Protein 3U06 (pdb70)

B-factor: mean 70.99, std 27.53, range [25.76, 171.04]

GO terms:
  GO:0001578 microtubule bundle formation (P, IDA)
  GO:1990498 mitotic spindle microtubule (C, IDA)
  GO:0048471 perinuclear region of cytoplasm (C, IDA)
  GO:0072687 meiotic spindle (C, IDA)
  GO:0005634 nucleus (C, IDA)
  GO:0005813 centrosome (C, IDA)
  GO:0005819 spindle (C, IDA)
  GO:0030981 cortical microtubule cytoskeleton (C, IDA)
  GO:0042803 protein homodimerization activity (F, IDA)
  GO:0031534 minus-end directed microtubule sliding (P, IDA)
  GO:1901673 regulation of mitotic spindle assembly (P, IGI)
  GO:0051028 mRNA transport (P, IGI)
  GO:0032837 distributive segregation (P, IGI)
  GO:0007100 mitotic centrosome separation (P, IGI)
  GO:0051028 mRNA transport (P, IMP)
  GO:0032837 distributive segregation (P, IMP)
  GO:0032888 regulation of mitotic spindle elongation (P, IMP)
  GO:0090306 meiotic spindle assembly (P, IMP)
  GO:0090307 mitotic spindle assembly (P, IMP)
  GO:0007051 spindle organization (P, IMP)

CATH classification: 3.40.850.10

Secondary structure (DSSP, 8-state):
-HHHHHHHHHHHHHHHHHHHHHHHHHHHHHHHHHHHHHHHHHHHHHHHHHHHHHT-SEEEEEEEPPPPGGGTTS-B-EEEEEETTEEEEE------EEE-SEEE-TT--HHHHHTTTHHHHHHHHTT--EEEEEESSTTSSHHHHHTEETTEE-HHHHHHHHHHHHHHHHGGGTEEEEEEEEEEEEETTEEEETT--S-----EEE-SS-TTSEEETT---EE--SHHHHHHHHHHHHHH---HHHHTT-EEEEEEEEEEEETTTTEEEEEEEEEEEPPP----TTTHHHHHHHHHHHHHHTT-S---GGGSHHHHHHGGGTSTT-EEEEEEEE--BGGGHHHHHHHHHHHHHHHHH--/-HHHHHHHHHHHHHHHHHHHHHHHHHHHHHHHHHHHHHHHHHHHHHHHHHHHHHHHH-PPEEEEEEPPPPSGGGGS-B-EEEEEETTEEEEE----GGG---EEE-SEEE-TT--HHHHHHTTHHHHHHHTTT-EEEEEEE-STTSSHHHHHTEETTEE-HHHHHHHHHHHHHHHHHHHT-EEEEEEEEEEEETTEEEE-----S---EE--SHHHHHHHHHHHHHT---TTS-EEEEEEEEEEE-SSS--EEEEEEEEEEPPP-S---TTHHHHHHHHHHHHHHHT-S---GGGSHHHHHHSTT-SSSTTEEEEEEE--BGGGHHHHHHHHHHHHHHTT----

Solvent-accessible surface area: 35382 Å² total; per-residue (Å²): 159,83,55,55,34,42,68,46,10,80,110,28,113,96,88,15,84,72,9,60,144,67,11,125,122,32,42,59,85,11,124,80,11,60,76,110,7,26,79,6,16,98,33,7,63,104,31,14,15,45,3,5,61,71,99,59,38,19,24,5,2,0,17,2,40,62,59,111,146,77,22,144,126,70,114,52,9,66,43,49,107,93,68,140,37,14,0,13,2,87,42,96,165,132,137,57,81,9,45,10,54,64,14,9,71,44,158,11,51,9,54,56,1,24,113,34,0,35,38,2,2,39,1,0,2,7,32,34,37,1,0,0,0,0,19,0,26,67,45,0,14,19,53,92,1,0,29,16,61,123,154,38,50,1,2,16,36,59,0,8,90,52,0,40,101,27,9,173,30,16,128,68,27,37,18,100,27,46,5,50,0,18,6,5,3,1,49,60,23,67,7,87,11,14,30,30,154,130,173,57,132,12,107,19,127,136,22,199,143,74,156,98,40,11,89,17,20,102,27,40,91,48,51,17,141,61,49,105,41,0,136,116,12,41,110,39,6,91,124,69,49,44,98,126,148,80,54,23,30,3,5,9,4,16,34,1,41,0,22,0,117,14,74,119,94,145,85,124,13,62,0,7,1,1,2,0,6,3,4,0,22,37,111,211,48,62,61,97,2,12,59,27,0,20,83,1,4,35,7,34,34,96,184,86,135,157,32,64,29,186,77,6,63,0,0,31,4,0,43,27,4,4,19,80,90,8,2,2,1,2,0,0,2,2,2,5,0,48,106,13,36,130,30,2,6,85,2,0,129,16,2,38,41,3,74,89,25,59,216,84,101,109,85,55,56,13,43,74,57,2,60,113,15,120,101,108,20,127,83,20,70,143,47,37,102,107,29,45,55,75,24,121,47,6,116,88,25,33,114,91,10,39,88,71,28,37,112,25,18,19,42,10,5,61,73,104,43,21,0,4,0,0,0,14,1,32,54,61,92,138,88,30,153,148,90,115,45,7,72,44,57,74,96,84,81,31,16,0,27,0,59,39,82,157,175,99,191,128,44,79,22,86,0,72,12,18,16,13,11,88,27,152,25,54,11,56,63,0,22,70,8,0,19,42,5,0,79,22,0,2,83,30,108,60,0,0,0,0,0,9,0,22,66,44,0,14,17,67,94,1,0,24,6,50,128,162,34,52,1,2,16,37,51,0,0,60,28,0,35,107,27,5,176,42,51,100,128,120,35,28,121,16,48,5,75,1,16,2,6,21,1,73,74,35,69,62,94,69,14,57,245,60,81,138,42,47,80,60,76,19,143,61,44,107,40,1,122,112,23,26,101,40,8,108,129,85,77,194,159,61,23,39,1,10,12,2,17,61,0,39,1,14,0,117,36,84,124,141,151,68,98,22,68,0,8,0,16,1,0,2,3,2,1,6,38,73,144,106,117,30,107,4,18,52,18,0,41,54,0,1,91,5,1,62,124,129,76,129,155,35,37,29,184,85,6,88,0,0,74,39,2,68,84,6,0,18,1,37,0,38,1,0,0,0,0,1,2,2,5,0,41,104,11,33,155,30,2,15,89,4,0,90,23,0,24,36,0,19,67,0,99,70,112

Sequence (703 aa):
MHAALSTEVVHLRQRTEELLRCNEQQAAELETCKEQLFQSNMERKELHNTVMDLRDNIRVFCRIRPPLESEENRMCCTWTYHDESTVELQSIDGQQIFSFDQVFHPLSSQSDIFEMVSPLIQSALDGYNICIFAYGQTGSGKTYTMDGVPESVGVIPRTVDLLFDSIRGYRNLGWEYEIKATFLEIYNEVLYDLLSNEQKDMEIRMAKNNKNDIYVSNITEETVLDPNHLRHLMHTAKMNRAGNERSSRSHAVTKLELIGRHAEKQEISVGSINLVDLAGSESKNINRSLSELTNVILALLQKQDHIPYRNSKLTHLLMPSLGGNSKTLMFINVSPFQDCFQESVKSLRFAASVNSCKMGSMHAALSTEVVHLRQRTEELLRCNEQQAAELETCKEQLFQSNMMERKELHNTVMDLRDNIRVFCRIRPPLESEENRMCCTWTYHDESTVELQSIDKSKMGQQIFSFDQVFHPLSSQSDIFEMVSPLIQSALDGYNICIFAYGQTGSGKTYTMDGVPESVGVIPRTVDLLFDSIRGYRNLGWEYEIKATFLEIYNEVLYDLLYVSNITEETVLDPNHLRHLMHTAKMNRERSSRSHAVTKLELIGRHAEKQEISVGSINLVDLAGSESPNINRSLSELTNVILALLQKQDHIPYRNSKLTHLLMPSLGGNSKTLMFINVSPFQDCFQESVKSLRFAASVNSCKMT

InterPro domains:
  IPR001752 Kinesin motor domain [PF00225] (354-669)
  IPR001752 Kinesin motor domain [PR00380] (425-446)
  IPR001752 Kinesin motor domain [PR00380] (544-561)
  IPR001752 Kinesin motor domain [PR00380] (575-593)
  IPR001752 Kinesin motor domain [PR00380] (620-641)
  IPR001752 Kinesin motor domain [PS50067] (348-670)
  IPR001752 Kinesin motor domain [SM00129] (346-678)
  IPR019821 Kinesin motor domain, conserved site [PS00411] (574-585)
  IPR027417 P-loop containing nucleoside triphosphate hydrolase [SSF52540] (305-668)
  IPR027640 Kinesin-like protein [PTHR47972] (204-679)
  IPR036961 Kinesin motor domain superfamily [G3DSA:3.40.850.10] (289-673)

Structure (mmCIF, N/CA/C/O backbone):
data_3U06
#
_entry.id   3U06
#
_cell.length_a   160.539
_cell.length_b   67.094
_cell.length_c   94.369
_cell.angle_alpha   90.000
_cell.angle_beta   98.910
_cell.angle_gamma   90.000
#
_symmetry.space_group_name_H-M   'C 1 2 1'
#
loop_
_entity.id
_entity.type
_entity.pdbx_description
1 polymer 'Protein claret segregational'
2 non-polymer "ADENOSINE-5'-DIPHOSPHATE"
3 non-polymer 'MAGNESIUM ION'
4 non-polymer GLYCEROL
5 water water
#
loop_
_atom_site.group_PDB
_atom_site.id
_atom_site.type_symbol
_atom_site.label_atom_id
_atom_site.label_alt_id
_atom_site.label_comp_id
_atom_site.label_asym_id
_atom_site.label_entity_id
_atom_site.label_seq_id
_atom_site.pdbx_PDB_ins_code
_atom_site.Cartn_x
_atom_site.Cartn_y
_atom_site.Cartn_z
_atom_site.occupancy
_atom_site.B_iso_or_equiv
_atom_site.auth_seq_id
_atom_site.auth_comp_id
_atom_site.auth_asym_id
_atom_site.auth_atom_id
_atom_site.pdbx_PDB_model_num
ATOM 1 N N . MET A 1 4 ? 62.859 16.253 -7.269 1.00 54.54 292 MET A N 1
ATOM 2 C CA . MET A 1 4 ? 63.603 15.012 -7.439 1.00 54.40 292 MET A CA 1
ATOM 3 C C . MET A 1 4 ? 62.678 13.905 -7.938 1.00 52.90 292 MET A C 1
ATOM 4 O O . MET A 1 4 ? 61.573 13.722 -7.421 1.00 53.17 292 MET A O 1
ATOM 17 N N . HIS A 1 5 ? 63.137 13.168 -8.943 1.00 49.51 293 HIS A N 1
ATOM 18 C CA . HIS A 1 5 ? 62.341 12.107 -9.548 1.00 48.12 293 HIS A CA 1
ATOM 19 C C . HIS A 1 5 ? 62.334 10.880 -8.641 1.00 46.80 293 HIS A C 1
ATOM 20 O O . HIS A 1 5 ? 61.339 10.163 -8.554 1.00 43.64 293 HIS A O 1
ATOM 35 N N . ALA A 1 6 ? 63.458 10.648 -7.970 1.00 48.02 294 ALA A N 1
ATOM 36 C CA . ALA A 1 6 ? 63.616 9.493 -7.095 1.00 49.67 294 ALA A CA 1
ATOM 37 C C . ALA A 1 6 ? 62.748 9.585 -5.845 1.00 51.18 294 ALA A C 1
ATOM 38 O O . ALA A 1 6 ? 62.227 8.576 -5.381 1.00 52.50 294 ALA A O 1
ATOM 45 N N . ALA A 1 7 ? 62.604 10.786 -5.293 1.00 50.90 295 ALA A N 1
ATOM 46 C CA . ALA A 1 7 ? 61.780 10.982 -4.102 1.00 50.38 295 ALA A CA 1
ATOM 47 C C . ALA A 1 7 ? 60.317 10.682 -4.418 1.00 49.81 295 ALA A C 1
ATOM 48 O O . ALA A 1 7 ? 59.646 9.960 -3.681 1.00 50.55 295 ALA A O 1
ATOM 55 N N . LEU A 1 8 ? 59.831 11.243 -5.519 1.00 49.60 296 LEU A N 1
ATOM 56 C CA . LEU A 1 8 ? 58.471 10.990 -5.979 1.00 49.27 296 LEU A CA 1
ATOM 57 C C . LEU A 1 8 ? 58.256 9.517 -6.330 1.00 50.04 296 LEU A C 1
ATOM 58 O O . LEU A 1 8 ? 57.194 8.958 -6.059 1.00 49.17 296 LEU A O 1
ATOM 74 N N . SER A 1 9 ? 59.265 8.897 -6.934 1.00 49.58 297 SER A N 1
ATOM 75 C CA . SER A 1 9 ? 59.174 7.501 -7.352 1.00 50.39 297 SER A CA 1
ATOM 76 C C . SER A 1 9 ? 59.015 6.589 -6.143 1.00 50.54 297 SER A C 1
ATOM 77 O O . SER A 1 9 ? 58.161 5.699 -6.123 1.00 50.65 297 SER A O 1
ATOM 85 N N . THR A 1 10 ? 59.841 6.826 -5.131 1.00 52.13 298 THR A N 1
ATOM 86 C CA . THR A 1 10 ? 59.888 5.970 -3.957 1.00 56.12 298 THR A CA 1
ATOM 87 C C . THR A 1 10 ? 58.660 6.233 -3.094 1.00 55.46 298 THR A C 1
ATOM 88 O O . THR A 1 10 ? 58.194 5.352 -2.371 1.00 54.69 298 THR A O 1
ATOM 99 N N . GLU A 1 11 ? 58.133 7.451 -3.182 1.00 55.62 299 GLU A N 1
ATOM 100 C CA . GLU A 1 11 ? 56.880 7.783 -2.518 1.00 56.62 299 GLU A CA 1
ATOM 101 C C . GLU A 1 11 ? 55.708 7.080 -3.195 1.00 51.65 299 GLU A C 1
ATOM 102 O O . GLU A 1 11 ? 54.760 6.670 -2.533 1.00 48.37 299 GLU A O 1
ATOM 114 N N . VAL A 1 12 ? 55.772 6.944 -4.516 1.00 49.10 300 VAL A N 1
ATOM 115 C CA . VAL A 1 12 ? 54.726 6.241 -5.249 1.00 47.22 300 VAL A CA 1
ATOM 116 C C . VAL A 1 12 ? 54.698 4.781 -4.819 1.00 47.85 300 VAL A C 1
ATOM 117 O O . VAL A 1 12 ? 53.641 4.238 -4.498 1.00 46.00 300 VAL A O 1
ATOM 130 N N . VAL A 1 13 ? 55.870 4.153 -4.808 1.00 47.87 301 VAL A N 1
ATOM 131 C CA . VAL A 1 13 ? 55.981 2.768 -4.371 1.00 49.21 301 VAL A CA 1
ATOM 132 C C . VAL A 1 13 ? 55.423 2.603 -2.962 1.00 54.11 301 VAL A C 1
ATOM 133 O O . VAL A 1 13 ? 54.677 1.659 -2.688 1.00 54.02 301 VAL A O 1
ATOM 146 N N . HIS A 1 14 ? 55.791 3.516 -2.068 1.00 57.52 302 HIS A N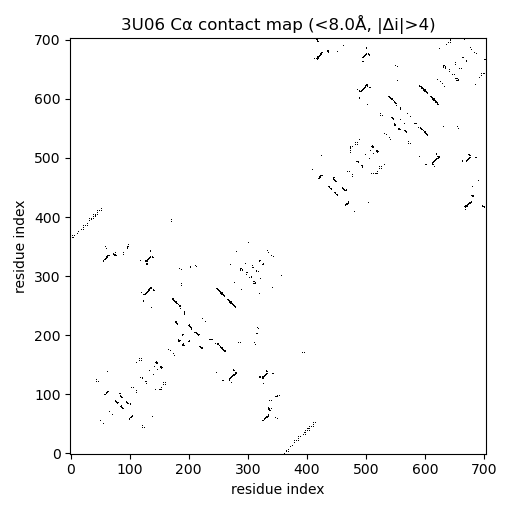 1
ATOM 147 C CA . HIS A 1 14 ? 55.297 3.475 -0.697 1.00 61.44 302 HIS A CA 1
ATOM 148 C C . HIS A 1 14 ? 53.773 3.598 -0.635 1.00 60.14 302 HIS A C 1
ATOM 149 O O . HIS A 1 14 ? 53.127 2.923 0.163 1.00 60.50 302 HIS A O 1
ATOM 164 N N . LEU A 1 15 ? 53.205 4.455 -1.478 1.00 58.42 303 LEU A N 1
ATOM 165 C CA . LEU A 1 15 ? 51.765 4.709 -1.463 1.00 56.38 303 LEU A CA 1
ATOM 166 C C . LEU A 1 15 ? 50.977 3.560 -2.081 1.00 56.50 303 LEU A C 1
ATOM 167 O O . LEU A 1 15 ? 49.804 3.370 -1.767 1.00 54.82 303 LEU A O 1
ATOM 183 N N . ARG A 1 16 ? 51.612 2.805 -2.971 1.00 58.51 304 ARG A N 1
ATOM 184 C CA . ARG A 1 16 ? 50.967 1.635 -3.554 1.00 62.41 304 ARG A CA 1
ATOM 185 C C . ARG A 1 16 ? 50.933 0.482 -2.556 1.00 63.02 304 ARG A C 1
ATOM 186 O O . ARG A 1 16 ? 50.025 -0.346 -2.590 1.00 62.70 304 ARG A O 1
ATOM 207 N N . GLN A 1 17 ? 51.925 0.431 -1.670 1.00 64.33 305 GLN A N 1
ATOM 208 C CA . GLN A 1 17 ? 51.933 -0.539 -0.579 1.00 66.62 305 GLN A CA 1
ATOM 209 C C . GLN A 1 17 ? 50.822 -0.196 0.406 1.00 66.25 305 GLN A C 1
ATOM 210 O O . GLN A 1 17 ? 49.934 -1.006 0.669 1.00 66.42 305 GLN A O 1
ATOM 224 N N . ARG A 1 18 ? 50.889 1.016 0.944 1.00 66.81 306 ARG A N 1
ATOM 225 C CA . ARG A 1 18 ? 49.835 1.572 1.782 1.00 68.21 306 ARG A CA 1
ATOM 226 C C . ARG A 1 18 ? 48.457 1.253 1.207 1.00 67.14 306 ARG A C 1
ATOM 227 O O . ARG A 1 18 ? 47.563 0.788 1.912 1.00 65.73 306 ARG A O 1
ATOM 248 N N . THR A 1 19 ? 48.303 1.508 -0.086 1.00 67.80 307 THR A N 1
ATOM 249 C CA . THR A 1 19 ? 47.022 1.350 -0.763 1.00 68.12 307 THR A CA 1
ATOM 250 C C . THR A 1 19 ? 46.542 -0.094 -0.736 1.00 69.27 307 THR A C 1
ATOM 251 O O . THR A 1 19 ? 45.433 -0.378 -0.289 1.00 68.91 307 THR A O 1
ATOM 262 N N . GLU A 1 20 ? 47.382 -1.006 -1.213 1.00 71.69 308 GLU A N 1
ATOM 263 C CA . GLU A 1 20 ? 46.990 -2.406 -1.333 1.00 74.36 308 GLU A CA 1
ATOM 264 C C . GLU A 1 20 ? 46.720 -3.060 0.022 1.00 72.98 308 GLU A C 1
ATOM 265 O O . GLU A 1 20 ? 45.909 -3.981 0.115 1.00 71.52 308 GLU A O 1
ATOM 277 N N . GLU A 1 21 ? 47.391 -2.592 1.070 1.00 73.24 309 GLU A N 1
ATOM 278 C CA . GLU A 1 21 ? 47.167 -3.153 2.397 1.00 74.91 309 GLU A CA 1
ATOM 279 C C . GLU A 1 21 ? 45.884 -2.605 3.017 1.00 71.35 309 GLU A C 1
ATOM 280 O O . GLU A 1 21 ? 45.189 -3.316 3.738 1.00 70.51 309 GLU A O 1
ATOM 292 N N . LEU A 1 22 ? 45.571 -1.342 2.741 1.00 68.29 310 LEU A N 1
ATOM 293 C CA . LEU A 1 22 ? 44.312 -0.763 3.199 1.00 65.33 310 LEU A CA 1
ATOM 294 C C . LEU A 1 22 ? 43.112 -1.426 2.525 1.00 62.97 310 LEU A C 1
ATOM 295 O O . LEU A 1 22 ? 42.075 -1.621 3.155 1.00 61.60 310 LEU A O 1
ATOM 311 N N . LEU A 1 23 ? 43.250 -1.769 1.247 1.00 62.41 311 LEU A N 1
ATOM 312 C CA . LEU A 1 23 ? 42.196 -2.490 0.538 1.00 62.95 311 LEU A CA 1
ATOM 313 C C . LEU A 1 23 ? 41.919 -3.836 1.198 1.00 63.83 311 LEU A C 1
ATOM 314 O O . LEU A 1 23 ? 40.801 -4.352 1.142 1.00 63.61 311 LEU A O 1
ATOM 330 N N . ARG A 1 24 ? 42.945 -4.402 1.823 1.00 64.41 312 ARG A N 1
ATOM 331 C CA . ARG A 1 24 ? 42.815 -5.687 2.494 1.00 66.25 312 ARG A CA 1
ATOM 332 C C . ARG A 1 24 ? 42.144 -5.505 3.849 1.00 64.39 312 ARG A C 1
ATOM 333 O O . ARG A 1 24 ? 41.258 -6.271 4.216 1.00 63.38 312 ARG A O 1
ATOM 354 N N . CYS A 1 25 ? 42.569 -4.483 4.585 1.00 63.75 313 CYS A N 1
ATOM 355 C CA . CYS A 1 25 ? 41.996 -4.191 5.893 1.00 63.99 313 CYS A CA 1
ATOM 356 C C . CYS A 1 25 ? 40.575 -3.656 5.738 1.00 64.48 313 CYS A C 1
ATOM 357 O O . CYS A 1 25 ? 39.801 -3.641 6.694 1.00 63.94 313 CYS A O 1
ATOM 365 N N . ASN A 1 26 ? 40.242 -3.216 4.528 1.00 64.98 314 ASN A N 1
ATOM 366 C CA . ASN A 1 26 ? 38.890 -2.759 4.220 1.00 65.31 314 ASN A CA 1
ATOM 367 C C . ASN A 1 26 ? 37.969 -3.901 3.797 1.00 67.12 314 ASN A C 1
ATOM 368 O O . ASN A 1 26 ? 36.803 -3.947 4.192 1.00 67.18 314 ASN A O 1
ATOM 379 N N . GLU A 1 27 ? 38.492 -4.814 2.987 1.00 68.16 315 GLU A N 1
ATOM 380 C CA . GLU A 1 27 ? 37.723 -5.977 2.559 1.00 69.53 315 GLU A CA 1
ATOM 381 C C . GLU A 1 27 ? 37.379 -6.838 3.767 1.00 66.74 315 GLU A C 1
ATOM 382 O O . GLU A 1 27 ? 36.263 -7.344 3.889 1.00 65.27 315 GLU A O 1
ATOM 394 N N . GLN A 1 28 ? 38.346 -6.987 4.667 1.00 65.93 316 GLN A N 1
ATOM 395 C CA . GLN A 1 28 ? 38.161 -7.783 5.870 1.00 66.64 316 GLN A CA 1
ATOM 396 C C . GLN A 1 28 ? 37.072 -7.168 6.744 1.00 60.95 316 GLN A C 1
ATOM 397 O O . GLN A 1 28 ? 36.130 -7.851 7.145 1.00 59.13 316 GLN A O 1
ATOM 411 N N . GLN A 1 29 ? 37.204 -5.876 7.033 1.00 56.77 317 GLN A N 1
ATOM 412 C CA . GLN A 1 29 ? 36.198 -5.152 7.804 1.00 53.00 317 GLN A CA 1
ATOM 413 C C . GLN A 1 29 ? 34.820 -5.293 7.169 1.00 50.61 317 GLN A C 1
ATOM 414 O O . GLN A 1 29 ? 33.813 -5.419 7.866 1.00 48.43 317 GLN A O 1
ATOM 428 N N . ALA A 1 30 ? 34.784 -5.265 5.841 1.00 50.13 318 ALA A N 1
ATOM 429 C CA . ALA A 1 30 ? 33.524 -5.291 5.106 1.00 49.36 318 ALA A CA 1
ATOM 430 C C . ALA A 1 30 ? 32.800 -6.618 5.297 1.00 51.29 318 ALA A C 1
ATOM 431 O O . ALA A 1 30 ? 31.594 -6.644 5.543 1.00 50.67 318 ALA A O 1
ATOM 438 N N . ALA A 1 31 ? 33.537 -7.717 5.181 1.00 53.36 319 ALA A N 1
ATOM 439 C CA . ALA A 1 31 ? 32.952 -9.039 5.365 1.00 55.36 319 ALA A CA 1
ATOM 440 C C . ALA A 1 31 ? 32.459 -9.216 6.800 1.00 56.24 319 ALA A C 1
ATOM 441 O O . ALA A 1 31 ? 31.346 -9.700 7.022 1.00 56.02 319 ALA A O 1
ATOM 448 N N . GLU A 1 32 ? 33.281 -8.817 7.767 1.00 58.64 320 GLU A N 1
ATOM 449 C CA . GLU A 1 32 ? 32.887 -8.860 9.171 1.00 61.93 320 GLU A CA 1
ATOM 450 C C . GLU A 1 32 ? 31.598 -8.075 9.379 1.00 58.91 320 GLU A C 1
ATOM 451 O O . GLU A 1 32 ? 30.712 -8.483 10.132 1.00 57.31 320 GLU A O 1
ATOM 463 N N . LEU A 1 33 ? 31.505 -6.941 8.695 1.00 57.22 321 LEU A N 1
ATOM 464 C CA . LEU A 1 33 ? 30.387 -6.027 8.858 1.00 54.87 321 LEU A CA 1
ATOM 465 C C . LEU A 1 33 ? 29.132 -6.611 8.222 1.00 55.04 321 LEU A C 1
ATOM 466 O O . LEU A 1 33 ? 28.014 -6.375 8.688 1.00 52.58 321 LEU A O 1
ATOM 482 N N . GLU A 1 34 ? 29.325 -7.384 7.160 1.00 55.95 322 GLU A N 1
ATOM 483 C CA . GLU A 1 34 ? 28.214 -8.033 6.483 1.00 58.52 322 GLU A CA 1
ATOM 484 C C . GLU A 1 34 ? 27.589 -9.114 7.363 1.00 56.82 322 GLU A C 1
ATOM 485 O O . GLU A 1 34 ? 26.371 -9.135 7.552 1.00 55.07 322 GLU A O 1
ATOM 497 N N . THR A 1 35 ? 28.412 -10.007 7.907 1.00 56.22 323 THR A N 1
ATOM 498 C CA . THR A 1 35 ? 27.877 -11.094 8.723 1.00 56.86 323 THR A CA 1
ATOM 499 C C . THR A 1 35 ? 27.268 -10.581 10.029 1.00 54.37 323 THR A C 1
ATOM 500 O O . THR A 1 35 ? 26.257 -11.107 10.499 1.00 53.81 323 THR A O 1
ATOM 511 N N . CYS A 1 36 ? 27.887 -9.564 10.621 1.00 51.63 324 CYS A N 1
ATOM 512 C CA . CYS A 1 36 ? 27.364 -8.977 11.848 1.00 50.19 324 CYS A CA 1
ATOM 513 C C . CYS A 1 36 ? 26.005 -8.321 11.587 1.00 49.44 324 CYS A C 1
ATOM 514 O O . CYS A 1 36 ? 25.069 -8.461 12.380 1.00 48.08 324 CYS A O 1
ATOM 522 N N . LYS A 1 37 ? 25.904 -7.606 10.470 1.00 48.60 325 LYS A N 1
ATOM 523 C CA . LYS A 1 37 ? 24.643 -6.987 10.076 1.00 48.19 325 LYS A CA 1
ATOM 524 C C . LYS A 1 37 ? 23.552 -8.026 9.859 1.00 47.89 325 LYS A C 1
ATOM 525 O O . LYS A 1 37 ? 22.399 -7.806 10.226 1.00 46.23 325 LYS A O 1
ATOM 544 N N . GLU A 1 38 ? 23.907 -9.149 9.244 1.00 48.91 326 GLU A N 1
ATOM 545 C CA . GLU A 1 38 ? 22.918 -10.181 8.964 1.00 49.56 326 GLU A CA 1
ATOM 546 C C . GLU A 1 38 ? 22.434 -10.838 10.256 1.00 46.96 326 GLU A C 1
ATOM 547 O O . GLU A 1 38 ? 21.251 -11.148 10.396 1.00 43.44 326 GLU A O 1
ATOM 559 N N . GLN A 1 39 ? 23.347 -11.031 11.203 1.00 47.38 327 GLN A N 1
ATOM 560 C CA . GLN A 1 39 ? 22.996 -11.619 12.492 1.00 47.36 327 GLN A CA 1
ATOM 561 C C . GLN A 1 39 ? 22.216 -10.631 13.350 1.00 43.41 327 GLN A C 1
ATOM 562 O O . GLN A 1 39 ? 21.457 -11.028 14.232 1.00 40.82 327 GLN A O 1
ATOM 576 N N . LEU A 1 40 ? 22.411 -9.342 13.092 1.00 41.45 328 LEU A N 1
ATOM 577 C CA . LEU A 1 40 ? 21.658 -8.309 13.794 1.00 38.75 328 LEU A CA 1
ATOM 578 C C . LEU A 1 40 ? 20.217 -8.269 13.292 1.00 38.41 328 LEU A C 1
ATOM 579 O O . LEU A 1 40 ? 19.273 -8.159 14.081 1.00 36.95 328 LEU A O 1
ATOM 595 N N . PHE A 1 41 ? 20.052 -8.374 11.978 1.00 37.05 329 PHE A N 1
ATOM 596 C CA . PHE A 1 41 ? 18.725 -8.356 11.379 1.00 36.83 329 PHE A CA 1
ATOM 597 C C . PHE A 1 41 ? 17.923 -9.563 11.849 1.00 36.62 329 PHE A C 1
ATOM 598 O O . PHE A 1 41 ? 16.762 -9.435 12.249 1.00 37.06 329 PHE A O 1
ATOM 615 N N . GLN A 1 42 ? 18.550 -10.735 11.805 1.00 36.06 330 GLN A N 1
ATOM 616 C CA . GLN A 1 42 ? 17.899 -11.964 12.242 1.00 37.41 330 GLN A CA 1
ATOM 617 C C . GLN A 1 42 ? 17.541 -11.883 13.721 1.00 37.39 330 GLN A C 1
ATOM 618 O O . GLN A 1 42 ? 16.431 -12.226 14.122 1.00 37.24 330 GLN A O 1
ATOM 632 N N . SER A 1 43 ? 18.495 -11.431 14.528 1.00 39.31 331 SER A N 1
ATOM 633 C CA . SER A 1 43 ? 18.300 -11.322 15.966 1.00 38.07 331 SER A CA 1
ATOM 634 C C . SER A 1 43 ? 17.148 -10.372 16.274 1.00 39.73 331 SER A C 1
ATOM 635 O O . SER A 1 43 ? 16.430 -10.547 17.260 1.00 40.29 331 SER A O 1
ATOM 643 N N . ASN A 1 44 ? 16.972 -9.364 15.427 1.00 38.18 332 ASN A N 1
ATOM 644 C CA . ASN A 1 44 ? 15.885 -8.415 15.611 1.00 37.08 332 ASN A CA 1
ATOM 645 C C . ASN A 1 44 ? 14.536 -8.970 15.174 1.00 38.88 332 ASN A C 1
ATOM 646 O O . ASN A 1 44 ? 13.505 -8.587 15.721 1.00 38.01 332 ASN A O 1
ATOM 657 N N . MET A 1 45 ? 14.531 -9.850 14.178 1.00 40.14 333 MET A N 1
ATOM 658 C CA . MET A 1 45 ? 13.299 -10.544 13.817 1.00 40.35 333 MET A CA 1
ATOM 659 C C . MET A 1 45 ? 12.851 -11.457 14.960 1.00 39.21 333 MET A C 1
ATOM 660 O O . MET A 1 45 ? 11.664 -11.533 15.276 1.00 35.42 333 MET A O 1
ATOM 674 N N . GLU A 1 46 ? 13.805 -12.139 15.585 1.00 38.79 334 GLU A N 1
ATOM 675 C CA . GLU A 1 46 ? 13.495 -13.037 16.690 1.00 37.52 334 GLU A CA 1
ATOM 676 C C . GLU A 1 46 ? 13.058 -12.275 17.941 1.00 35.85 334 GLU A C 1
ATOM 677 O O . GLU A 1 46 ? 12.193 -12.738 18.680 1.00 34.28 334 GLU A O 1
ATOM 689 N N . ARG A 1 47 ? 13.659 -11.114 18.177 1.00 34.96 335 ARG A N 1
ATOM 690 C CA . ARG A 1 47 ? 13.270 -10.257 19.292 1.00 34.85 335 ARG A CA 1
ATOM 691 C C . ARG A 1 47 ? 11.835 -9.757 19.095 1.00 34.69 335 ARG A C 1
ATOM 692 O O . ARG A 1 47 ? 11.022 -9.763 20.018 1.00 33.78 335 ARG A O 1
ATOM 713 N N . LYS A 1 48 ? 11.545 -9.323 17.874 1.00 34.57 336 LYS A N 1
ATOM 714 C CA . LYS A 1 48 ? 10.212 -8.872 17.486 1.00 33.64 336 LYS A CA 1
ATOM 715 C C . LYS A 1 48 ? 9.177 -9.966 17.712 1.00 35.24 336 LYS A C 1
ATOM 716 O O . LYS A 1 48 ? 8.083 -9.713 18.220 1.00 34.14 336 LYS A O 1
ATOM 735 N N . GLU A 1 49 ? 9.534 -11.187 17.331 1.00 38.68 337 GLU A N 1
ATOM 736 C CA . GLU A 1 49 ? 8.634 -12.326 17.449 1.00 41.62 337 GLU A CA 1
ATOM 737 C C . GLU A 1 49 ? 8.313 -12.644 18.910 1.00 36.88 337 GLU A C 1
ATOM 738 O O . GLU A 1 49 ? 7.150 -12.743 19.284 1.00 32.95 337 GLU A O 1
ATOM 750 N N . LEU A 1 50 ? 9.348 -12.804 19.729 1.00 35.36 338 LEU A N 1
ATOM 751 C CA . LEU A 1 50 ? 9.177 -13.044 21.158 1.00 34.67 338 LEU A CA 1
ATOM 752 C C . LEU A 1 50 ? 8.343 -11.943 21.801 1.00 34.83 338 LEU A C 1
ATOM 753 O O . LEU A 1 50 ? 7.531 -12.204 22.696 1.00 32.33 338 LEU A O 1
ATOM 769 N N . HIS A 1 51 ? 8.548 -10.710 21.351 1.00 33.75 339 HIS A N 1
ATOM 770 C CA . HIS A 1 51 ? 7.823 -9.578 21.905 1.00 33.23 339 HIS A CA 1
ATOM 771 C C . HIS A 1 51 ? 6.335 -9.728 21.624 1.00 33.74 339 HIS A C 1
ATOM 772 O O . HIS A 1 51 ? 5.501 -9.528 22.510 1.00 34.49 339 HIS A O 1
ATOM 787 N N . ASN A 1 52 ? 6.001 -10.086 20.389 1.00 32.75 340 ASN A N 1
ATOM 788 C CA . ASN A 1 52 ? 4.604 -10.291 20.033 1.00 35.12 340 ASN A CA 1
ATOM 789 C C . ASN A 1 52 ? 4.015 -11.495 20.763 1.00 35.94 340 ASN A C 1
ATOM 790 O O . ASN A 1 52 ? 2.818 -11.531 21.036 1.00 34.99 340 ASN A O 1
ATOM 801 N N . THR A 1 53 ? 4.853 -12.480 21.072 1.00 35.96 341 THR A N 1
ATOM 802 C CA . THR A 1 53 ? 4.400 -13.646 21.820 1.00 38.34 341 THR A CA 1
ATOM 803 C C . THR A 1 53 ? 3.950 -13.228 23.211 1.00 38.24 341 THR A C 1
ATOM 804 O O . THR A 1 53 ? 2.907 -13.661 23.687 1.00 39.22 341 THR A O 1
ATOM 815 N N . VAL A 1 54 ? 4.752 -12.392 23.861 1.00 38.79 342 VAL A N 1
ATOM 816 C CA . VAL A 1 54 ? 4.392 -11.844 25.160 1.00 38.71 342 VAL A CA 1
ATOM 817 C C . VAL A 1 54 ? 3.056 -11.115 25.055 1.00 39.33 342 VAL A C 1
ATOM 818 O O . VAL A 1 54 ? 2.134 -11.379 25.830 1.00 39.29 342 VAL A O 1
ATOM 831 N N . MET A 1 55 ? 2.948 -10.212 24.083 1.00 38.44 343 MET A N 1
ATOM 832 C CA . MET A 1 55 ? 1.722 -9.438 23.899 1.00 37.11 343 MET A CA 1
ATOM 833 C C . MET A 1 55 ? 0.498 -10.343 23.786 1.00 38.24 343 MET A C 1
ATOM 834 O O . MET A 1 55 ? -0.553 -10.046 24.353 1.00 37.63 343 MET A O 1
ATOM 848 N N . ASP A 1 56 ? 0.634 -11.442 23.052 1.00 38.70 344 ASP A N 1
ATOM 849 C CA . ASP A 1 56 ? -0.472 -12.377 22.869 1.00 42.51 344 ASP A CA 1
ATOM 850 C C . ASP A 1 56 ? -0.779 -13.140 24.151 1.00 42.30 344 ASP A C 1
ATOM 851 O O . ASP A 1 56 ? -1.937 -13.436 24.442 1.00 41.08 344 ASP A O 1
ATOM 860 N N . LEU A 1 57 ? 0.259 -13.452 24.918 1.00 42.07 345 LEU A N 1
ATOM 861 C CA . LEU A 1 57 ? 0.083 -14.187 26.161 1.00 42.20 345 LEU A CA 1
ATOM 862 C C . LEU A 1 57 ? -0.654 -13.325 27.179 1.00 41.56 345 LEU A C 1
ATOM 863 O O . LEU A 1 57 ? -1.364 -13.840 28.040 1.00 42.18 345 LEU A O 1
ATOM 879 N N . ARG A 1 58 ? -0.487 -12.011 27.070 1.00 42.05 346 ARG A N 1
ATOM 880 C CA . ARG A 1 58 ? -1.214 -11.075 27.922 1.00 42.22 346 ARG A CA 1
ATOM 881 C C . ARG A 1 58 ? -2.580 -10.677 27.358 1.00 41.85 346 ARG A C 1
ATOM 882 O O . ARG A 1 58 ? -3.341 -9.985 28.029 1.00 41.87 346 ARG A O 1
ATOM 903 N N . ASP A 1 59 ? -2.880 -11.116 26.136 1.00 44.55 347 ASP A N 1
ATOM 904 C CA . ASP A 1 59 ? -4.144 -10.815 25.453 1.00 44.48 347 ASP A CA 1
ATOM 905 C C . ASP A 1 59 ? -4.002 -9.585 24.565 1.00 42.84 347 ASP A C 1
ATOM 906 O O . ASP A 1 59 ? -3.599 -8.518 25.023 1.00 40.97 347 ASP A O 1
ATOM 915 N N . ASN A 1 60 ? -4.336 -9.746 23.289 1.00 44.96 348 ASN A N 1
ATOM 916 C CA . ASN A 1 60 ? -4.278 -8.645 22.338 1.00 45.89 348 ASN A CA 1
ATOM 917 C C . ASN A 1 60 ? -5.210 -7.509 22.739 1.00 43.97 348 ASN A C 1
ATOM 918 O O . ASN A 1 60 ? -4.909 -6.338 22.507 1.00 43.15 348 ASN A O 1
ATOM 929 N N . ILE A 1 61 ? -6.338 -7.864 23.347 1.00 42.68 349 ILE A N 1
ATOM 930 C CA . ILE A 1 61 ? -7.327 -6.886 23.790 1.00 42.60 349 ILE A CA 1
ATOM 931 C C . ILE A 1 61 ? -7.447 -6.898 25.310 1.00 41.86 349 ILE A C 1
ATOM 932 O O . ILE A 1 61 ? -7.751 -7.928 25.914 1.00 40.74 349 ILE A O 1
ATOM 948 N N . ARG A 1 62 ? -7.213 -5.743 25.923 1.00 42.84 350 ARG A N 1
ATOM 949 C CA . ARG A 1 62 ? -7.183 -5.644 27.377 1.00 44.25 350 ARG A CA 1
ATOM 950 C C . ARG A 1 62 ? -7.965 -4.440 27.889 1.00 43.07 350 ARG A C 1
ATOM 951 O O . ARG A 1 62 ? -8.096 -3.426 27.200 1.00 40.94 350 ARG A O 1
ATOM 972 N N . VAL A 1 63 ? -8.474 -4.565 29.111 1.00 44.07 351 VAL A N 1
ATOM 973 C CA . VAL A 1 63 ? -9.302 -3.534 29.713 1.00 44.11 351 VAL A CA 1
ATOM 974 C C . VAL A 1 63 ? -8.844 -3.263 31.140 1.00 43.87 351 VAL A C 1
ATOM 975 O O . VAL A 1 63 ? -8.650 -4.185 31.932 1.00 44.52 351 VAL A O 1
ATOM 988 N N . PHE A 1 64 ? -8.671 -1.986 31.456 1.00 43.27 352 PHE A N 1
ATOM 989 C CA . PHE A 1 64 ? -8.250 -1.562 32.781 1.00 42.62 352 PHE A CA 1
ATOM 990 C C . PHE A 1 64 ? -9.321 -0.638 33.323 1.00 44.39 352 PHE A C 1
ATOM 991 O O . PHE A 1 64 ? -10.173 -0.160 32.573 1.00 44.96 352 PHE A O 1
ATOM 1008 N N . CYS A 1 65 ? -9.291 -0.406 34.629 1.00 42.48 353 CYS A N 1
ATOM 1009 C CA . CYS A 1 65 ? -10.139 0.599 35.239 1.00 40.56 353 CYS A CA 1
ATOM 1010 C C . CYS A 1 65 ? -9.250 1.713 35.771 1.00 37.52 353 CYS A C 1
ATOM 1011 O O . CYS A 1 65 ? -8.111 1.463 36.163 1.00 37.01 353 CYS A O 1
ATOM 1019 N N . ARG A 1 66 ? -9.747 2.945 35.763 1.00 36.89 354 ARG A N 1
ATOM 1020 C CA . ARG A 1 66 ? -9.051 4.017 36.468 1.00 38.95 354 ARG A CA 1
ATOM 1021 C C . ARG A 1 66 ? -10.011 4.928 37.221 1.00 39.93 354 ARG A C 1
ATOM 1022 O O . ARG A 1 66 ? -10.731 5.723 36.619 1.00 39.58 354 ARG A O 1
ATOM 1043 N N . ILE A 1 67 ? -10.003 4.808 38.545 1.00 41.72 355 ILE A N 1
ATOM 1044 C CA . ILE A 1 67 ? -10.784 5.686 39.405 1.00 41.64 355 ILE A CA 1
ATOM 1045 C C . ILE A 1 67 ? -9.986 6.950 39.682 1.00 41.22 355 ILE A C 1
ATOM 1046 O O . ILE A 1 67 ? -8.881 6.880 40.222 1.00 40.78 355 ILE A O 1
ATOM 1062 N N . ARG A 1 68 ? -10.535 8.106 39.319 1.00 41.54 356 ARG A N 1
ATOM 1063 C CA . ARG A 1 68 ? -9.824 9.359 39.557 1.00 41.75 356 ARG A CA 1
ATOM 1064 C C . ARG A 1 68 ? -10.137 9.915 40.941 1.00 43.76 356 ARG A C 1
ATOM 1065 O O . ARG A 1 68 ? -11.210 9.662 41.489 1.00 42.86 356 ARG A O 1
ATOM 1086 N N . PRO A 1 69 ? -9.185 10.668 41.514 1.00 44.93 357 PRO A N 1
ATOM 1087 C CA . PRO A 1 69 ? -9.393 11.371 42.783 1.00 45.43 357 PRO A CA 1
ATOM 1088 C C . PRO A 1 69 ? -10.336 12.557 42.626 1.00 47.09 357 PRO A C 1
ATOM 1089 O O . PRO A 1 69 ? -10.421 13.122 41.535 1.00 45.45 357 PRO A O 1
ATOM 1100 N N . PRO A 1 70 ? -11.052 12.919 43.699 1.00 50.28 358 PRO A N 1
ATOM 1101 C CA . PRO A 1 70 ? -11.786 14.189 43.719 1.00 54.22 358 PRO A CA 1
ATOM 1102 C C . PRO A 1 70 ? -10.830 15.381 43.685 1.00 58.06 358 PRO A C 1
ATOM 1103 O O . PRO A 1 70 ? -9.723 15.288 44.219 1.00 56.16 358 PRO A O 1
ATOM 1114 N N . LEU A 1 71 ? -11.244 16.479 43.060 1.00 62.91 359 LEU A N 1
ATOM 1115 C CA . LEU A 1 71 ? -10.468 17.712 43.096 1.00 69.21 359 LEU A CA 1
ATOM 1116 C C . LEU A 1 71 ? -10.826 18.479 44.361 1.00 76.84 359 LEU A C 1
ATOM 1117 O O . LEU A 1 71 ? -11.854 18.212 44.984 1.00 79.59 359 LEU A O 1
ATOM 1133 N N . GLU A 1 72 ? -9.977 19.425 44.746 1.00 83.65 360 GLU A N 1
ATOM 1134 C CA . GLU A 1 72 ? -10.230 20.232 45.935 1.00 92.56 360 GLU A CA 1
ATOM 1135 C C . GLU A 1 72 ? -11.576 20.940 45.831 1.00 92.32 360 GLU A C 1
ATOM 1136 O O . GLU A 1 72 ? -12.234 21.196 46.839 1.00 92.01 360 GLU A O 1
ATOM 1148 N N . SER A 1 73 ? -11.979 21.248 44.603 1.00 88.47 361 SER A N 1
ATOM 1149 C CA . SER A 1 73 ? -13.240 21.935 44.353 1.00 86.28 361 SER A CA 1
ATOM 1150 C C . SER A 1 73 ? -14.439 20.986 44.399 1.00 84.16 361 SER A C 1
ATOM 1151 O O . SER A 1 73 ? -15.566 21.394 44.118 1.00 83.92 361 SER A O 1
ATOM 1159 N N . GLU A 1 74 ? -14.199 19.726 44.754 1.00 83.97 362 GLU A N 1
ATOM 1160 C CA . GLU A 1 74 ? -15.246 18.707 44.712 1.00 84.41 362 GLU A CA 1
ATOM 1161 C C . GLU A 1 74 ? -15.530 18.068 46.073 1.00 91.83 362 GLU A C 1
ATOM 1162 O O . GLU A 1 74 ? -16.175 17.022 46.148 1.00 92.61 362 GLU A O 1
ATOM 1174 N N . GLU A 1 75 ? -15.057 18.694 47.146 1.00 100.48 363 GLU A N 1
ATOM 1175 C CA . GLU A 1 75 ? -15.298 18.177 48.491 1.00 109.63 363 GLU A CA 1
ATOM 1176 C C . GLU A 1 75 ? -16.789 18.126 48.813 1.00 110.69 363 GLU A C 1
ATOM 1177 O O . GLU A 1 75 ? -17.228 17.316 49.630 1.00 111.31 363 GLU A O 1
ATOM 1189 N N . ASN A 1 76 ? -17.563 18.988 48.163 1.00 109.35 364 ASN A N 1
ATOM 1190 C CA . ASN A 1 76 ? -19.010 19.019 48.351 1.00 108.46 364 ASN A CA 1
ATOM 1191 C C . ASN A 1 76 ? -19.697 17.735 47.888 1.00 102.74 364 ASN A C 1
ATOM 1192 O O . ASN A 1 76 ? -20.886 17.534 48.137 1.00 103.23 364 ASN A O 1
ATOM 1203 N N . ARG A 1 77 ? -18.946 16.870 47.213 1.00 96.20 365 ARG A 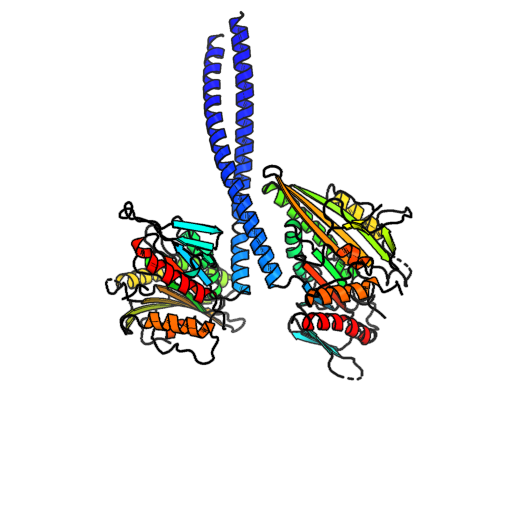N 1
ATOM 1204 C CA . ARG A 1 77 ? -19.512 15.662 46.623 1.00 90.82 365 ARG A CA 1
ATOM 1205 C C . ARG A 1 77 ? -19.070 14.404 47.361 1.00 87.10 365 ARG A C 1
ATOM 1206 O O . ARG A 1 77 ? -17.885 14.212 47.633 1.00 87.04 365 ARG A O 1
ATOM 1227 N N . MET A 1 78 ? -20.038 13.547 47.673 1.00 84.87 366 MET A N 1
ATOM 1228 C CA . MET A 1 78 ? -19.776 12.320 48.414 1.00 81.51 366 MET A CA 1
ATOM 1229 C C . MET A 1 78 ? -19.333 11.214 47.467 1.00 75.78 366 MET A C 1
ATOM 1230 O O . MET A 1 78 ? -19.837 11.102 46.350 1.00 73.61 366 MET A O 1
ATOM 1244 N N . CYS A 1 79 ? -18.388 10.398 47.921 1.00 71.85 367 CYS A N 1
ATOM 1245 C CA . CYS A 1 79 ? -17.892 9.282 47.128 1.00 67.71 367 CYS A CA 1
ATOM 1246 C C . CYS A 1 79 ? -18.665 8.003 47.421 1.00 66.42 367 CYS A C 1
ATOM 1247 O O . CYS A 1 79 ? -19.143 7.796 48.537 1.00 68.38 367 CYS A O 1
ATOM 1255 N N . CYS A 1 80 ? -18.785 7.145 46.414 1.00 63.50 368 CYS A N 1
ATOM 1256 C CA . CYS A 1 80 ? -19.288 5.798 46.629 1.00 61.71 368 CYS A CA 1
ATOM 1257 C C . CYS A 1 80 ? -18.373 5.119 47.636 1.00 58.63 368 CYS A C 1
ATOM 1258 O O . CYS A 1 80 ? -17.363 5.691 48.049 1.00 57.44 368 CYS A O 1
ATOM 1266 N N . THR A 1 81 ? -18.720 3.899 48.028 1.00 57.30 369 THR A N 1
ATOM 1267 C CA . THR A 1 81 ? -17.816 3.088 48.832 1.00 56.21 369 THR A CA 1
ATOM 1268 C C . THR A 1 81 ? -17.079 2.122 47.913 1.00 54.37 369 THR A C 1
ATOM 1269 O O . THR A 1 81 ? -17.678 1.206 47.349 1.00 53.76 369 THR A O 1
ATOM 1280 N N . TRP A 1 82 ? -15.778 2.343 47.756 1.00 52.56 370 TRP A N 1
ATOM 1281 C CA . TRP A 1 82 ? -14.966 1.532 46.861 1.00 50.92 370 TRP A CA 1
ATOM 1282 C C . TRP A 1 82 ? -14.206 0.458 47.629 1.00 48.94 370 TRP A C 1
ATOM 1283 O O . TRP A 1 82 ? -13.646 0.718 48.695 1.00 49.59 370 TRP A O 1
ATOM 1304 N N . THR A 1 83 ? -14.202 -0.751 47.079 1.00 48.25 371 THR A N 1
ATOM 1305 C CA . THR A 1 83 ? -13.537 -1.885 47.705 1.00 50.56 371 THR A CA 1
ATOM 1306 C C . THR A 1 83 ? -12.644 -2.580 46.686 1.00 51.19 371 THR A C 1
ATOM 1307 O O . THR A 1 83 ? -13.090 -2.927 45.593 1.00 50.07 371 THR A O 1
ATOM 1318 N N . TYR A 1 84 ? -11.379 -2.773 47.047 1.00 53.77 372 TYR A N 1
ATOM 1319 C CA . TYR A 1 84 ? -10.413 -3.408 46.157 1.00 53.88 372 TYR A CA 1
ATOM 1320 C C . TYR A 1 84 ? -10.176 -4.855 46.564 1.00 56.99 372 TYR A C 1
ATOM 1321 O O . TYR A 1 84 ? -9.354 -5.137 47.437 1.00 59.05 372 TYR A O 1
ATOM 1339 N N . HIS A 1 85 ? -10.899 -5.770 45.928 1.00 58.07 373 HIS A N 1
ATOM 1340 C CA . HIS A 1 85 ? -10.806 -7.187 46.259 1.00 58.64 373 HIS A CA 1
ATOM 1341 C C . HIS A 1 85 ? -9.459 -7.765 45.844 1.00 58.11 373 HIS A C 1
ATOM 1342 O O . HIS A 1 85 ? -8.944 -8.678 46.488 1.00 56.99 373 HIS A O 1
ATOM 1357 N N . ASP A 1 86 ? -8.905 -7.241 44.754 1.00 59.33 374 ASP A N 1
ATOM 1358 C CA . ASP A 1 86 ? -7.543 -7.567 44.346 1.00 61.62 374 ASP A CA 1
ATOM 1359 C C . ASP A 1 86 ? -7.075 -6.630 43.232 1.00 62.16 374 ASP A C 1
ATOM 1360 O O . ASP A 1 86 ? -7.811 -5.736 42.812 1.00 61.82 374 ASP A O 1
ATOM 1369 N N . GLU A 1 87 ? -5.854 -6.850 42.752 1.00 62.78 375 GLU A N 1
ATOM 1370 C CA . GLU A 1 87 ? -5.246 -5.977 41.751 1.00 63.28 375 GLU A CA 1
ATOM 1371 C C . GLU A 1 87 ? -6.132 -5.828 40.520 1.00 60.49 375 GLU A C 1
ATOM 1372 O O . GLU A 1 87 ? -6.025 -4.847 39.783 1.00 59.30 375 GLU A O 1
ATOM 1384 N N . SER A 1 88 ? -7.000 -6.810 40.302 1.00 59.08 376 SER A N 1
ATOM 1385 C CA . SER A 1 88 ? -7.795 -6.876 39.084 1.00 56.95 376 SER A CA 1
ATOM 1386 C C . SER A 1 88 ? -9.287 -6.665 39.328 1.00 53.53 376 SER A C 1
ATOM 1387 O O . SER A 1 88 ? -10.059 -6.531 38.380 1.00 51.53 376 SER A O 1
ATOM 1395 N N . THR A 1 89 ? -9.694 -6.629 40.593 1.00 52.65 377 THR A N 1
ATOM 1396 C CA . THR A 1 89 ? -11.114 -6.623 40.922 1.00 49.61 377 THR A CA 1
ATOM 1397 C C . THR A 1 89 ? -11.482 -5.454 41.830 1.00 49.20 377 THR A C 1
ATOM 1398 O O . THR A 1 89 ? -10.850 -5.229 42.864 1.00 49.74 377 THR A O 1
ATOM 1409 N N . VAL A 1 90 ? -12.510 -4.713 41.427 1.00 48.72 378 VAL A N 1
ATOM 1410 C CA . VAL A 1 90 ? -12.976 -3.559 42.186 1.00 50.66 378 VAL A CA 1
ATOM 1411 C C . VAL A 1 90 ? -14.489 -3.630 42.374 1.00 51.14 378 VAL A C 1
ATOM 1412 O O . VAL A 1 90 ? -15.212 -4.084 41.488 1.00 50.41 378 VAL A O 1
ATOM 1425 N N . GLU A 1 91 ? -14.963 -3.189 43.535 1.00 51.73 379 GLU A N 1
ATOM 1426 C CA . GLU A 1 91 ? -16.394 -3.166 43.820 1.00 52.42 379 GLU A CA 1
ATOM 1427 C C . GLU A 1 91 ? -16.820 -1.775 44.274 1.00 51.04 379 GLU A C 1
ATOM 1428 O O . GLU A 1 91 ? -16.067 -1.080 44.961 1.00 48.36 379 GLU A O 1
ATOM 1440 N N . LEU A 1 92 ? -18.033 -1.376 43.905 1.00 53.31 380 LEU A N 1
ATOM 1441 C CA . LEU A 1 92 ? -18.549 -0.085 44.341 1.00 56.20 380 LEU A CA 1
ATOM 1442 C C . LEU A 1 92 ? -19.946 -0.212 44.948 1.00 60.14 380 LEU A C 1
ATOM 1443 O O . LEU A 1 92 ? -20.789 -0.967 44.461 1.00 60.10 380 LEU A O 1
ATOM 1459 N N . GLN A 1 93 ? -20.173 0.535 46.022 1.00 62.31 381 GLN A N 1
ATOM 1460 C CA . GLN A 1 93 ? -21.431 0.480 46.753 1.00 65.63 381 GLN A CA 1
ATOM 1461 C C . GLN A 1 93 ? -22.096 1.849 46.814 1.00 67.43 381 GLN A C 1
ATOM 1462 O O . GLN A 1 93 ? -21.454 2.850 47.136 1.00 66.97 381 GLN A O 1
ATOM 1476 N N . SER A 1 94 ? -23.385 1.887 46.499 1.00 69.53 382 SER A N 1
ATOM 1477 C CA . SER A 1 94 ? -24.181 3.091 46.689 1.00 72.25 382 SER A CA 1
ATOM 1478 C C . SER A 1 94 ? -24.323 3.344 48.182 1.00 77.12 382 SER A C 1
ATOM 1479 O O . SER A 1 94 ? -24.612 2.421 48.941 1.00 76.95 382 SER A O 1
ATOM 1487 N N . ILE A 1 95 ? -24.118 4.585 48.611 1.00 82.55 383 ILE A N 1
ATOM 1488 C CA . ILE A 1 95 ? -24.153 4.886 50.040 1.00 88.99 383 ILE A CA 1
ATOM 1489 C C . ILE A 1 95 ? -25.580 4.979 50.591 1.00 97.42 383 ILE A C 1
ATOM 1490 O O . ILE A 1 95 ? -25.776 5.274 51.769 1.00 100.20 383 ILE A O 1
ATOM 1506 N N . ASP A 1 96 ? -26.570 4.740 49.736 1.00 103.95 384 ASP A N 1
ATOM 1507 C CA . ASP A 1 96 ? -27.936 4.517 50.195 1.00 112.83 384 ASP A CA 1
ATOM 1508 C C . ASP A 1 96 ? -28.438 3.145 49.749 1.00 114.37 384 ASP A C 1
ATOM 1509 O O . ASP A 1 96 ? -28.901 2.980 48.621 1.00 114.61 384 ASP A O 1
ATOM 1518 N N . GLY A 1 104 ? -27.361 -7.231 44.567 1.00 94.86 392 GLY A N 1
ATOM 1519 C CA . GLY A 1 104 ? -27.036 -6.032 45.317 1.00 94.54 392 GLY A CA 1
ATOM 1520 C C . GLY A 1 104 ? -25.564 -5.665 45.228 1.00 90.72 392 GLY A C 1
ATOM 1521 O O . GLY A 1 104 ? -25.159 -4.584 45.658 1.00 89.82 392 GLY A O 1
ATOM 1524 N N . GLN A 1 105 ? -24.762 -6.564 44.665 1.00 85.05 393 GLN A N 1
ATOM 1525 C CA . GLN A 1 105 ? -23.318 -6.362 44.589 1.00 79.20 393 GLN A CA 1
ATOM 1526 C C . GLN A 1 105 ? -22.858 -5.929 43.198 1.00 72.55 393 GLN A C 1
ATOM 1527 O O . GLN A 1 105 ? -23.238 -6.528 42.191 1.00 70.38 393 GLN A O 1
ATOM 1541 N N . GLN A 1 106 ? -22.037 -4.883 43.159 1.00 69.24 394 GLN A N 1
ATOM 1542 C CA . GLN A 1 106 ? -21.449 -4.397 41.915 1.00 65.82 394 GLN A CA 1
ATOM 1543 C C . GLN A 1 106 ? -19.936 -4.610 41.932 1.00 63.17 394 GLN A C 1
ATOM 1544 O O . GLN A 1 106 ? -19.179 -3.747 42.399 1.00 62.37 394 GLN A O 1
ATOM 1558 N N . ILE A 1 107 ? -19.513 -5.758 41.405 1.00 63.62 395 ILE A N 1
ATOM 1559 C CA . ILE A 1 107 ? -18.114 -6.179 41.429 1.00 64.23 395 ILE A CA 1
ATOM 1560 C C . ILE A 1 107 ? -17.643 -6.502 40.010 1.00 60.55 395 ILE A C 1
ATOM 1561 O O . ILE A 1 107 ? -18.357 -7.147 39.241 1.00 59.01 395 ILE A O 1
ATOM 1577 N N . PHE A 1 108 ? -16.439 -6.054 39.669 1.00 58.33 396 PHE A N 1
ATOM 1578 C CA . PHE A 1 108 ? -15.966 -6.109 38.289 1.00 56.47 396 PHE A CA 1
ATOM 1579 C C . PHE A 1 108 ? -14.495 -6.493 38.197 1.00 53.68 396 PHE A C 1
ATOM 1580 O O . PHE A 1 108 ? -13.664 -5.979 38.945 1.00 54.00 396 PHE A O 1
ATOM 1597 N N . SER A 1 109 ? -14.181 -7.389 37.265 1.00 51.42 397 SER A N 1
ATOM 1598 C CA . SER A 1 109 ? -12.804 -7.820 37.043 1.00 51.06 397 SER A CA 1
ATOM 1599 C C . SER A 1 109 ? -12.185 -7.136 35.829 1.00 48.02 397 SER A C 1
ATOM 1600 O O . SER A 1 109 ? -12.838 -6.949 34.803 1.00 46.29 397 SER A O 1
ATOM 1608 N N . PHE A 1 110 ? -10.912 -6.778 35.959 1.00 45.85 398 PHE A N 1
ATOM 1609 C CA . PHE A 1 110 ? -10.176 -6.092 34.909 1.00 44.19 398 PHE A CA 1
ATOM 1610 C C . PHE A 1 110 ? -8.813 -6.745 34.750 1.00 44.50 398 PHE A C 1
ATOM 1611 O O . PHE A 1 110 ? -8.413 -7.563 35.573 1.00 45.16 398 PHE A O 1
ATOM 1628 N N . ASP A 1 111 ? -8.097 -6.387 33.693 1.00 44.93 399 ASP A N 1
ATOM 1629 C CA . ASP A 1 111 ? -6.717 -6.825 33.555 1.00 47.16 399 ASP A CA 1
ATOM 1630 C C . ASP A 1 111 ? -5.878 -6.168 34.649 1.00 46.58 399 ASP A C 1
ATOM 1631 O O . ASP A 1 111 ? -4.923 -6.761 35.152 1.00 45.40 399 ASP A O 1
ATOM 1640 N N . GLN A 1 112 ? -6.254 -4.947 35.022 1.00 47.30 400 GLN A N 1
ATOM 1641 C CA . GLN A 1 112 ? -5.645 -4.267 36.160 1.00 49.06 400 GLN A CA 1
ATOM 1642 C C . GLN A 1 112 ? -6.452 -3.029 36.546 1.00 47.16 400 GLN A C 1
ATOM 1643 O O . GLN A 1 112 ? -6.934 -2.294 35.684 1.00 45.40 400 GLN A O 1
ATOM 1657 N N . VAL A 1 113 ? -6.601 -2.812 37.849 1.00 46.51 401 VAL A N 1
ATOM 1658 C CA . VAL A 1 113 ? -7.362 -1.679 38.362 1.00 45.15 401 VAL A CA 1
ATOM 1659 C C . VAL A 1 113 ? -6.428 -0.569 38.827 1.00 43.66 401 VAL A C 1
ATOM 1660 O O . VAL A 1 113 ? -5.517 -0.806 39.619 1.00 44.34 401 VAL A O 1
ATOM 1673 N N . PHE A 1 114 ? -6.663 0.643 38.334 1.00 41.49 402 PHE A N 1
ATOM 1674 C CA . PHE A 1 114 ? -5.887 1.805 38.748 1.00 41.86 402 PHE A CA 1
ATOM 1675 C C . PHE A 1 114 ? -6.743 2.711 39.630 1.00 43.29 402 PHE A C 1
ATOM 1676 O O . PHE A 1 114 ? -7.903 2.983 39.317 1.00 43.63 402 PHE A O 1
ATOM 1693 N N . HIS A 1 115 ? -6.162 3.175 40.732 1.00 43.99 403 HIS A N 1
ATOM 1694 C CA . HIS A 1 115 ? -6.903 3.916 41.750 1.00 43.75 403 HIS A CA 1
ATOM 1695 C C . HIS A 1 115 ? -6.449 5.381 41.819 1.00 44.36 403 HIS A C 1
ATOM 1696 O O . HIS A 1 115 ? -5.542 5.784 41.092 1.00 44.69 403 HIS A O 1
ATOM 1711 N N . PRO A 1 116 ? -7.090 6.191 42.681 1.00 46.06 404 PRO A N 1
ATOM 1712 C CA . PRO A 1 116 ? -6.826 7.638 42.681 1.00 47.17 404 PRO A CA 1
ATOM 1713 C C . PRO A 1 116 ? -5.358 8.044 42.856 1.00 48.17 404 PRO A C 1
ATOM 1714 O O . PRO A 1 116 ? -4.982 9.126 42.414 1.00 50.34 404 PRO A O 1
ATOM 1725 N N . LEU A 1 117 ? -4.553 7.200 43.494 1.00 47.61 405 LEU A N 1
ATOM 1726 C CA . LEU A 1 117 ? -3.124 7.475 43.667 1.00 47.95 405 LEU A CA 1
ATOM 1727 C C . LEU A 1 117 ? -2.271 6.996 42.487 1.00 46.10 405 LEU A C 1
ATOM 1728 O O . LEU A 1 117 ? -1.078 7.298 42.419 1.00 45.57 405 LEU A O 1
ATOM 1744 N N . SER A 1 118 ? -2.872 6.247 41.567 1.00 43.82 406 SER A N 1
ATOM 1745 C CA . SER A 1 118 ? -2.155 5.777 40.382 1.00 45.36 406 SER A CA 1
ATOM 1746 C C . SER A 1 118 ? -1.687 6.948 39.522 1.00 43.97 406 SER A C 1
ATOM 1747 O O . SER A 1 118 ? -2.489 7.782 39.104 1.00 44.57 406 SER A O 1
ATOM 1755 N N . SER A 1 119 ? -0.386 6.997 39.255 1.00 44.01 407 SER A N 1
ATOM 1756 C CA . SER A 1 119 ? 0.216 8.112 38.527 1.00 43.78 407 SER A CA 1
ATOM 1757 C C . SER A 1 119 ? 0.059 7.974 37.013 1.00 41.96 407 SER A C 1
ATOM 1758 O O . SER A 1 119 ? -0.311 6.916 36.506 1.00 40.72 407 SER A O 1
ATOM 1766 N N . GLN A 1 120 ? 0.343 9.057 36.297 1.00 43.00 408 GLN A N 1
ATOM 1767 C CA . GLN A 1 120 ? 0.304 9.050 34.839 1.00 42.04 408 GLN A CA 1
ATOM 1768 C C . GLN A 1 120 ? 1.242 7.990 34.272 1.00 41.35 408 GLN A C 1
ATOM 1769 O O . GLN A 1 120 ? 0.896 7.287 33.321 1.00 42.06 408 GLN A O 1
ATOM 1783 N N . SER A 1 121 ? 2.428 7.868 34.859 1.00 42.30 409 SER A N 1
ATOM 1784 C CA . SER A 1 121 ? 3.417 6.919 34.363 1.00 44.56 409 SER A CA 1
ATOM 1785 C C . SER A 1 121 ? 3.021 5.484 34.712 1.00 44.96 409 SER A C 1
ATOM 1786 O O . SER A 1 121 ? 3.363 4.550 33.985 1.00 45.44 409 SER A O 1
ATOM 1794 N N . ASP A 1 122 ? 2.288 5.308 35.809 1.00 44.86 410 ASP A N 1
ATOM 1795 C CA . ASP A 1 122 ? 1.722 4.000 36.132 1.00 43.67 410 ASP A CA 1
ATOM 1796 C C . ASP A 1 122 ? 0.839 3.556 34.971 1.00 41.17 410 ASP A C 1
ATOM 1797 O O . ASP A 1 122 ? 0.857 2.394 34.569 1.00 41.15 410 ASP A O 1
ATOM 1806 N N . ILE A 1 123 ? 0.070 4.499 34.437 1.00 40.11 411 ILE A N 1
ATOM 1807 C CA . ILE A 1 123 ? -0.812 4.232 33.308 1.00 39.86 411 ILE A CA 1
ATOM 1808 C C . ILE A 1 123 ? -0.005 3.902 32.056 1.00 39.21 411 ILE A C 1
ATOM 1809 O O . ILE A 1 123 ? -0.304 2.937 31.350 1.00 37.47 411 ILE A O 1
ATOM 1825 N N . PHE A 1 124 ? 1.009 4.714 31.774 1.00 39.84 412 PHE A N 1
ATOM 1826 C CA . PHE A 1 124 ? 1.804 4.529 30.566 1.00 39.77 412 PHE A CA 1
ATOM 1827 C C . PHE A 1 124 ? 2.565 3.203 30.546 1.00 41.58 412 PHE A C 1
ATOM 1828 O O . PHE A 1 124 ? 2.826 2.664 29.472 1.00 40.74 412 PHE A O 1
ATOM 1845 N N . GLU A 1 125 ? 2.923 2.676 31.713 1.00 44.35 413 GLU A N 1
ATOM 1846 C CA . GLU A 1 125 ? 3.584 1.373 31.776 1.00 45.33 413 GLU A CA 1
ATOM 1847 C C . GLU A 1 125 ? 2.808 0.293 31.021 1.00 42.69 413 GLU A C 1
ATOM 1848 O O . GLU A 1 125 ? 3.402 -0.639 30.480 1.00 43.62 413 GLU A O 1
ATOM 1860 N N . MET A 1 126 ? 1.484 0.412 30.990 1.00 40.06 414 MET A N 1
ATOM 1861 C CA . MET A 1 126 ? 0.655 -0.541 30.257 1.00 39.39 414 MET A CA 1
ATOM 1862 C C . MET A 1 126 ? 0.792 -0.318 28.752 1.00 39.07 414 MET A C 1
ATOM 1863 O O . MET A 1 126 ? 0.569 -1.225 27.949 1.00 38.73 414 MET A O 1
ATOM 1877 N N . VAL A 1 127 ? 1.166 0.901 28.382 1.00 38.56 415 VAL A N 1
ATOM 1878 C CA . VAL A 1 127 ? 1.162 1.328 26.991 1.00 39.19 415 VAL A CA 1
ATOM 1879 C C . VAL A 1 127 ? 2.508 1.150 26.285 1.00 37.82 415 VAL A C 1
ATOM 1880 O O . VAL A 1 127 ? 2.549 0.791 25.110 1.00 37.50 415 VAL A O 1
ATOM 1893 N N . SER A 1 128 ? 3.602 1.395 27.000 1.00 37.23 416 SER A N 1
ATOM 1894 C CA . SER A 1 128 ? 4.914 1.514 26.365 1.00 37.60 416 SER A CA 1
ATOM 1895 C C . SER A 1 128 ? 5.338 0.274 25.572 1.00 37.58 416 SER A C 1
ATOM 1896 O O . SER A 1 128 ? 5.969 0.401 24.527 1.00 38.71 416 SER A O 1
ATOM 1904 N N . PRO A 1 129 ? 4.989 -0.928 26.055 1.00 38.15 417 PRO A N 1
ATOM 1905 C CA . PRO A 1 129 ? 5.349 -2.108 25.261 1.00 36.94 417 PRO A CA 1
ATOM 1906 C C . PRO A 1 129 ? 4.711 -2.102 23.872 1.00 37.84 417 PRO A C 1
ATOM 1907 O O . PRO A 1 129 ? 5.280 -2.664 22.938 1.00 37.46 417 PRO A O 1
ATOM 1918 N N . LEU A 1 130 ? 3.550 -1.468 23.737 1.00 37.50 418 LEU A N 1
ATOM 1919 C CA . LEU A 1 130 ? 2.822 -1.475 22.471 1.00 36.61 418 LEU A CA 1
ATOM 1920 C C . LEU A 1 130 ? 3.392 -0.492 21.450 1.00 36.45 418 LEU A C 1
ATOM 1921 O O . LEU A 1 130 ? 3.135 -0.622 20.253 1.00 34.46 418 LEU A O 1
ATOM 1937 N N . ILE A 1 131 ? 4.158 0.492 21.911 1.00 37.84 419 ILE A N 1
ATOM 1938 C CA . ILE A 1 131 ? 4.864 1.367 20.983 1.00 38.10 419 ILE A CA 1
ATOM 1939 C C . ILE A 1 131 ? 5.855 0.532 20.181 1.00 39.36 419 ILE A C 1
ATOM 1940 O O . ILE A 1 131 ? 5.919 0.635 18.957 1.00 41.33 419 ILE A O 1
ATOM 1956 N N . GLN A 1 132 ? 6.621 -0.300 20.880 1.00 38.83 420 GLN A N 1
ATOM 1957 C CA . GLN A 1 132 ? 7.545 -1.219 20.224 1.00 38.81 420 GLN A CA 1
ATOM 1958 C C . GLN A 1 132 ? 6.802 -2.095 19.219 1.00 38.38 420 GLN A C 1
ATOM 1959 O O . GLN A 1 132 ? 7.324 -2.401 18.145 1.00 37.03 420 GLN A O 1
ATOM 1973 N N . SER A 1 133 ? 5.585 -2.500 19.573 1.00 37.08 421 SER A N 1
ATOM 1974 C CA . SER A 1 133 ? 4.760 -3.299 18.674 1.00 36.44 421 SER A CA 1
ATOM 1975 C C . SER A 1 133 ? 4.442 -2.521 17.405 1.00 35.93 421 SER A C 1
ATOM 1976 O O . SER A 1 133 ? 4.514 -3.063 16.302 1.00 35.77 421 SER A O 1
ATOM 1984 N N . ALA A 1 134 ? 4.094 -1.249 17.567 1.00 33.52 422 ALA A N 1
ATOM 1985 C CA . ALA A 1 134 ? 3.773 -0.397 16.430 1.00 33.72 422 ALA A CA 1
ATOM 1986 C C . ALA A 1 134 ? 4.966 -0.302 15.489 1.00 33.69 422 ALA A C 1
ATOM 1987 O O . ALA A 1 134 ? 4.812 -0.324 14.268 1.00 31.23 422 ALA A O 1
ATOM 1994 N N . LEU A 1 135 ? 6.157 -0.201 16.068 1.00 34.20 423 LEU A N 1
ATOM 1995 C CA . LEU A 1 135 ? 7.384 -0.137 15.291 1.00 33.25 423 LEU A CA 1
ATOM 1996 C C . LEU A 1 135 ? 7.697 -1.484 14.643 1.00 34.42 423 LEU A C 1
ATOM 1997 O O . LEU A 1 135 ? 8.501 -1.558 13.714 1.00 37.45 423 LEU A O 1
ATOM 2013 N N . ASP A 1 136 ? 7.063 -2.544 15.131 1.00 33.16 424 ASP A N 1
ATOM 2014 C CA . ASP A 1 136 ? 7.280 -3.878 14.582 1.00 32.43 424 ASP A CA 1
ATOM 2015 C C . ASP A 1 136 ? 6.246 -4.246 13.519 1.00 33.23 424 ASP A C 1
ATOM 2016 O O . ASP A 1 136 ? 6.258 -5.361 12.998 1.00 34.24 424 ASP A O 1
ATOM 2025 N N . GLY A 1 137 ? 5.350 -3.315 13.202 1.00 33.82 425 GLY A N 1
ATOM 2026 C CA . GLY A 1 137 ? 4.400 -3.518 12.122 1.00 35.10 425 GLY A CA 1
ATOM 2027 C C . GLY A 1 137 ? 2.984 -3.840 12.561 1.00 37.10 425 GLY A C 1
ATOM 2028 O O . GLY A 1 137 ? 2.109 -4.053 11.722 1.00 38.50 425 GLY A O 1
ATOM 2032 N N . TYR A 1 138 ? 2.746 -3.876 13.869 1.00 37.46 426 TYR A N 1
ATOM 2033 C CA . TYR A 1 138 ? 1.410 -4.154 14.386 1.00 35.34 426 TYR A CA 1
ATOM 2034 C C . TYR A 1 138 ? 0.649 -2.858 14.635 1.00 36.00 426 TYR A C 1
ATOM 2035 O O . TYR A 1 138 ? 1.234 -1.853 15.033 1.00 38.03 426 TYR A O 1
ATOM 2053 N N . ASN A 1 139 ? -0.657 -2.880 14.388 1.00 35.11 427 ASN A N 1
ATOM 2054 C CA . ASN A 1 139 ? -1.496 -1.716 14.644 1.00 34.98 427 ASN A CA 1
ATOM 2055 C C . ASN A 1 139 ? -1.996 -1.693 16.085 1.00 35.56 427 ASN A C 1
ATOM 2056 O O . ASN A 1 139 ? -2.319 -2.735 16.656 1.00 33.06 427 ASN A O 1
ATOM 2067 N N . ILE A 1 140 ? -2.057 -0.497 16.663 1.00 36.93 428 ILE A N 1
ATOM 2068 C CA . ILE A 1 140 ? -2.430 -0.332 18.062 1.00 37.11 428 ILE A CA 1
ATOM 2069 C C . ILE A 1 140 ? -3.637 0.592 18.211 1.00 36.91 428 ILE A C 1
ATOM 2070 O O . ILE A 1 140 ? -3.789 1.561 17.464 1.00 35.96 428 ILE A O 1
ATOM 2086 N N . CYS A 1 141 ? -4.494 0.279 19.177 1.00 37.85 429 CYS A N 1
ATOM 2087 C CA . CYS A 1 141 ? -5.588 1.165 19.559 1.00 37.93 429 CYS A CA 1
ATOM 2088 C C . CYS A 1 141 ? -5.569 1.380 21.065 1.00 38.98 429 CYS A C 1
ATOM 2089 O O . CYS A 1 141 ? -5.522 0.422 21.836 1.00 39.10 429 CYS A O 1
ATOM 2097 N N . ILE A 1 142 ? -5.600 2.639 21.483 1.00 39.39 430 ILE A N 1
ATOM 2098 C CA . ILE A 1 142 ? -5.669 2.963 22.901 1.00 39.32 430 ILE A CA 1
ATOM 2099 C C . ILE A 1 142 ? -6.838 3.901 23.168 1.00 39.23 430 ILE A C 1
ATOM 2100 O O . ILE A 1 142 ? -6.869 5.021 22.664 1.00 39.29 430 ILE A O 1
ATOM 2116 N N . PHE A 1 143 ? -7.794 3.430 23.965 1.00 37.96 431 PHE A N 1
ATOM 2117 C CA . PHE A 1 143 ? -9.039 4.151 24.195 1.00 37.67 431 PHE A CA 1
ATOM 2118 C C . PHE A 1 143 ? -9.162 4.653 25.627 1.00 38.47 431 PHE A C 1
ATOM 2119 O O . PHE A 1 143 ? -8.742 3.982 26.573 1.00 37.43 431 PHE A O 1
ATOM 2136 N N . ALA A 1 144 ? -9.747 5.836 25.776 1.00 38.40 432 ALA A N 1
ATOM 2137 C CA . ALA A 1 144 ? -10.231 6.292 27.068 1.00 39.15 432 ALA A CA 1
ATOM 2138 C C . ALA A 1 144 ? -11.755 6.306 27.011 1.00 41.52 432 ALA A C 1
ATOM 2139 O O . ALA A 1 144 ? -12.347 7.033 26.215 1.00 42.61 432 ALA A O 1
ATOM 2146 N N . TYR A 1 145 ? -12.378 5.489 27.852 1.00 42.81 433 TYR A N 1
ATOM 2147 C CA . TYR A 1 145 ? -13.824 5.301 27.839 1.00 45.20 433 TYR A CA 1
ATOM 2148 C C . TYR A 1 145 ? -14.400 5.703 29.189 1.00 45.46 433 TYR A C 1
ATOM 2149 O O . TYR A 1 145 ? -13.771 5.478 30.220 1.00 44.77 433 TYR A O 1
ATOM 2167 N N . GLY A 1 146 ? -15.588 6.299 29.186 1.00 46.86 434 GLY A N 1
ATOM 2168 C CA . GLY A 1 146 ? -16.235 6.686 30.428 1.00 47.21 434 GLY A CA 1
ATOM 2169 C C . GLY A 1 146 ? -17.100 7.923 30.306 1.00 49.10 434 GLY A C 1
ATOM 2170 O O . GLY A 1 146 ? -17.133 8.567 29.258 1.00 49.42 434 GLY A O 1
ATOM 2174 N N . GLN A 1 147 ? -17.798 8.258 31.388 1.00 50.51 435 GLN A N 1
ATOM 2175 C CA . GLN A 1 147 ? -18.704 9.399 31.389 1.00 52.20 435 GLN A CA 1
ATOM 2176 C C . GLN A 1 147 ? -17.932 10.705 31.558 1.00 51.37 435 GLN A C 1
ATOM 2177 O O . GLN A 1 147 ? -16.888 10.742 32.210 1.00 49.79 435 GLN A O 1
ATOM 2191 N N . THR A 1 148 ? -18.456 11.772 30.962 1.00 51.29 436 THR A N 1
ATOM 2192 C CA . THR A 1 148 ? -17.867 13.100 31.093 1.00 52.22 436 THR A CA 1
ATOM 2193 C C . THR A 1 148 ? -17.541 13.403 32.551 1.00 53.72 436 THR A C 1
ATOM 2194 O O . THR A 1 148 ? -18.381 13.235 33.438 1.00 53.76 436 THR A O 1
ATOM 2205 N N . GLY A 1 149 ? -16.315 13.857 32.784 1.00 53.12 437 GLY A N 1
ATOM 2206 C CA . GLY A 1 149 ? -15.855 14.188 34.118 1.00 52.76 437 GLY A CA 1
ATOM 2207 C C . GLY A 1 149 ? -15.085 13.054 34.768 1.00 52.42 437 GLY A C 1
ATOM 2208 O O . GLY A 1 149 ? -14.506 13.232 35.839 1.00 52.13 437 GLY A O 1
ATOM 2212 N N . SER A 1 150 ? -15.071 11.888 34.126 1.00 50.36 438 SER A N 1
ATOM 2213 C CA . SER A 1 150 ? -14.447 10.707 34.716 1.00 49.06 438 SER A CA 1
ATOM 2214 C C . SER A 1 150 ? -12.922 10.718 34.578 1.00 48.87 438 SER A C 1
ATOM 2215 O O . SER A 1 150 ? -12.218 10.173 35.429 1.00 48.38 438 SER A O 1
ATOM 2223 N N . GLY A 1 151 ? -12.412 11.331 33.512 1.00 47.87 439 GLY A N 1
ATOM 2224 C CA . GLY A 1 151 ? -10.976 11.514 33.365 1.00 47.17 439 GLY A CA 1
ATOM 2225 C C . GLY A 1 151 ? -10.362 11.034 32.059 1.00 46.57 439 GLY A C 1
ATOM 2226 O O . GLY A 1 151 ? -9.178 10.696 32.016 1.00 44.62 439 GLY A O 1
ATOM 2230 N N . LYS A 1 152 ? -11.149 11.010 30.989 1.00 46.70 440 LYS A N 1
ATOM 2231 C CA . LYS A 1 152 ? -10.660 10.543 29.697 1.00 45.29 440 LYS A CA 1
ATOM 2232 C C . LYS A 1 152 ? -9.545 11.433 29.150 1.00 44.96 440 LYS A C 1
ATOM 2233 O O . LYS A 1 152 ? -8.478 10.948 28.761 1.00 43.42 440 LYS A O 1
ATOM 2252 N N . THR A 1 153 ? -9.797 12.735 29.120 1.00 45.10 441 THR A N 1
ATOM 2253 C CA . THR A 1 153 ? -8.853 13.683 28.538 1.00 45.06 441 THR A CA 1
ATOM 2254 C C . THR A 1 153 ? -7.581 13.794 29.373 1.00 44.27 441 THR A C 1
ATOM 2255 O O . THR A 1 153 ? -6.487 13.938 28.829 1.00 43.30 441 THR A O 1
ATOM 2265 N N . TYR A 1 154 ? -7.725 13.725 30.692 1.00 43.75 442 TYR A N 1
ATOM 2266 C CA . TYR A 1 154 ? -6.576 13.787 31.588 1.00 43.17 442 TYR A CA 1
ATOM 2267 C C . TYR A 1 154 ? -5.673 12.575 31.383 1.00 41.71 442 TYR A C 1
ATOM 2268 O O . TYR A 1 154 ? -4.451 12.657 31.518 1.00 41.23 442 TYR A O 1
ATOM 2286 N N . THR A 1 155 ? -6.289 11.446 31.058 1.00 39.95 443 THR A N 1
ATOM 2287 C CA . THR A 1 155 ? -5.555 10.209 30.841 1.00 38.57 443 THR A CA 1
ATOM 2288 C C . THR A 1 155 ? -4.835 10.218 29.493 1.00 38.25 443 THR A C 1
ATOM 2289 O O . THR A 1 155 ? -3.695 9.769 29.391 1.00 35.52 443 THR A O 1
ATOM 2300 N N . MET A 1 156 ? -5.500 10.739 28.465 1.00 40.23 444 MET A N 1
ATOM 2301 C CA . MET A 1 156 ? -4.924 10.778 27.124 1.00 40.32 444 MET A CA 1
ATOM 2302 C C . MET A 1 156 ? -3.965 11.953 26.913 1.00 42.92 444 MET A C 1
ATOM 2303 O O . MET A 1 156 ? -2.823 11.755 26.495 1.00 41.15 444 MET A O 1
ATOM 2317 N N . ASP A 1 157 ? -4.421 13.169 27.196 1.00 44.20 445 ASP A N 1
ATOM 2318 C CA . ASP A 1 157 ? -3.571 14.344 27.035 1.00 44.35 445 ASP A CA 1
ATOM 2319 C C . ASP A 1 157 ? -2.900 14.707 28.352 1.00 43.90 445 ASP A C 1
ATOM 2320 O O . ASP A 1 157 ? -1.687 14.909 28.408 1.00 42.96 445 ASP A O 1
ATOM 2329 N N . GLY A 1 158 ? -3.696 14.786 29.413 1.00 45.52 446 GLY A N 1
ATOM 2330 C CA . GLY A 1 158 ? -3.193 15.187 30.712 1.00 44.80 446 GLY A CA 1
ATOM 2331 C C . GLY A 1 158 ? -2.934 16.678 30.772 1.00 45.73 446 GLY A C 1
ATOM 2332 O O . GLY A 1 158 ? -3.460 17.446 29.965 1.00 45.69 446 GLY A O 1
ATOM 2336 N N . VAL A 1 159 ? -2.118 17.087 31.737 1.00 46.21 447 VAL A N 1
ATOM 2337 C CA . VAL A 1 159 ? -1.784 18.492 31.914 1.00 48.38 447 VAL A CA 1
ATOM 2338 C C . VAL A 1 159 ? -0.268 18.645 31.990 1.00 51.84 447 VAL A C 1
ATOM 2339 O O . VAL A 1 159 ? 0.442 17.669 32.230 1.00 50.53 447 VAL A O 1
ATOM 2352 N N . PRO A 1 160 ? 0.233 19.872 31.779 1.00 56.89 448 PRO A N 1
ATOM 2353 C CA . PRO A 1 160 ? 1.678 20.128 31.751 1.00 58.89 448 PRO A CA 1
ATOM 2354 C C . PRO A 1 160 ? 2.430 19.527 32.939 1.00 60.77 448 PRO A C 1
ATOM 2355 O O . PRO A 1 160 ? 3.516 18.976 32.756 1.00 60.49 448 PRO A O 1
ATOM 2366 N N . GLU A 1 161 ? 1.859 19.628 34.133 1.00 63.31 449 GLU A N 1
ATOM 2367 C CA . GLU A 1 161 ? 2.501 19.101 35.332 1.00 65.90 449 GLU A CA 1
ATOM 2368 C C . GLU A 1 161 ? 2.521 17.573 35.318 1.00 60.82 449 GLU A C 1
ATOM 2369 O O . GLU A 1 161 ? 3.418 16.951 35.884 1.00 59.88 449 GLU A O 1
ATOM 2381 N N . SER A 1 162 ? 1.530 16.978 34.659 1.00 56.99 450 SER A N 1
ATOM 2382 C CA . SER A 1 162 ? 1.401 15.526 34.583 1.00 54.16 450 SER A CA 1
ATOM 2383 C C . SER A 1 162 ? 0.812 15.120 33.236 1.00 49.68 450 SER A C 1
ATOM 2384 O O . SER A 1 162 ? -0.402 14.962 33.102 1.00 47.80 450 SER A O 1
ATOM 2392 N N . VAL A 1 163 ? 1.673 14.953 32.238 1.00 45.83 451 VAL A N 1
ATOM 2393 C CA . VAL A 1 163 ? 1.212 14.645 30.888 1.00 42.12 451 VAL A CA 1
ATOM 2394 C C . VAL A 1 163 ? 0.736 13.199 30.789 1.00 39.84 451 VAL A C 1
ATOM 2395 O O . VAL A 1 163 ? 1.219 12.323 31.506 1.00 39.18 451 VAL A O 1
ATOM 2408 N N . GLY A 1 164 ? -0.218 12.962 29.894 1.00 39.15 452 GLY A N 1
ATOM 2409 C CA . GLY A 1 164 ? -0.859 11.666 29.777 1.00 38.56 452 GLY A CA 1
ATOM 2410 C C . GLY A 1 164 ? -0.206 10.740 28.764 1.00 39.39 452 GLY A C 1
ATOM 2411 O O . GLY A 1 164 ? 0.995 10.825 28.505 1.00 38.58 452 GLY A O 1
ATOM 2415 N N . VAL A 1 165 ? -1.013 9.855 28.185 1.00 37.33 453 VAL A N 1
ATOM 2416 C CA . VAL A 1 165 ? -0.516 8.796 27.316 1.00 36.61 453 VAL A CA 1
ATOM 2417 C C . VAL A 1 165 ? 0.114 9.319 26.028 1.00 36.95 453 VAL A C 1
ATOM 2418 O O . VAL A 1 165 ? 1.175 8.853 25.621 1.00 37.87 453 VAL A O 1
ATOM 2431 N N . ILE A 1 166 ? -0.542 10.279 25.387 1.00 36.12 454 ILE A N 1
ATOM 2432 C CA . ILE A 1 166 ? -0.107 10.743 24.073 1.00 37.20 454 ILE A CA 1
ATOM 2433 C C . ILE A 1 166 ? 1.277 11.396 24.112 1.00 39.30 454 ILE A C 1
ATOM 2434 O O . ILE A 1 166 ? 2.176 10.976 23.384 1.00 38.97 454 ILE A O 1
ATOM 2450 N N . PRO A 1 167 ? 1.461 12.419 24.961 1.00 38.58 455 PRO A N 1
ATOM 2451 C CA . PRO A 1 167 ? 2.792 13.037 25.013 1.00 39.68 455 PRO A CA 1
ATOM 2452 C C . PRO A 1 167 ? 3.902 12.028 25.310 1.00 39.18 455 PRO A C 1
ATOM 2453 O O . PRO A 1 167 ? 4.971 12.091 24.697 1.00 41.80 455 PRO A O 1
ATOM 2464 N N . ARG A 1 168 ? 3.647 11.103 26.229 1.00 38.30 456 ARG A N 1
ATOM 2465 C CA . ARG A 1 168 ? 4.642 10.101 26.599 1.00 38.55 456 ARG A CA 1
ATOM 2466 C C . ARG A 1 168 ? 4.902 9.145 25.438 1.00 37.93 456 ARG A C 1
ATOM 2467 O O . ARG A 1 168 ? 6.013 8.641 25.274 1.00 37.60 456 ARG A O 1
ATOM 2488 N N . THR A 1 169 ? 3.874 8.906 24.631 1.00 36.33 457 THR A N 1
ATOM 2489 C CA . THR A 1 169 ? 4.000 8.030 23.474 1.00 36.22 457 THR A CA 1
ATOM 2490 C C . THR A 1 169 ? 4.924 8.675 22.445 1.00 36.78 457 THR A C 1
ATOM 2491 O O . THR A 1 169 ? 5.747 8.008 21.822 1.00 36.76 457 THR A O 1
ATOM 2502 N N . VAL A 1 170 ? 4.777 9.985 22.281 1.00 37.99 458 VAL A N 1
ATOM 2503 C CA . VAL A 1 170 ? 5.612 10.756 21.370 1.00 38.98 458 VAL A CA 1
ATOM 2504 C C . VAL A 1 170 ? 7.082 10.731 21.803 1.00 40.33 458 VAL A C 1
ATOM 2505 O O . VAL A 1 170 ? 7.976 10.479 20.988 1.00 38.25 458 VAL A O 1
ATOM 2518 N N . ASP A 1 171 ? 7.326 10.990 23.084 1.00 41.40 459 ASP A N 1
ATOM 2519 C CA . ASP A 1 171 ? 8.684 10.983 23.621 1.00 43.80 459 ASP A CA 1
ATOM 2520 C C . ASP A 1 171 ? 9.363 9.629 23.421 1.00 41.68 459 ASP A C 1
ATOM 2521 O O . ASP A 1 171 ? 10.524 9.556 22.998 1.00 42.02 459 ASP A O 1
ATOM 2530 N N . LEU A 1 172 ? 8.636 8.557 23.717 1.00 39.22 460 LEU A N 1
ATOM 2531 C CA . LEU A 1 172 ? 9.179 7.214 23.567 1.00 39.09 460 LEU A CA 1
ATOM 2532 C C . LEU A 1 172 ? 9.373 6.881 22.091 1.00 39.02 460 LEU A C 1
ATOM 2533 O O . LEU A 1 172 ? 10.290 6.145 21.730 1.00 38.90 460 LEU A O 1
ATOM 2549 N N . LEU A 1 173 ? 8.507 7.424 21.241 1.00 40.52 461 LEU A N 1
ATOM 2550 C CA . LEU A 1 173 ? 8.580 7.155 19.810 1.00 43.17 461 LEU A CA 1
ATOM 2551 C C . LEU A 1 173 ? 9.840 7.753 19.208 1.00 43.55 461 LEU A C 1
ATOM 2552 O O . LEU A 1 173 ? 10.465 7.151 18.339 1.00 42.37 461 LEU A O 1
ATOM 2568 N N . PHE A 1 174 ? 10.204 8.945 19.666 1.00 43.19 462 PHE A N 1
ATOM 2569 C CA . PHE A 1 174 ? 11.414 9.594 19.176 1.00 43.82 462 PHE A CA 1
ATOM 2570 C C . PHE A 1 174 ? 12.682 8.935 19.713 1.00 44.56 462 PHE A C 1
ATOM 2571 O O . PHE A 1 174 ? 13.652 8.778 18.973 1.00 44.73 462 PHE A O 1
ATOM 2588 N N . ASP A 1 175 ? 12.684 8.545 20.985 1.00 45.86 463 ASP A N 1
ATOM 2589 C CA . ASP A 1 175 ? 13.823 7.808 21.532 1.00 47.63 463 ASP A CA 1
ATOM 2590 C C . ASP A 1 175 ? 14.052 6.493 20.781 1.00 43.74 463 ASP A C 1
ATOM 2591 O O . ASP A 1 175 ? 15.192 6.118 20.491 1.00 42.08 463 ASP A O 1
ATOM 2600 N N . SER A 1 176 ? 12.962 5.801 20.464 1.00 41.57 464 SER A N 1
ATOM 2601 C CA . SER A 1 176 ? 13.038 4.488 19.832 1.00 39.98 464 SER A CA 1
ATOM 2602 C C . SER A 1 176 ? 13.447 4.596 18.367 1.00 39.72 464 SER A C 1
ATOM 2603 O O . SER A 1 176 ? 14.228 3.785 17.868 1.00 38.88 464 SER A O 1
ATOM 2611 N N . ILE A 1 177 ? 12.915 5.605 17.685 1.00 39.41 465 ILE A N 1
ATOM 2612 C CA . ILE A 1 177 ? 13.211 5.822 16.276 1.00 39.78 465 ILE A CA 1
ATOM 2613 C C . ILE A 1 177 ? 14.678 6.192 16.132 1.00 43.79 465 ILE A C 1
ATOM 2614 O O . ILE A 1 177 ? 15.344 5.790 15.178 1.00 44.87 465 ILE A O 1
ATOM 2630 N N . ARG A 1 178 ? 15.177 6.959 17.094 1.00 47.07 466 ARG A N 1
ATOM 2631 C CA . ARG A 1 178 ? 16.596 7.279 17.153 1.00 51.52 466 ARG A CA 1
ATOM 2632 C C . ARG A 1 178 ? 17.402 5.989 17.249 1.00 49.23 466 ARG A C 1
ATOM 2633 O O . ARG A 1 178 ? 18.281 5.734 16.427 1.00 49.13 466 ARG A O 1
ATOM 2654 N N . GLY A 1 179 ? 17.096 5.178 18.257 1.00 46.53 467 GLY A N 1
ATOM 2655 C CA . GLY A 1 179 ? 17.803 3.928 18.465 1.00 44.05 467 GLY A CA 1
ATOM 2656 C C . GLY A 1 179 ? 17.829 3.048 17.228 1.00 44.01 467 GLY A C 1
ATOM 2657 O O . GLY A 1 179 ? 18.844 2.421 16.923 1.00 46.32 467 GLY A O 1
ATOM 2661 N N . TYR A 1 180 ? 16.713 3.009 16.508 1.00 41.29 468 TYR A N 1
ATOM 2662 C CA . TYR A 1 180 ? 16.568 2.119 15.359 1.00 41.69 468 TYR A CA 1
ATOM 2663 C C . TYR A 1 180 ? 17.536 2.437 14.221 1.00 43.46 468 TYR A C 1
ATOM 2664 O O . TYR A 1 180 ? 17.840 1.571 13.397 1.00 43.25 468 TYR A O 1
ATOM 2682 N N . A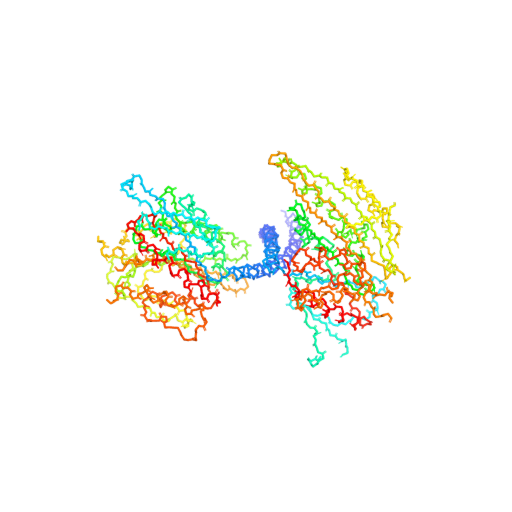RG A 1 181 ? 18.017 3.673 14.167 1.00 45.30 469 ARG A N 1
ATOM 2683 C CA . ARG A 1 181 ? 18.959 4.064 13.123 1.00 49.66 469 ARG A CA 1
ATOM 2684 C C . ARG A 1 181 ? 20.193 3.170 13.142 1.00 47.46 469 ARG A C 1
ATOM 2685 O O . ARG A 1 181 ? 20.806 2.924 12.107 1.00 47.13 469 ARG A O 1
ATOM 2706 N N . ASN A 1 182 ? 20.541 2.673 14.323 1.00 47.53 470 ASN A N 1
ATOM 2707 C CA . ASN A 1 182 ? 21.705 1.808 14.472 1.00 48.51 470 ASN A CA 1
ATOM 2708 C C . ASN A 1 182 ? 21.456 0.381 13.982 1.00 45.64 470 ASN A C 1
ATOM 2709 O O . ASN A 1 182 ? 22.395 -0.400 13.840 1.00 46.07 470 ASN A O 1
ATOM 2720 N N . LEU A 1 183 ? 20.194 0.042 13.727 1.00 42.55 471 LEU A N 1
ATOM 2721 C CA . LEU A 1 183 ? 19.859 -1.249 13.130 1.00 40.92 471 LEU A CA 1
ATOM 2722 C C . LEU A 1 183 ? 19.657 -1.115 11.622 1.00 39.60 471 LEU A C 1
ATOM 2723 O O . LEU A 1 183 ? 19.326 -2.090 10.945 1.00 38.41 471 LEU A O 1
ATOM 2739 N N . GLY A 1 184 ? 19.850 0.095 11.101 1.00 38.75 472 GLY A N 1
ATOM 2740 C CA . GLY A 1 184 ? 19.697 0.349 9.680 1.00 37.40 472 GLY A CA 1
ATOM 2741 C C . GLY A 1 184 ? 18.292 0.758 9.276 1.00 37.76 472 GLY A C 1
ATOM 2742 O O . GLY A 1 184 ? 17.996 0.852 8.083 1.00 37.75 472 GLY A O 1
ATOM 2746 N N . TRP A 1 185 ? 17.426 0.999 10.259 1.00 36.00 473 TRP A N 1
ATOM 2747 C CA . TRP A 1 185 ? 16.050 1.409 9.990 1.00 37.37 473 TRP A CA 1
ATOM 2748 C C . TRP A 1 185 ? 15.893 2.930 10.048 1.00 40.79 473 TRP A C 1
ATOM 2749 O O . TRP A 1 185 ? 16.505 3.600 10.882 1.00 41.02 473 TRP A O 1
ATOM 2770 N N . GLU A 1 186 ? 15.065 3.466 9.156 1.00 42.97 474 GLU A N 1
ATOM 2771 C CA . GLU A 1 186 ? 14.747 4.892 9.151 1.00 46.16 474 GLU A CA 1
ATOM 2772 C C . GLU A 1 186 ? 13.234 5.074 9.165 1.00 42.89 474 GLU A C 1
ATOM 2773 O O . GLU A 1 186 ? 12.545 4.608 8.258 1.00 41.45 474 GLU A O 1
ATOM 2785 N N . TYR A 1 187 ? 12.719 5.756 10.184 1.00 39.70 475 TYR A N 1
ATOM 2786 C CA . TYR A 1 187 ? 11.276 5.872 10.361 1.00 38.40 475 TYR A CA 1
ATOM 2787 C C . TYR A 1 187 ? 10.699 7.249 10.031 1.00 38.51 475 TYR A C 1
ATOM 2788 O O . TYR A 1 187 ? 11.209 8.281 10.466 1.00 37.85 475 TYR A O 1
ATOM 2806 N N . GLU A 1 188 ? 9.632 7.231 9.238 1.00 41.42 476 GLU A N 1
ATOM 2807 C CA . GLU A 1 188 ? 8.713 8.352 9.084 1.00 43.70 476 GLU A CA 1
ATOM 2808 C C . GLU A 1 188 ? 7.614 8.249 10.125 1.00 42.85 476 GLU A C 1
ATOM 2809 O O . GLU A 1 188 ? 7.232 7.146 10.518 1.00 42.39 476 GLU A O 1
ATOM 2821 N N . ILE A 1 189 ? 7.095 9.396 10.557 1.00 42.58 477 ILE A N 1
ATOM 2822 C CA . ILE A 1 189 ? 5.828 9.442 11.272 1.00 40.37 477 ILE A CA 1
ATOM 2823 C C . ILE A 1 189 ? 4.840 10.305 10.491 1.00 41.25 477 ILE A C 1
ATOM 2824 O O . ILE A 1 189 ? 5.104 11.477 10.224 1.00 42.16 477 ILE A O 1
ATOM 2840 N N . LYS A 1 190 ? 3.707 9.717 10.120 1.00 41.57 478 LYS A N 1
ATOM 2841 C CA . LYS A 1 190 ? 2.606 10.464 9.528 1.00 42.22 478 LYS A CA 1
ATOM 2842 C C . LYS A 1 190 ? 1.607 10.748 10.638 1.00 40.78 478 LYS A C 1
ATOM 2843 O O . LYS A 1 190 ? 1.151 9.828 11.306 1.00 39.84 478 LYS A O 1
ATOM 2862 N N . ALA A 1 191 ? 1.262 12.012 10.844 1.00 39.70 479 ALA A N 1
ATOM 2863 C CA . ALA A 1 191 ? 0.361 12.368 11.932 1.00 40.97 479 ALA A CA 1
ATOM 2864 C C . ALA A 1 191 ? -0.931 12.977 11.409 1.00 41.56 479 ALA A C 1
ATOM 2865 O O . ALA A 1 191 ? -0.907 13.852 10.542 1.00 39.95 479 ALA A O 1
ATOM 2872 N N . THR A 1 192 ? -2.055 12.497 11.937 1.00 40.66 480 THR A N 1
ATOM 2873 C CA . THR A 1 192 ? -3.359 13.079 11.630 1.00 40.60 480 THR A CA 1
ATOM 2874 C C . THR A 1 192 ? -4.191 13.259 12.903 1.00 40.77 480 THR A C 1
ATOM 2875 O O . THR A 1 192 ? -4.204 12.396 13.774 1.00 40.33 480 THR A O 1
ATOM 2886 N N . PHE A 1 193 ? -4.888 14.383 13.004 1.00 41.87 481 PHE A N 1
ATOM 2887 C CA . PHE A 1 193 ? -5.690 14.680 14.184 1.00 41.24 481 PHE A CA 1
ATOM 2888 C C . PHE A 1 193 ? -7.113 15.010 13.760 1.00 43.01 481 PHE A C 1
ATOM 2889 O O . PHE A 1 193 ? -7.314 15.904 12.937 1.00 43.34 481 PHE A O 1
ATOM 2906 N N . LEU A 1 194 ? -8.100 14.304 14.308 1.00 44.09 482 LEU A N 1
ATOM 2907 C CA . LEU A 1 194 ? -9.491 14.590 13.949 1.00 48.07 482 LEU A CA 1
ATOM 2908 C C . LEU A 1 194 ? -10.485 14.405 15.093 1.00 50.81 482 LEU A C 1
ATOM 2909 O O . LEU A 1 194 ? -10.179 13.787 16.106 1.00 49.42 482 LEU A O 1
ATOM 2925 N N . GLU A 1 195 ? -11.674 14.973 14.925 1.00 53.97 483 GLU A N 1
ATOM 2926 C CA . GLU A 1 195 ? -12.779 14.747 15.847 1.00 55.03 483 GLU A CA 1
ATOM 2927 C C . GLU A 1 195 ? -13.891 14.027 15.101 1.00 54.79 483 GLU A C 1
ATOM 2928 O O . GLU A 1 195 ? -13.968 14.101 13.876 1.00 55.03 483 GLU A O 1
ATOM 2940 N N . ILE A 1 196 ? -14.748 13.327 15.837 1.00 55.25 484 ILE A N 1
ATOM 2941 C CA . ILE A 1 196 ? -15.942 12.739 15.249 1.00 56.28 484 ILE A CA 1
ATOM 2942 C C . ILE A 1 196 ? -17.164 13.144 16.058 1.00 57.25 484 ILE A C 1
ATOM 2943 O O . ILE A 1 196 ? -17.309 12.761 17.218 1.00 57.21 484 ILE A O 1
ATOM 2959 N N . TYR A 1 197 ? -18.035 13.931 15.438 1.00 58.81 485 TYR A N 1
ATOM 2960 C CA . TYR A 1 197 ? -19.241 14.406 16.099 1.00 61.49 485 TYR A CA 1
ATOM 2961 C C . TYR A 1 197 ? -20.454 14.234 15.194 1.00 61.40 485 TYR A C 1
ATOM 2962 O O . TYR A 1 197 ? -20.476 14.727 14.064 1.00 60.33 485 TYR A O 1
ATOM 2980 N N . ASN A 1 198 ? -21.462 13.534 15.702 1.00 61.21 486 ASN A N 1
ATOM 2981 C CA . ASN A 1 198 ? -22.661 13.240 14.930 1.00 62.63 486 ASN A CA 1
ATOM 2982 C C . ASN A 1 198 ? -22.316 12.548 13.613 1.00 60.46 486 ASN A C 1
ATOM 2983 O O . ASN A 1 198 ? -22.856 12.885 12.559 1.00 60.52 486 ASN A O 1
ATOM 2994 N N . GLU A 1 199 ? -21.404 11.583 13.686 1.00 58.78 487 GLU A N 1
ATOM 2995 C CA . GLU A 1 199 ? -21.014 10.786 12.526 1.00 58.36 487 GLU A CA 1
ATOM 2996 C C . GLU A 1 199 ? -20.435 11.633 11.392 1.00 57.69 487 GLU A C 1
ATOM 2997 O O . GLU A 1 199 ? -20.506 11.254 10.223 1.00 57.81 487 GLU A O 1
ATOM 3009 N N . VAL A 1 200 ? -19.860 12.777 11.746 1.00 56.97 488 VAL A N 1
ATOM 3010 C CA . VAL A 1 200 ? -19.150 13.611 10.783 1.00 55.88 488 VAL A CA 1
ATOM 3011 C C . VAL A 1 200 ? -17.721 13.837 11.260 1.00 55.32 488 VAL A C 1
ATOM 3012 O O . VAL A 1 200 ? -17.482 14.071 12.445 1.00 54.96 488 VAL A O 1
ATOM 3025 N N . LEU A 1 201 ? -16.777 13.761 10.329 1.00 55.17 489 LEU A N 1
ATOM 3026 C CA . LEU A 1 201 ? -15.362 13.899 10.649 1.00 55.12 489 LEU A CA 1
ATOM 3027 C C . LEU A 1 201 ? -14.912 15.348 10.489 1.00 54.40 489 LEU A C 1
ATOM 3028 O O . LEU A 1 201 ? -15.318 16.036 9.554 1.00 55.96 489 LEU A O 1
ATOM 3044 N N . TYR A 1 202 ? -14.068 15.802 11.410 1.00 52.51 490 TYR A N 1
ATOM 3045 C CA . TYR A 1 202 ? -13.531 17.160 11.373 1.00 52.39 490 TYR A CA 1
ATOM 3046 C C . TYR A 1 202 ? -12.017 17.092 11.502 1.00 50.54 490 TYR A C 1
ATOM 3047 O O . TYR A 1 202 ? -11.496 16.325 12.307 1.00 49.32 490 TYR A O 1
ATOM 3065 N N . ASP A 1 203 ? -11.313 17.887 10.704 1.00 50.29 491 ASP A N 1
ATOM 3066 C CA . ASP A 1 203 ? -9.858 17.922 10.752 1.00 49.50 491 ASP A CA 1
ATOM 3067 C C . ASP A 1 203 ? -9.391 18.976 11.754 1.00 49.12 491 ASP A C 1
ATOM 3068 O O . ASP A 1 203 ? -9.630 20.167 11.569 1.00 49.92 491 ASP A O 1
ATOM 3077 N N . LEU A 1 204 ? -8.716 18.532 12.809 1.00 48.97 492 LEU A N 1
ATOM 3078 C CA . LEU A 1 204 ? -8.255 19.432 13.865 1.00 49.68 492 LEU A CA 1
ATOM 3079 C C . LEU A 1 204 ? -7.029 20.261 13.467 1.00 53.02 492 LEU A C 1
ATOM 3080 O O . LEU A 1 204 ? -6.515 21.036 14.273 1.00 54.14 492 LEU A O 1
ATOM 3096 N N . LEU A 1 205 ? -6.562 20.100 12.232 1.00 54.21 493 LEU A N 1
ATOM 3097 C CA . LEU A 1 205 ? -5.416 20.866 11.745 1.00 56.11 493 LEU A CA 1
ATOM 3098 C C . LEU A 1 205 ? -5.818 21.900 10.697 1.00 61.93 493 LEU A C 1
ATOM 3099 O O . LEU A 1 205 ? -4.967 22.611 10.163 1.00 62.35 493 LEU A O 1
ATOM 3115 N N . SER A 1 206 ? -7.111 21.979 10.400 1.00 69.04 494 SER A N 1
ATOM 3116 C CA . SER A 1 206 ? -7.598 22.878 9.362 1.00 76.64 494 SER A CA 1
ATOM 3117 C C . SER A 1 206 ? -8.714 23.776 9.869 1.00 83.31 494 SER A C 1
ATOM 3118 O O . SER A 1 206 ? -9.541 23.355 10.676 1.00 83.88 494 SER A O 1
ATOM 3126 N N . ASN A 1 207 ? -8.749 25.008 9.369 1.00 89.25 495 ASN A N 1
ATOM 3127 C CA . ASN A 1 207 ? -9.887 25.889 9.595 1.00 95.54 495 ASN A CA 1
ATOM 3128 C C . ASN A 1 207 ? -10.946 25.641 8.531 1.00 97.23 495 ASN A C 1
ATOM 3129 O O . ASN A 1 207 ? -12.144 25.775 8.778 1.00 96.76 495 ASN A O 1
ATOM 3140 N N . GLU A 1 208 ? -10.483 25.272 7.341 1.00 97.63 496 GLU A N 1
ATOM 3141 C CA . GLU A 1 208 ? -11.351 25.095 6.185 1.00 98.56 496 GLU A CA 1
ATOM 3142 C C . GLU A 1 208 ? -12.441 24.061 6.442 1.00 97.33 496 GLU A C 1
ATOM 3143 O O . GLU A 1 208 ? -12.224 23.076 7.147 1.00 97.26 496 GLU A O 1
ATOM 3155 N N . GLN A 1 209 ? -13.616 24.299 5.867 1.00 98.31 497 GLN A N 1
ATOM 3156 C CA . GLN A 1 209 ? -14.705 23.332 5.921 1.00 98.69 497 GLN A CA 1
ATOM 3157 C C . GLN A 1 209 ? -14.609 22.420 4.704 1.00 94.74 497 GLN A C 1
ATOM 3158 O O . GLN A 1 209 ? -14.601 22.888 3.564 1.00 94.29 497 GLN A O 1
ATOM 3172 N N . LYS A 1 210 ? -14.517 21.118 4.950 1.00 89.15 498 LYS A N 1
ATOM 3173 C CA . LYS A 1 210 ? -14.356 20.150 3.874 1.00 83.82 498 LYS A CA 1
ATOM 3174 C C . LYS A 1 210 ? -15.056 18.841 4.202 1.00 81.90 498 LYS A C 1
ATOM 3175 O O . LYS A 1 210 ? -15.252 18.504 5.370 1.00 82.02 498 LYS A O 1
ATOM 3194 N N . ASP A 1 211 ? -15.431 18.106 3.161 1.00 81.40 499 ASP A N 1
ATOM 3195 C CA . ASP A 1 211 ? -16.045 16.798 3.326 1.00 80.39 499 ASP A CA 1
ATOM 3196 C C . ASP A 1 211 ? -14.968 15.724 3.286 1.00 76.95 499 ASP A C 1
ATOM 3197 O O . ASP A 1 211 ? -14.284 15.554 2.277 1.00 76.87 499 ASP A O 1
ATOM 3206 N N . MET A 1 212 ? -14.814 15.007 4.394 1.00 73.97 500 MET A N 1
ATOM 3207 C CA . MET A 1 212 ? -13.822 13.944 4.484 1.00 70.61 500 MET A CA 1
ATOM 3208 C C . MET A 1 212 ? -14.507 12.585 4.514 1.00 69.63 500 MET A C 1
ATOM 3209 O O . MET A 1 212 ? -15.456 12.372 5.267 1.00 70.03 500 MET A O 1
ATOM 3223 N N . GLU A 1 213 ? -14.019 11.672 3.680 1.00 68.65 501 GLU A N 1
ATOM 3224 C CA . GLU A 1 213 ? -14.583 10.332 3.584 1.00 67.84 501 GLU A CA 1
ATOM 3225 C C . GLU A 1 213 ? -13.549 9.273 3.934 1.00 61.13 501 GLU A C 1
ATOM 3226 O O . GLU A 1 213 ? -12.352 9.458 3.713 1.00 59.37 501 GLU A O 1
ATOM 3238 N N . ILE A 1 214 ? -14.028 8.160 4.478 1.00 55.56 502 ILE A N 1
ATOM 3239 C CA . ILE A 1 214 ? -13.180 7.019 4.788 1.00 50.40 502 ILE A CA 1
ATOM 3240 C C . ILE A 1 214 ? -13.280 5.999 3.658 1.00 49.27 502 ILE A C 1
ATOM 3241 O O . ILE A 1 214 ? -14.359 5.481 3.370 1.00 49.70 502 ILE A O 1
ATOM 3257 N N . ARG A 1 215 ? -12.148 5.715 3.024 1.00 48.96 503 ARG A N 1
ATOM 3258 C CA . ARG A 1 215 ? -12.124 4.861 1.841 1.00 50.20 503 ARG A CA 1
ATOM 3259 C C . ARG A 1 215 ? -10.966 3.874 1.930 1.00 47.40 503 ARG A C 1
ATOM 3260 O O . ARG A 1 215 ? -10.080 4.022 2.773 1.00 46.83 503 ARG A O 1
ATOM 3281 N N . MET A 1 216 ? -10.979 2.870 1.059 1.00 47.32 504 MET A N 1
ATOM 3282 C CA . MET A 1 216 ? -9.925 1.861 1.027 1.00 47.75 504 MET A CA 1
ATOM 3283 C C . MET A 1 216 ? -8.589 2.473 0.612 1.00 49.26 504 MET A C 1
ATOM 3284 O O . MET A 1 216 ? -8.537 3.340 -0.260 1.00 49.03 504 MET A O 1
ATOM 3298 N N . ALA A 1 217 ? -7.512 2.025 1.251 1.00 50.53 505 ALA A N 1
ATOM 3299 C CA . ALA A 1 217 ? -6.169 2.465 0.893 1.00 51.92 505 ALA A CA 1
ATOM 3300 C C . ALA A 1 217 ? -5.798 1.902 -0.469 1.00 54.95 505 ALA A C 1
ATOM 3301 O O . ALA A 1 217 ? -6.217 0.802 -0.832 1.00 55.76 505 ALA A O 1
ATOM 3308 N N . LYS A 1 218 ? -5.002 2.652 -1.222 1.00 58.77 506 LYS A N 1
ATOM 3309 C CA . LYS A 1 218 ? -4.728 2.285 -2.603 1.00 62.55 506 LYS A CA 1
ATOM 3310 C C . LYS A 1 218 ? -4.084 0.901 -2.704 1.00 65.18 506 LYS A C 1
ATOM 3311 O O . LYS A 1 218 ? -4.507 0.092 -3.521 1.00 66.08 506 LYS A O 1
ATOM 3330 N N . ASN A 1 219 ? -3.097 0.602 -1.862 1.00 66.01 507 ASN A N 1
ATOM 3331 C CA . ASN A 1 219 ? -2.396 -0.679 -1.983 1.00 67.67 507 ASN A CA 1
ATOM 3332 C C . ASN A 1 219 ? -2.901 -1.780 -1.047 1.00 64.21 507 ASN A C 1
ATOM 3333 O O . ASN A 1 219 ? -2.623 -2.959 -1.269 1.00 64.18 507 ASN A O 1
ATOM 3344 N N . ASN A 1 220 ? -3.630 -1.403 -0.002 1.00 60.47 508 ASN A N 1
ATOM 3345 C CA . ASN A 1 220 ? -4.223 -2.387 0.900 1.00 57.93 508 ASN A CA 1
ATOM 3346 C C . ASN A 1 220 ? -5.718 -2.154 1.083 1.00 54.12 508 ASN A C 1
ATOM 3347 O O . ASN A 1 220 ? -6.134 -1.152 1.664 1.00 52.61 508 ASN A O 1
ATOM 3358 N N . LYS A 1 221 ? -6.525 -3.092 0.600 1.00 51.13 509 LYS A N 1
ATOM 3359 C CA . LYS A 1 221 ? -7.976 -2.943 0.635 1.00 50.87 509 LYS A CA 1
ATOM 3360 C C . LYS A 1 221 ? -8.531 -3.146 2.044 1.00 48.48 509 LYS A C 1
ATOM 3361 O O . LYS A 1 221 ? -9.677 -2.792 2.328 1.00 45.99 509 LYS A O 1
ATOM 3380 N N . ASN A 1 222 ? -7.725 -3.737 2.920 1.00 48.14 510 ASN A N 1
ATOM 3381 C CA . ASN A 1 222 ? -8.108 -3.878 4.318 1.00 49.37 510 ASN A CA 1
ATOM 3382 C C . ASN A 1 222 ? -7.740 -2.631 5.111 1.00 50.45 510 ASN A C 1
ATOM 3383 O O . ASN A 1 222 ? -8.286 -2.384 6.185 1.00 50.86 510 ASN A O 1
ATOM 3394 N N . ASP A 1 223 ? -6.806 -1.848 4.579 1.00 50.80 511 ASP A N 1
ATOM 3395 C CA . ASP A 1 223 ? -6.399 -0.603 5.215 1.00 51.27 511 ASP A CA 1
ATOM 3396 C C . ASP A 1 223 ? -7.317 0.523 4.740 1.00 48.90 511 ASP A C 1
ATOM 3397 O O . ASP A 1 223 ? -8.069 0.355 3.781 1.00 48.03 511 ASP A O 1
ATOM 3406 N N . ILE A 1 224 ? -7.258 1.666 5.416 1.00 47.96 512 ILE A N 1
ATOM 3407 C CA . ILE A 1 224 ? -8.115 2.799 5.078 1.00 48.92 512 ILE A CA 1
ATOM 3408 C C . ILE A 1 224 ? -7.317 4.090 4.949 1.00 50.52 512 ILE A C 1
ATOM 3409 O O . ILE A 1 224 ? -6.127 4.134 5.261 1.00 50.92 512 ILE A O 1
ATOM 3425 N N . TYR A 1 225 ? -7.986 5.138 4.483 1.00 53.06 513 TYR A N 1
ATOM 3426 C CA . TYR A 1 225 ? -7.413 6.480 4.463 1.00 56.06 513 TYR A CA 1
ATOM 3427 C C . TYR A 1 225 ? -8.549 7.493 4.445 1.00 55.51 513 TYR A C 1
ATOM 3428 O O . TYR A 1 225 ? -9.650 7.192 3.983 1.00 55.30 513 TYR A O 1
ATOM 3446 N N . VAL A 1 226 ? -8.282 8.690 4.954 1.00 54.37 514 VAL A N 1
ATOM 3447 C CA . VAL A 1 226 ? -9.295 9.730 5.015 1.00 53.88 514 VAL A CA 1
ATOM 3448 C C . VAL A 1 226 ? -9.014 10.770 3.934 1.00 54.64 514 VAL A C 1
ATOM 3449 O O . VAL A 1 226 ? -7.958 11.398 3.929 1.00 53.77 514 VAL A O 1
ATOM 3462 N N . SER A 1 227 ? -9.953 10.940 3.011 1.00 56.03 515 SER A N 1
ATOM 3463 C CA . SER A 1 227 ? -9.778 11.892 1.922 1.00 57.78 515 SER A CA 1
ATOM 3464 C C . SER A 1 227 ? -9.797 13.322 2.448 1.00 59.44 515 SER A C 1
ATOM 3465 O O . SER A 1 227 ? -10.532 13.641 3.380 1.00 60.81 515 SER A O 1
ATOM 3473 N N . ASN A 1 228 ? -8.974 14.173 1.846 1.00 61.29 516 ASN A N 1
ATOM 3474 C CA . ASN A 1 228 ? -8.967 15.600 2.156 1.00 63.77 516 ASN A CA 1
ATOM 3475 C C . ASN A 1 228 ? -8.586 15.934 3.597 1.00 61.57 516 ASN A C 1
ATOM 3476 O O . ASN A 1 228 ? -9.050 16.930 4.143 1.00 61.11 516 ASN A O 1
ATOM 3487 N N . ILE A 1 229 ? -7.740 15.118 4.212 1.00 58.21 517 ILE A N 1
ATOM 3488 C CA . ILE A 1 229 ? -7.295 15.398 5.573 1.00 56.09 517 ILE A CA 1
ATOM 3489 C C . ILE A 1 229 ? -5.841 15.849 5.586 1.00 53.67 517 ILE A C 1
ATOM 3490 O O . ILE A 1 229 ? -5.043 15.430 4.750 1.00 53.41 517 ILE A O 1
ATOM 3506 N N . THR A 1 230 ? -5.503 16.711 6.539 1.00 52.77 518 THR A N 1
ATOM 3507 C CA . THR A 1 230 ? -4.128 17.161 6.692 1.00 50.50 518 THR A CA 1
ATOM 3508 C C . THR A 1 230 ? -3.312 16.029 7.302 1.00 50.52 518 THR A C 1
ATOM 3509 O O . THR A 1 230 ? -3.434 15.732 8.493 1.00 50.66 518 THR A O 1
ATOM 3520 N N . GLU A 1 231 ? -2.496 15.385 6.474 1.00 50.69 519 GLU A N 1
ATOM 3521 C CA . GLU A 1 231 ? -1.624 14.313 6.930 1.00 51.82 519 GLU A CA 1
ATOM 3522 C C . GLU A 1 231 ? -0.187 14.808 6.926 1.00 50.35 519 GLU A C 1
ATOM 3523 O O . GLU A 1 231 ? 0.423 14.968 5.868 1.00 50.42 519 GLU A O 1
ATOM 3535 N N . GLU A 1 232 ? 0.350 15.050 8.116 1.00 48.33 520 GLU A N 1
ATOM 3536 C CA . GLU A 1 232 ? 1.669 15.655 8.243 1.00 49.87 520 GLU A CA 1
ATOM 3537 C C . GLU A 1 232 ? 2.780 14.621 8.348 1.00 47.09 520 GLU A C 1
ATOM 3538 O O . GLU A 1 232 ? 2.657 13.631 9.066 1.00 45.20 520 GLU A O 1
ATOM 3550 N N . THR A 1 233 ? 3.864 14.863 7.620 1.00 44.81 521 THR A N 1
ATOM 3551 C CA . THR A 1 233 ? 5.086 14.089 7.771 1.00 43.03 521 THR A CA 1
ATOM 3552 C C . THR A 1 233 ? 5.968 14.796 8.788 1.00 43.66 521 THR A C 1
ATOM 3553 O O . THR A 1 233 ? 6.455 15.897 8.539 1.00 46.59 521 THR A O 1
ATOM 3564 N N . VAL A 1 234 ? 6.170 14.163 9.936 1.00 42.89 522 VAL A N 1
ATOM 3565 C CA . VAL A 1 234 ? 6.885 14.797 11.037 1.00 43.76 522 VAL A CA 1
ATOM 3566 C C . VAL A 1 234 ? 8.380 14.934 10.739 1.00 47.30 522 VAL A C 1
ATOM 3567 O O . VAL A 1 234 ? 9.019 13.987 10.281 1.00 47.66 522 VAL A O 1
ATOM 3580 N N . LEU A 1 235 ? 8.927 16.117 11.013 1.00 50.54 523 LEU A N 1
ATOM 3581 C CA . LEU A 1 235 ? 10.315 16.429 10.702 1.00 53.31 523 LEU A CA 1
ATOM 3582 C C . LEU A 1 235 ? 11.170 16.200 11.939 1.00 52.39 523 LEU A C 1
ATOM 3583 O O . LEU A 1 235 ? 12.264 15.639 11.864 1.00 52.09 523 LEU A O 1
ATOM 3599 N N . ASP A 1 236 ? 10.653 16.641 13.079 1.00 50.10 524 ASP A N 1
ATOM 3600 C CA . ASP A 1 236 ? 11.369 16.546 14.341 1.00 49.58 524 ASP A CA 1
ATOM 3601 C C . ASP A 1 236 ? 10.401 16.805 15.491 1.00 47.07 524 ASP A C 1
ATOM 3602 O O . ASP A 1 236 ? 9.240 17.141 15.259 1.00 46.85 524 ASP A O 1
ATOM 3611 N N . PRO A 1 237 ? 10.867 16.638 16.737 1.00 45.45 525 PRO A N 1
ATOM 3612 C CA . PRO A 1 237 ? 9.978 16.825 17.891 1.00 45.90 525 PRO A CA 1
ATOM 3613 C C . PRO A 1 237 ? 9.326 18.210 17.970 1.00 45.76 525 PRO A C 1
ATOM 3614 O O . PRO A 1 237 ? 8.183 18.306 18.413 1.00 47.08 525 PRO A O 1
ATOM 3625 N N . ASN A 1 238 ? 10.035 19.260 17.565 1.00 45.01 526 ASN A N 1
ATOM 3626 C CA . ASN A 1 238 ? 9.448 20.596 17.529 1.00 44.72 526 ASN A CA 1
ATOM 3627 C C . ASN A 1 238 ? 8.204 20.627 16.643 1.00 44.26 526 ASN A C 1
ATOM 3628 O O . ASN A 1 238 ? 7.185 21.214 17.008 1.00 45.05 526 ASN A O 1
ATOM 3639 N N . HIS A 1 239 ? 8.298 19.999 15.474 1.00 43.45 527 HIS A N 1
ATOM 3640 C CA . HIS A 1 239 ? 7.187 19.975 14.529 1.00 43.89 527 HIS A CA 1
ATOM 3641 C C . HIS A 1 239 ? 5.973 19.275 15.134 1.00 43.70 527 HIS A C 1
ATOM 3642 O O . HIS A 1 239 ? 4.850 19.773 15.044 1.00 44.10 527 HIS A O 1
ATOM 3657 N N . LEU A 1 240 ? 6.200 18.121 15.753 1.00 43.18 528 LEU A N 1
ATOM 3658 C CA . LEU A 1 240 ? 5.105 17.334 16.312 1.00 44.24 528 LEU A CA 1
ATOM 3659 C C . LEU A 1 240 ? 4.484 18.025 17.530 1.00 46.10 528 LEU A C 1
ATOM 3660 O O . LEU A 1 240 ? 3.295 17.860 17.805 1.00 45.57 528 LEU A O 1
ATOM 3676 N N . ARG A 1 241 ? 5.288 18.802 18.249 1.00 48.76 529 ARG A N 1
ATOM 3677 C CA . ARG A 1 241 ? 4.788 19.582 19.378 1.00 53.14 529 ARG A CA 1
ATOM 3678 C C . ARG A 1 241 ? 3.870 20.681 18.869 1.00 52.15 529 ARG A C 1
ATOM 3679 O O . ARG A 1 241 ? 2.831 20.971 19.461 1.00 52.24 529 ARG A O 1
ATOM 3700 N N . HIS A 1 242 ? 4.272 21.298 17.764 1.00 50.77 530 HIS A N 1
ATOM 3701 C CA . HIS A 1 242 ? 3.475 22.344 17.144 1.00 49.92 530 HIS A CA 1
ATOM 3702 C C . HIS A 1 242 ? 2.133 21.800 16.656 1.00 46.87 530 HIS A C 1
ATOM 3703 O O . HIS A 1 242 ? 1.097 22.446 16.815 1.00 47.42 530 HIS A O 1
ATOM 3718 N N . LEU A 1 243 ? 2.159 20.615 16.054 1.00 43.88 531 LEU A N 1
ATOM 3719 C CA . LEU A 1 243 ? 0.944 19.995 15.528 1.00 43.47 531 LEU A CA 1
ATOM 3720 C C . LEU A 1 243 ? -0.031 19.619 16.646 1.00 45.02 531 LEU A C 1
ATOM 3721 O O . LEU A 1 243 ? -1.240 19.832 16.528 1.00 45.13 531 LEU A O 1
ATOM 3737 N N . MET A 1 244 ? 0.497 19.053 17.727 1.00 44.37 532 MET A N 1
ATOM 3738 C CA . MET A 1 244 ? -0.333 18.642 18.853 1.00 45.25 532 MET A CA 1
ATOM 3739 C C . MET A 1 244 ? -0.966 19.849 19.543 1.00 48.39 532 MET A C 1
ATOM 3740 O O . MET A 1 244 ? -2.128 19.806 19.949 1.00 47.82 532 MET A O 1
ATOM 3754 N N . HIS A 1 245 ? -0.196 20.924 19.673 1.00 51.37 533 HIS A N 1
ATOM 3755 C CA . HIS A 1 245 ? -0.698 22.157 20.267 1.00 55.17 533 HIS A CA 1
ATOM 3756 C C . HIS A 1 245 ? -1.860 22.686 19.435 1.00 56.11 533 HIS A C 1
ATOM 3757 O O . HIS A 1 245 ? -2.933 22.994 19.960 1.00 56.26 533 HIS A O 1
ATOM 3772 N N . THR A 1 246 ? -1.635 22.773 18.127 1.00 54.97 534 THR A N 1
ATOM 3773 C CA . THR A 1 246 ? -2.636 23.270 17.190 1.00 54.79 534 THR A CA 1
ATOM 3774 C C . THR A 1 246 ? -3.945 22.500 17.321 1.00 56.02 534 THR A C 1
ATOM 3775 O O . THR A 1 246 ? -5.016 23.094 17.441 1.00 57.70 534 THR A O 1
ATOM 3786 N N . ALA A 1 247 ? -3.852 21.174 17.302 1.00 55.94 535 ALA A N 1
ATOM 3787 C CA . ALA A 1 247 ? -5.034 20.322 17.375 1.00 57.08 535 ALA A CA 1
ATOM 3788 C C . ALA A 1 247 ? -5.736 20.482 18.720 1.00 59.38 535 ALA A C 1
ATOM 3789 O O . ALA A 1 247 ? -6.964 20.434 18.803 1.00 60.64 535 ALA A O 1
ATOM 3796 N N . LYS A 1 248 ? -4.950 20.679 19.774 1.00 61.02 536 LYS A N 1
ATOM 3797 C CA . LYS A 1 248 ? -5.500 20.851 21.113 1.00 63.29 536 LYS A CA 1
ATOM 3798 C C . LYS A 1 248 ? -6.271 22.165 21.199 1.00 65.05 536 LYS A C 1
ATOM 3799 O O . LYS A 1 248 ? -7.255 22.269 21.932 1.00 65.34 536 LYS A O 1
ATOM 3818 N N . MET A 1 249 ? -5.821 23.164 20.444 1.00 65.52 537 MET A N 1
ATOM 3819 C CA . MET A 1 249 ? -6.492 24.460 20.415 1.00 67.75 537 MET A CA 1
ATOM 3820 C C . MET A 1 249 ? -7.855 24.404 19.720 1.00 68.52 537 MET A C 1
ATOM 3821 O O . MET A 1 249 ? -8.784 25.104 20.122 1.00 68.96 537 MET A O 1
ATOM 3835 N N . ASN A 1 250 ? -7.976 23.583 18.679 1.00 68.14 538 ASN A N 1
ATOM 3836 C CA . ASN A 1 250 ? -9.237 23.463 17.946 1.00 69.24 538 ASN A CA 1
ATOM 3837 C C . ASN A 1 250 ? -10.114 22.357 18.520 1.00 69.42 538 ASN A C 1
ATOM 3838 O O . ASN A 1 250 ? -11.234 22.133 18.059 1.00 69.58 538 ASN A O 1
ATOM 3849 N N . ARG A 1 251 ? -9.593 21.671 19.529 1.00 71.90 539 ARG A N 1
ATOM 3850 C CA . ARG A 1 251 ? -10.296 20.571 20.173 1.00 75.52 539 ARG A CA 1
ATOM 3851 C C . ARG A 1 251 ? -11.466 21.092 21.004 1.00 79.89 539 ARG A C 1
ATOM 3852 O O . ARG A 1 251 ? -11.292 21.949 21.871 1.00 80.85 539 ARG A O 1
ATOM 3873 N N . ALA A 1 252 ? -12.657 20.568 20.735 1.00 81.36 540 ALA A N 1
ATOM 3874 C CA . ALA A 1 252 ? -13.857 20.989 21.447 1.00 83.75 540 ALA A CA 1
ATOM 3875 C C . ALA A 1 252 ? -13.762 20.623 22.925 1.00 84.01 540 ALA A C 1
ATOM 3876 O O . ALA A 1 252 ? -13.912 19.458 23.298 1.00 82.99 540 ALA A O 1
ATOM 3883 N N . GLY A 1 258 ? -19.301 24.741 24.485 1.00 106.43 546 GLY A N 1
ATOM 3884 C CA . GLY A 1 258 ? -20.274 23.812 23.941 1.00 106.14 546 GLY A CA 1
ATOM 3885 C C . GLY A 1 258 ? -20.269 22.492 24.687 1.00 105.15 546 GLY A C 1
ATOM 3886 O O . GLY A 1 258 ? -19.455 21.611 24.408 1.00 102.83 546 GLY A O 1
ATOM 3889 N N . ASN A 1 259 ? -21.189 22.354 25.636 1.00 106.14 547 ASN A N 1
ATOM 3890 C CA . ASN A 1 259 ? -21.247 21.174 26.491 1.00 105.21 547 ASN A CA 1
ATOM 3891 C C . ASN A 1 259 ? -21.745 19.938 25.750 1.00 104.25 547 ASN A C 1
ATOM 3892 O O . ASN A 1 259 ? -21.171 18.856 25.872 1.00 103.10 547 ASN A O 1
ATOM 3903 N N . GLU A 1 260 ? -22.813 20.107 24.977 1.00 105.77 548 GLU A N 1
ATOM 3904 C CA . GLU A 1 260 ? -23.471 18.988 24.311 1.00 106.19 548 GLU A CA 1
ATOM 3905 C C . GLU A 1 260 ? -22.618 18.404 23.187 1.00 103.49 548 GLU A C 1
ATOM 3906 O O . GLU A 1 260 ? -22.914 17.325 22.67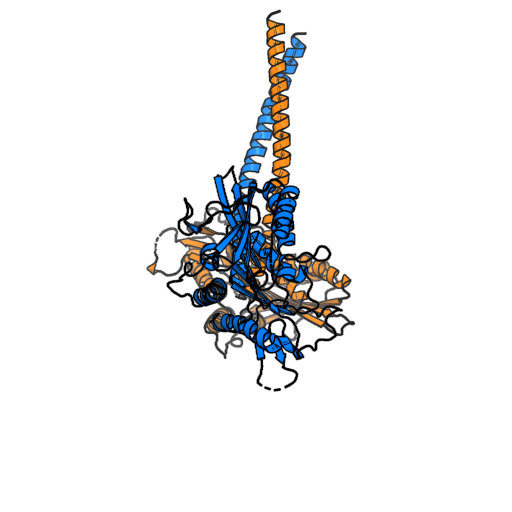4 1.00 102.59 548 GLU A O 1
ATOM 3918 N N . ARG A 1 261 ? -21.559 19.113 22.810 1.00 101.34 549 ARG A N 1
ATOM 3919 C CA . ARG A 1 261 ? -20.713 18.682 21.703 1.00 98.65 549 ARG A CA 1
ATOM 3920 C C . ARG A 1 261 ? -19.312 18.289 22.167 1.00 92.72 549 ARG A C 1
ATOM 3921 O O . ARG A 1 261 ? -18.714 17.355 21.632 1.00 90.96 549 ARG A O 1
ATOM 3942 N N . SER A 1 262 ? -18.790 19.000 23.159 1.00 89.25 550 SER A N 1
ATOM 3943 C CA . SER A 1 262 ? -17.506 18.646 23.745 1.00 84.64 550 SER A CA 1
ATOM 3944 C C . SER A 1 262 ? -17.604 17.251 24.341 1.00 80.32 550 SER A C 1
ATOM 3945 O O . SER A 1 262 ? -16.743 16.400 24.119 1.00 78.10 550 SER A O 1
ATOM 3953 N N . SER A 1 263 ? -18.672 17.031 25.099 1.00 77.57 551 SER A N 1
ATOM 3954 C CA . SER A 1 263 ? -18.886 15.773 25.796 1.00 73.08 551 SER A CA 1
ATOM 3955 C C . SER A 1 263 ? -19.217 14.637 24.836 1.00 68.40 551 SER A C 1
ATOM 3956 O O . SER A 1 263 ? -19.106 13.466 25.194 1.00 68.16 551 SER A O 1
ATOM 3964 N N . ARG A 1 264 ? -19.626 14.981 23.620 1.00 67.70 552 ARG A N 1
ATOM 3965 C CA . ARG A 1 264 ? -20.158 13.990 22.692 1.00 67.26 552 ARG A CA 1
ATOM 3966 C C . ARG A 1 264 ? -19.311 13.823 21.430 1.00 61.59 552 ARG A C 1
ATOM 3967 O O . ARG A 1 264 ? -19.777 13.267 20.435 1.00 59.66 552 ARG A O 1
ATOM 3988 N N . SER A 1 265 ? -18.072 14.301 21.468 1.00 57.65 553 SER A N 1
ATOM 3989 C CA . SER A 1 265 ? -17.189 14.186 20.312 1.00 55.99 553 SER A CA 1
ATOM 3990 C C . SER A 1 265 ? -15.964 13.332 20.621 1.00 51.96 553 SER A C 1
ATOM 3991 O O . SER A 1 265 ? -15.340 13.474 21.674 1.00 51.13 553 SER A O 1
ATOM 3999 N N . HIS A 1 266 ? -15.630 12.441 19.693 1.00 49.49 554 HIS A N 1
ATOM 4000 C CA . HIS A 1 266 ? -14.443 11.609 19.816 1.00 46.99 554 HIS A CA 1
ATOM 4001 C C . HIS A 1 266 ? -13.237 12.378 19.295 1.00 46.06 554 HIS A C 1
ATOM 4002 O O . HIS A 1 266 ? -13.365 13.213 18.404 1.00 45.32 554 HIS A O 1
ATOM 4017 N N . ALA A 1 267 ? -12.068 12.095 19.856 1.00 45.65 555 ALA A N 1
ATOM 4018 C CA . ALA A 1 267 ? -10.823 12.663 19.354 1.00 43.80 555 ALA A CA 1
ATOM 4019 C C . ALA A 1 267 ? -9.847 11.533 19.055 1.00 43.14 555 ALA A C 1
ATOM 4020 O O . ALA A 1 267 ? -9.599 10.675 19.898 1.00 42.26 555 ALA A O 1
ATOM 4027 N N . VAL A 1 268 ? -9.305 11.531 17.844 1.00 43.56 556 VAL A N 1
ATOM 4028 C CA . VAL A 1 268 ? -8.391 10.489 17.410 1.00 42.08 556 VAL A CA 1
ATOM 4029 C C . VAL A 1 268 ? -7.082 11.111 16.950 1.00 42.52 556 VAL A C 1
ATOM 4030 O O . VAL A 1 268 ? -7.065 11.952 16.042 1.00 44.14 556 VAL A O 1
ATOM 4043 N N . THR A 1 269 ? -5.995 10.705 17.602 1.00 42.19 557 THR A N 1
ATOM 4044 C CA . THR A 1 269 ? -4.649 11.065 17.179 1.00 43.17 557 THR A CA 1
ATOM 4045 C C . THR A 1 269 ? -3.966 9.830 16.607 1.00 43.23 557 THR A C 1
ATOM 4046 O O . THR A 1 269 ? -3.693 8.874 17.334 1.00 41.67 557 THR A O 1
ATOM 4057 N N . LYS A 1 270 ? -3.681 9.857 15.310 1.00 42.29 558 LYS A N 1
ATOM 4058 C CA . LYS A 1 270 ? -3.084 8.715 14.633 1.00 41.36 558 LYS A CA 1
ATOM 4059 C C . LYS A 1 270 ? -1.643 9.001 14.228 1.00 41.38 558 LYS A C 1
ATOM 4060 O O . LYS A 1 270 ? -1.362 9.949 13.478 1.00 40.64 558 LYS A O 1
ATOM 4079 N N . LEU A 1 271 ? -0.741 8.174 14.750 1.00 40.86 559 LEU A N 1
ATOM 4080 C CA . LEU A 1 271 ? 0.674 8.232 14.423 1.00 40.04 559 LEU A CA 1
ATOM 4081 C C . LEU A 1 271 ? 1.066 6.977 13.649 1.00 40.51 559 LEU A C 1
ATOM 4082 O O . LEU A 1 271 ? 1.310 5.928 14.242 1.00 39.28 559 LEU A O 1
ATOM 4098 N N . GLU A 1 272 ? 1.102 7.083 12.324 1.00 40.80 560 GLU A N 1
ATOM 4099 C CA . GLU A 1 272 ? 1.505 5.970 11.472 1.00 40.91 560 GLU A CA 1
ATOM 4100 C C . GLU A 1 272 ? 3.016 5.894 11.307 1.00 39.55 560 GLU A C 1
ATOM 4101 O O . GLU A 1 272 ? 3.642 6.770 10.718 1.00 41.32 560 GLU A O 1
ATOM 4113 N N . LEU A 1 273 ? 3.589 4.822 11.835 1.00 37.69 561 LEU A N 1
ATOM 4114 C CA . LEU A 1 273 ? 5.025 4.591 11.774 1.00 37.03 561 LEU A CA 1
ATOM 4115 C C . LEU A 1 273 ? 5.398 3.777 10.541 1.00 36.33 561 LEU A C 1
ATOM 4116 O O . LEU A 1 273 ? 4.998 2.616 10.404 1.00 34.85 561 LEU A O 1
ATOM 4132 N N . ILE A 1 274 ? 6.170 4.399 9.653 1.00 36.64 562 ILE A N 1
ATOM 4133 C CA . ILE A 1 274 ? 6.609 3.757 8.418 1.00 35.82 562 ILE A CA 1
ATOM 4134 C C . ILE A 1 274 ? 8.122 3.591 8.423 1.00 34.92 562 ILE A C 1
ATOM 4135 O O . ILE A 1 274 ? 8.857 4.555 8.251 1.00 37.84 562 ILE A O 1
ATOM 4151 N N . GLY A 1 275 ? 8.587 2.361 8.603 1.00 35.10 563 GLY A N 1
ATOM 4152 C CA . GLY A 1 275 ? 10.008 2.105 8.741 1.00 35.04 563 GLY A CA 1
ATOM 4153 C C . GLY A 1 275 ? 10.582 1.494 7.479 1.00 35.62 563 GLY A C 1
ATOM 4154 O O . GLY A 1 275 ? 9.993 0.580 6.895 1.00 34.81 563 GLY A O 1
ATOM 4158 N N . ARG A 1 276 ? 11.738 2.002 7.064 1.00 36.99 564 ARG A N 1
ATOM 4159 C CA . ARG A 1 276 ? 12.387 1.547 5.846 1.00 37.80 564 ARG A CA 1
ATOM 4160 C C . ARG A 1 276 ? 13.813 1.123 6.145 1.00 38.88 564 ARG A C 1
ATOM 4161 O O . ARG A 1 276 ? 14.618 1.913 6.643 1.00 40.40 564 ARG A O 1
ATOM 4182 N N . HIS A 1 277 ? 14.105 -0.141 5.866 1.00 38.41 565 HIS A N 1
ATOM 4183 C CA . HIS A 1 277 ? 15.465 -0.651 5.897 1.00 39.45 565 HIS A CA 1
ATOM 4184 C C . HIS A 1 277 ? 15.953 -0.773 4.456 1.00 41.77 565 HIS A C 1
ATOM 4185 O O . HIS A 1 277 ? 15.558 -1.691 3.728 1.00 42.87 565 HIS A O 1
ATOM 4200 N N . ALA A 1 278 ? 16.803 0.167 4.053 1.00 41.27 566 ALA A N 1
ATOM 4201 C CA . ALA A 1 278 ? 17.205 0.316 2.655 1.00 44.03 566 ALA A CA 1
ATOM 4202 C C . ALA A 1 278 ? 18.112 -0.807 2.151 1.00 44.79 566 ALA A C 1
ATOM 4203 O O . ALA A 1 278 ? 17.953 -1.278 1.026 1.00 45.25 566 ALA A O 1
ATOM 4210 N N . GLU A 1 279 ? 19.058 -1.236 2.980 1.00 46.35 567 GLU A N 1
ATOM 4211 C CA . GLU A 1 279 ? 20.019 -2.262 2.572 1.00 50.03 567 GLU A CA 1
ATOM 4212 C C . GLU A 1 279 ? 19.349 -3.589 2.210 1.00 49.45 567 GLU A C 1
ATOM 4213 O O . GLU A 1 279 ? 19.563 -4.119 1.121 1.00 49.02 567 GLU A O 1
ATOM 4225 N N . LYS A 1 280 ? 18.552 -4.127 3.130 1.00 47.69 568 LYS A N 1
ATOM 4226 C CA . LYS A 1 280 ? 17.830 -5.377 2.898 1.00 48.25 568 LYS A CA 1
ATOM 4227 C C . LYS A 1 280 ? 16.516 -5.157 2.151 1.00 45.15 568 LYS A C 1
ATOM 4228 O O . LYS A 1 280 ? 15.833 -6.116 1.795 1.00 44.95 568 LYS A O 1
ATOM 4247 N N . GLN A 1 281 ? 16.161 -3.897 1.921 1.00 43.48 569 GLN A N 1
ATOM 4248 C CA . GLN A 1 281 ? 14.937 -3.570 1.196 1.00 43.40 569 GLN A CA 1
ATOM 4249 C C . GLN A 1 281 ? 13.710 -4.186 1.864 1.00 41.25 569 GLN A C 1
ATOM 4250 O O . GLN A 1 281 ? 13.009 -5.007 1.268 1.00 40.26 569 GLN A O 1
ATOM 4264 N N . GLU A 1 282 ? 13.457 -3.783 3.103 1.00 41.08 570 GLU A N 1
ATOM 4265 C CA . GLU A 1 282 ? 12.283 -4.250 3.833 1.00 42.79 570 GLU A CA 1
ATOM 4266 C C . GLU A 1 282 ? 11.535 -3.041 4.385 1.00 41.71 570 GLU A C 1
ATOM 4267 O O . GLU A 1 282 ? 12.122 -1.976 4.570 1.00 40.22 570 GLU A O 1
ATOM 4279 N N . ILE A 1 283 ? 10.240 -3.193 4.631 1.00 42.54 571 ILE A N 1
ATOM 4280 C CA . ILE A 1 283 ? 9.478 -2.135 5.280 1.00 43.32 571 ILE A CA 1
ATOM 4281 C C . ILE A 1 283 ? 8.787 -2.664 6.528 1.00 43.88 571 ILE A C 1
ATOM 4282 O O . ILE A 1 283 ? 8.662 -3.875 6.718 1.00 44.02 571 ILE A O 1
ATOM 4298 N N . SER A 1 284 ? 8.345 -1.747 7.379 1.00 43.38 572 SER A N 1
ATOM 4299 C CA . SER A 1 284 ? 7.642 -2.112 8.600 1.00 41.73 572 SER A CA 1
ATOM 4300 C C . SER A 1 284 ? 6.627 -1.033 8.937 1.00 42.04 572 SER A C 1
ATOM 4301 O O . SER A 1 284 ? 6.990 0.009 9.479 1.00 43.28 572 SER A O 1
ATOM 4309 N N . VAL A 1 285 ? 5.359 -1.285 8.627 1.00 40.33 573 VAL A N 1
ATOM 4310 C CA . VAL A 1 285 ? 4.316 -0.288 8.826 1.00 39.28 573 VAL A CA 1
ATOM 4311 C C . VAL A 1 285 ? 3.342 -0.695 9.922 1.00 36.69 573 VAL A C 1
ATOM 4312 O O . VAL A 1 285 ? 2.686 -1.736 9.833 1.00 33.95 573 VAL A O 1
ATOM 4325 N N . GLY A 1 286 ? 3.245 0.147 10.946 1.00 35.50 574 GLY A N 1
ATOM 4326 C CA . GLY A 1 286 ? 2.327 -0.082 12.048 1.00 39.27 574 GLY A CA 1
ATOM 4327 C C . GLY A 1 286 ? 1.881 1.263 12.590 1.00 42.21 574 GLY A C 1
ATOM 4328 O O . GLY A 1 286 ? 2.694 2.177 12.712 1.00 42.26 574 GLY A O 1
ATOM 4332 N N . SER A 1 287 ? 0.598 1.396 12.910 1.00 42.92 575 SER A N 1
ATOM 4333 C CA . SER A 1 287 ? 0.059 2.687 13.326 1.00 44.36 575 SER A CA 1
ATOM 4334 C C . SER A 1 287 ? -0.471 2.652 14.756 1.00 42.37 575 SER A C 1
ATOM 4335 O O . SER A 1 287 ? -0.870 1.601 15.260 1.00 42.91 575 SER A O 1
ATOM 4343 N N . ILE A 1 288 ? -0.467 3.812 15.402 1.00 41.31 576 ILE A N 1
ATOM 4344 C CA . ILE A 1 288 ? -0.951 3.937 16.769 1.00 39.39 576 ILE A CA 1
ATOM 4345 C C . ILE A 1 288 ? -2.136 4.884 16.804 1.00 39.55 576 ILE A C 1
ATOM 4346 O O . ILE A 1 288 ? -2.008 6.054 16.461 1.00 39.95 576 ILE A O 1
ATOM 4362 N N . ASN A 1 289 ? -3.290 4.379 17.224 1.00 39.36 577 ASN A N 1
ATOM 4363 C CA . ASN A 1 289 ? -4.474 5.216 17.347 1.00 38.56 577 ASN A CA 1
ATOM 4364 C C . ASN A 1 289 ? -4.795 5.476 18.814 1.00 38.19 577 ASN A C 1
ATOM 4365 O O . ASN A 1 289 ? -5.060 4.554 19.582 1.00 38.31 577 ASN A O 1
ATOM 4376 N N . LEU A 1 290 ? -4.757 6.749 19.188 1.00 36.72 578 LEU A N 1
ATOM 4377 C CA . LEU A 1 290 ? -4.945 7.165 20.569 1.00 36.22 578 LEU A CA 1
ATOM 4378 C C . LEU A 1 290 ? -6.263 7.912 20.647 1.00 36.38 578 LEU A C 1
ATOM 4379 O O . LEU A 1 290 ? -6.378 9.038 20.157 1.00 35.51 578 LEU A O 1
ATOM 4395 N N . VAL A 1 291 ? -7.257 7.276 21.257 1.00 35.40 579 VAL A N 1
ATOM 4396 C CA . VAL A 1 291 ? -8.631 7.743 21.162 1.00 37.37 579 VAL A CA 1
ATOM 4397 C C . VAL A 1 291 ? -9.203 8.221 22.493 1.00 38.45 579 VAL A C 1
ATOM 4398 O O . VAL A 1 291 ? -9.334 7.452 23.447 1.00 35.89 579 VAL A O 1
ATOM 4411 N N . ASP A 1 292 ? -9.537 9.504 22.539 1.00 42.19 580 ASP A N 1
ATOM 4412 C CA . ASP A 1 292 ? -10.288 10.080 23.641 1.00 44.21 580 ASP A CA 1
ATOM 4413 C C . ASP A 1 292 ? -11.770 10.041 23.282 1.00 43.94 580 ASP A C 1
ATOM 4414 O O . ASP A 1 292 ? -12.271 10.929 22.595 1.00 44.96 580 ASP A O 1
ATOM 4423 N N . LEU A 1 293 ? -12.468 9.012 23.752 1.00 43.45 581 LEU A N 1
ATOM 4424 C CA . LEU A 1 293 ? -13.835 8.750 23.310 1.00 43.53 581 LEU A CA 1
ATOM 4425 C C . LEU A 1 293 ? -14.830 9.786 23.820 1.00 44.10 581 LEU A C 1
ATOM 4426 O O . LEU A 1 293 ? -14.543 10.537 24.750 1.00 45.57 581 LEU A O 1
ATOM 4442 N N . ALA A 1 294 ? -16.001 9.822 23.191 1.00 43.34 582 ALA A N 1
ATOM 4443 C CA . ALA A 1 294 ? -17.110 10.631 23.674 1.00 45.29 582 ALA A CA 1
ATOM 4444 C C . ALA A 1 294 ? -17.608 10.024 24.975 1.00 44.21 582 ALA A C 1
ATOM 4445 O O . ALA A 1 294 ? -17.389 8.842 25.239 1.00 42.02 582 ALA A O 1
ATOM 4452 N N . GLY A 1 295 ? -18.272 10.834 25.790 1.00 47.32 583 GLY A N 1
ATOM 4453 C CA . GLY A 1 295 ? -18.801 10.362 27.056 1.00 47.91 583 GLY A CA 1
ATOM 4454 C C . GLY A 1 295 ? -19.817 9.251 26.865 1.00 48.86 583 GLY A C 1
ATOM 4455 O O . GLY A 1 295 ? -20.597 9.269 25.913 1.00 49.93 583 GLY A O 1
ATOM 4459 N N . SER A 1 296 ? -19.809 8.283 27.774 1.00 51.23 584 SER A N 1
ATOM 4460 C CA . SER A 1 296 ? -20.731 7.153 27.705 1.00 54.48 584 SER A CA 1
ATOM 4461 C C . SER A 1 296 ? -22.093 7.441 28.338 1.00 57.97 584 SER A C 1
ATOM 4462 O O . SER A 1 296 ? -23.007 6.627 28.223 1.00 58.03 584 SER A O 1
ATOM 4470 N N . GLU A 1 297 ? -22.232 8.587 29.002 1.00 60.52 585 GLU A N 1
ATOM 4471 C CA . GLU A 1 297 ? -23.494 8.927 29.663 1.00 65.27 585 GLU A CA 1
ATOM 4472 C C . GLU A 1 297 ? -24.680 8.760 28.715 1.00 70.19 585 GLU A C 1
ATOM 4473 O O . GLU A 1 297 ? -24.582 9.045 27.523 1.00 70.73 585 GLU A O 1
ATOM 4485 N N . SER A 1 298 ? -25.799 8.292 29.259 1.00 75.86 586 SER A N 1
ATOM 4486 C CA . SER A 1 298 ? -26.997 8.038 28.465 1.00 81.05 586 SER A CA 1
ATOM 4487 C C . SER A 1 298 ? -27.552 9.332 27.879 1.00 83.69 586 SER A C 1
ATOM 4488 O O . SER A 1 298 ? -27.738 10.319 28.593 1.00 85.77 586 SER A O 1
ATOM 4496 N N . LYS A 1 309 ? -29.894 9.839 17.192 1.00 120.18 597 LYS A N 1
ATOM 4497 C CA . LYS A 1 309 ? -29.454 8.653 16.466 1.00 118.67 597 LYS A CA 1
ATOM 4498 C C . LYS A 1 309 ? -27.936 8.603 16.345 1.00 113.67 597 LYS A C 1
ATOM 4499 O O . LYS A 1 309 ? -27.270 7.839 17.043 1.00 112.42 597 LYS A O 1
ATOM 4517 N N . ASN A 1 310 ? -27.399 9.425 15.451 1.00 109.47 598 ASN A N 1
ATOM 4518 C CA . ASN A 1 310 ? -25.974 9.412 15.145 1.00 103.83 598 ASN A CA 1
ATOM 4519 C C . ASN A 1 310 ? -25.104 9.897 16.295 1.00 99.99 598 ASN A C 1
ATOM 4520 O O . ASN A 1 310 ? -23.888 9.702 16.292 1.00 98.62 598 ASN A O 1
ATOM 4531 N N . ILE A 1 311 ? -25.731 10.526 17.279 1.00 97.91 599 ILE A N 1
ATOM 4532 C CA . ILE A 1 311 ? -25.005 11.106 18.396 1.00 94.79 599 ILE A CA 1
ATOM 4533 C C . ILE A 1 311 ? -24.170 10.055 19.129 1.00 91.62 599 ILE A C 1
ATOM 4534 O O . ILE A 1 311 ? -23.040 10.326 19.538 1.00 90.66 599 ILE A O 1
ATOM 4550 N N . ASN A 1 312 ? -24.726 8.856 19.283 1.00 89.40 600 ASN A N 1
ATOM 4551 C CA . ASN A 1 312 ? -24.060 7.788 20.025 1.00 86.26 600 ASN A CA 1
ATOM 4552 C C . ASN A 1 312 ? -23.711 6.576 19.158 1.00 80.80 600 ASN A C 1
ATOM 4553 O O . ASN A 1 312 ? -23.223 5.565 19.664 1.00 79.35 600 ASN A O 1
ATOM 4564 N N . ARG A 1 313 ? -23.955 6.682 17.855 1.00 77.92 601 ARG A N 1
ATOM 4565 C CA . ARG A 1 313 ? -23.762 5.559 16.938 1.00 74.68 601 ARG A CA 1
ATOM 4566 C C . ARG A 1 313 ? -22.357 4.952 17.019 1.00 68.18 601 ARG A C 1
ATOM 4567 O O . ARG A 1 313 ? -22.206 3.732 17.108 1.00 66.78 601 ARG A O 1
ATOM 4588 N N . SER A 1 314 ? -21.335 5.804 16.987 1.00 64.47 602 SER A N 1
ATOM 4589 C CA . SER A 1 314 ? -19.947 5.342 16.959 1.00 60.90 602 SER A CA 1
ATOM 4590 C C . SER A 1 314 ? -19.543 4.597 18.230 1.00 58.32 602 SER A C 1
ATOM 4591 O O . SER A 1 314 ? -18.781 3.629 18.174 1.00 56.31 602 SER A O 1
ATOM 4599 N N . LEU A 1 315 ? -20.046 5.052 19.371 1.00 58.34 603 LEU A N 1
ATOM 4600 C CA . LEU A 1 315 ? -19.668 4.471 20.653 1.00 57.24 603 LEU A CA 1
ATOM 4601 C C . LEU A 1 315 ? -20.264 3.072 20.823 1.00 56.96 603 LEU A C 1
ATOM 4602 O O . LEU A 1 315 ? -19.553 2.111 21.137 1.00 56.58 603 LEU A O 1
ATOM 4618 N N . SER A 1 316 ? -21.571 2.960 20.614 1.00 57.76 604 SER A N 1
ATOM 4619 C CA . SER A 1 316 ? -22.251 1.678 20.755 1.00 57.87 604 SER A CA 1
ATOM 4620 C C . SER A 1 316 ? -21.740 0.669 19.731 1.00 56.67 604 SER A C 1
ATOM 4621 O O . SER A 1 316 ? -21.617 -0.519 20.033 1.00 56.00 604 SER A O 1
ATOM 4629 N N . GLU A 1 317 ? -21.446 1.136 18.520 1.00 57.01 605 GLU A N 1
ATOM 4630 C CA . GLU A 1 317 ? -20.881 0.257 17.502 1.00 56.84 605 GLU A CA 1
ATOM 4631 C C . GLU A 1 317 ? -19.466 -0.170 17.873 1.00 51.93 605 GLU A C 1
ATOM 4632 O O . GLU A 1 317 ? -19.052 -1.287 17.568 1.00 51.78 605 GLU A O 1
ATOM 4644 N N . LEU A 1 318 ? -18.720 0.717 18.524 1.00 48.99 606 LEU A N 1
ATOM 4645 C CA . LEU A 1 318 ? -17.373 0.370 18.967 1.00 47.29 606 LEU A CA 1
ATOM 4646 C C . LEU A 1 318 ? -17.410 -0.768 19.985 1.00 47.21 606 LEU A C 1
ATOM 4647 O O . LEU A 1 318 ? -16.636 -1.722 19.887 1.00 45.99 606 LEU A O 1
ATOM 4663 N N . THR A 1 319 ? -18.306 -0.669 20.962 1.00 48.02 607 THR A N 1
ATOM 4664 C CA . THR A 1 319 ? -18.430 -1.717 21.974 1.00 48.14 607 THR A CA 1
ATOM 4665 C C . THR A 1 319 ? -18.921 -3.033 21.359 1.00 47.75 607 THR A C 1
ATOM 4666 O O . THR A 1 319 ? -18.461 -4.116 21.739 1.00 46.74 607 THR A O 1
ATOM 4677 N N . ASN A 1 320 ? -19.841 -2.936 20.403 1.00 48.91 608 ASN A N 1
ATOM 4678 C CA . ASN A 1 320 ? -20.315 -4.108 19.670 1.00 51.29 608 ASN A CA 1
ATOM 4679 C C . ASN A 1 320 ? -19.167 -4.814 18.959 1.00 49.30 608 ASN A C 1
ATOM 4680 O O . ASN A 1 320 ? -19.064 -6.041 18.984 1.00 48.79 608 ASN A O 1
ATOM 4691 N N . VAL A 1 321 ? -18.310 -4.027 18.319 1.00 47.30 609 VAL A N 1
ATOM 4692 C CA . VAL A 1 321 ? -17.236 -4.572 17.496 1.00 47.54 609 VAL A CA 1
ATOM 4693 C C . VAL A 1 321 ? -16.188 -5.261 18.354 1.00 46.55 609 VAL A C 1
ATOM 4694 O O . VAL A 1 321 ? -15.712 -6.337 18.012 1.00 46.17 609 VAL A O 1
ATOM 4707 N N . ILE A 1 322 ? -15.824 -4.630 19.463 1.00 46.36 610 ILE A N 1
ATOM 4708 C CA . ILE A 1 322 ? -14.862 -5.213 20.387 1.00 47.32 610 ILE A CA 1
ATOM 4709 C C . ILE A 1 322 ? -15.372 -6.558 20.899 1.00 48.33 610 ILE A C 1
ATOM 4710 O O . ILE A 1 322 ? -14.653 -7.561 20.860 1.00 47.84 610 ILE A O 1
ATOM 4726 N N . LEU A 1 323 ? -16.617 -6.582 21.366 1.00 49.82 611 LEU A N 1
ATOM 4727 C CA . LEU A 1 323 ? -17.207 -7.821 21.862 1.00 51.90 611 LEU A CA 1
ATOM 4728 C C . LEU A 1 323 ? -17.293 -8.879 20.760 1.00 52.40 611 LEU A C 1
ATOM 4729 O O . LEU A 1 323 ? -17.107 -10.066 21.022 1.00 53.89 611 LEU A O 1
ATOM 4745 N N . ALA A 1 324 ? -17.555 -8.448 19.529 1.00 52.08 612 ALA A N 1
ATOM 4746 C CA . ALA A 1 324 ? -17.704 -9.372 18.405 1.00 52.76 612 ALA A CA 1
ATOM 4747 C C . ALA A 1 324 ? -16.367 -10.035 18.084 1.00 51.80 612 ALA A C 1
ATOM 4748 O O . ALA A 1 324 ? -16.305 -11.230 17.798 1.00 52.16 612 ALA A O 1
ATOM 4755 N N . LEU A 1 325 ? -15.301 -9.245 18.145 1.00 50.72 613 LEU A N 1
ATOM 4756 C CA . LEU A 1 325 ? -13.955 -9.732 17.889 1.00 50.83 613 LEU A CA 1
ATOM 4757 C C . LEU A 1 325 ? -13.598 -10.774 18.933 1.00 53.34 613 LEU A C 1
ATOM 4758 O O . LEU A 1 325 ? -13.058 -11.835 18.612 1.00 53.03 613 LEU A O 1
ATOM 4774 N N . LEU A 1 326 ? -13.903 -10.461 20.187 1.00 54.77 614 LEU A N 1
ATOM 4775 C CA . LEU A 1 326 ? -13.636 -11.377 21.285 1.00 58.07 614 LEU A CA 1
ATOM 4776 C C . LEU A 1 326 ? -14.421 -12.676 21.133 1.00 63.02 614 LEU A C 1
ATOM 4777 O O . LEU A 1 326 ? -13.933 -13.744 21.497 1.00 64.50 614 LEU A O 1
ATOM 4793 N N . GLN A 1 327 ? -15.633 -12.583 20.595 1.00 68.03 615 GLN A N 1
ATOM 4794 C CA . GLN A 1 327 ? -16.443 -13.769 20.331 1.00 73.72 615 GLN A CA 1
ATOM 4795 C C . GLN A 1 327 ? -16.069 -14.443 19.010 1.00 76.44 615 GLN A C 1
ATOM 4796 O O . GLN A 1 327 ? -16.730 -15.390 18.587 1.00 76.99 615 GLN A O 1
ATOM 4810 N N . LYS A 1 328 ? -15.013 -13.957 18.362 1.00 76.66 616 LYS A N 1
ATOM 4811 C CA . LYS A 1 328 ? -14.566 -14.521 17.092 1.00 77.78 616 LYS A CA 1
ATOM 4812 C C . LYS A 1 328 ? -15.706 -14.550 16.076 1.00 78.97 616 LYS A C 1
ATOM 4813 O O . LYS A 1 328 ? -15.790 -15.464 15.256 1.00 77.77 616 LYS A O 1
ATOM 4832 N N . GLN A 1 329 ? -16.585 -13.554 16.137 1.00 81.59 617 GLN A N 1
ATOM 4833 C CA . GLN A 1 329 ? -17.718 -13.479 15.219 1.00 85.93 617 GLN A CA 1
ATOM 4834 C C . GLN A 1 329 ? -17.248 -13.468 13.768 1.00 90.14 617 GLN A C 1
ATOM 4835 O O . GLN A 1 329 ? -16.221 -12.872 13.442 1.00 89.52 617 GLN A O 1
ATOM 4849 N N . ASP A 1 330 ? -18.012 -14.128 12.903 1.00 96.68 618 ASP A N 1
ATOM 4850 C CA . ASP A 1 330 ? -17.637 -14.281 11.500 1.00 102.70 618 ASP A CA 1
ATOM 4851 C C . ASP A 1 330 ? -17.581 -12.946 10.758 1.00 104.34 618 ASP A C 1
ATOM 4852 O O . ASP A 1 330 ? -16.523 -12.543 10.277 1.00 105.21 618 ASP A O 1
ATOM 4861 N N . HIS A 1 331 ? -18.719 -12.263 10.669 1.00 105.83 619 HIS A N 1
ATOM 4862 C CA . HIS A 1 331 ? -18.805 -11.006 9.937 1.00 106.30 619 HIS A CA 1
ATOM 4863 C C . HIS A 1 331 ? -18.931 -9.845 10.910 1.00 98.85 619 HIS A C 1
ATOM 4864 O O . HIS A 1 331 ? -19.713 -9.898 11.860 1.00 97.54 619 HIS A O 1
ATOM 4879 N N . ILE A 1 332 ? -18.155 -8.795 10.668 1.00 89.93 620 ILE A N 1
ATOM 4880 C CA . ILE A 1 332 ? -18.120 -7.654 11.570 1.00 80.82 620 ILE A CA 1
ATOM 4881 C C . ILE A 1 332 ? -18.353 -6.359 10.803 1.00 75.11 620 ILE A C 1
ATOM 4882 O O . ILE A 1 332 ? -17.564 -5.996 9.932 1.00 74.87 620 ILE A O 1
ATOM 4898 N N . PRO A 1 333 ? -19.447 -5.656 11.133 1.00 72.26 621 PRO A N 1
ATOM 4899 C CA . PRO A 1 333 ? -19.865 -4.456 10.406 1.00 68.92 621 PRO A CA 1
ATOM 4900 C C . PRO A 1 333 ? -19.083 -3.217 10.831 1.00 64.86 621 PRO A C 1
ATOM 4901 O O . PRO A 1 333 ? -19.644 -2.317 11.458 1.00 64.90 621 PRO A O 1
ATOM 4912 N N . TYR A 1 334 ? -17.800 -3.179 10.487 1.00 59.61 622 TYR A N 1
ATOM 4913 C CA . TYR A 1 334 ? -16.945 -2.048 10.826 1.00 54.81 622 TYR A CA 1
ATOM 4914 C C . TYR A 1 334 ? -17.498 -0.737 10.283 1.00 53.08 622 TYR A C 1
ATOM 4915 O O . TYR A 1 334 ? -17.210 0.336 10.813 1.00 51.24 622 TYR A O 1
ATOM 4933 N N . ARG A 1 335 ? -18.286 -0.827 9.219 1.00 52.67 623 ARG A N 1
ATOM 4934 C CA . ARG A 1 335 ? -18.722 0.361 8.500 1.00 53.85 623 ARG A CA 1
ATOM 4935 C C . ARG A 1 335 ? -20.085 0.878 8.957 1.00 54.65 623 ARG A C 1
ATOM 4936 O O . ARG A 1 335 ? -20.665 1.755 8.315 1.00 55.55 623 ARG A O 1
ATOM 4957 N N . ASN A 1 336 ? -20.587 0.347 10.069 1.00 55.45 624 ASN A N 1
ATOM 4958 C CA . ASN A 1 336 ? -21.845 0.823 10.639 1.00 56.91 624 ASN A CA 1
ATOM 4959 C C . ASN A 1 336 ? -21.681 2.178 11.318 1.00 55.38 624 ASN A C 1
ATOM 4960 O O . ASN A 1 336 ? -22.666 2.819 11.683 1.00 56.52 624 ASN A O 1
ATOM 4971 N N . SER A 1 337 ? -20.435 2.606 11.493 1.00 52.21 625 SER A N 1
ATOM 4972 C CA . SER A 1 337 ? -20.157 3.892 12.115 1.00 50.39 625 SER A CA 1
ATOM 4973 C C . SER A 1 337 ? -18.834 4.462 11.617 1.00 49.15 625 SER A C 1
ATOM 4974 O O . SER A 1 337 ? -17.971 3.724 11.144 1.00 47.38 625 SER A O 1
ATOM 4982 N N . LYS A 1 338 ? -18.676 5.777 11.735 1.00 49.89 626 LYS A N 1
ATOM 4983 C CA . LYS A 1 338 ? -17.444 6.437 11.324 1.00 49.89 626 LYS A CA 1
ATOM 4984 C C . LYS A 1 338 ? -16.239 5.943 12.117 1.00 48.28 626 LYS A C 1
ATOM 4985 O O . LYS A 1 338 ? -15.177 5.696 11.549 1.00 47.52 626 LYS A O 1
ATOM 5004 N N . LEU A 1 339 ? -16.404 5.803 13.428 1.00 47.23 627 LEU A N 1
ATOM 5005 C CA . LEU A 1 339 ? -15.291 5.436 14.295 1.00 45.51 627 LEU A CA 1
ATOM 5006 C C . LEU A 1 339 ? -14.761 4.036 13.994 1.00 43.73 627 LEU A C 1
ATOM 5007 O O . LEU A 1 339 ? -13.568 3.857 13.756 1.00 43.11 627 LEU A O 1
ATOM 5023 N N . THR A 1 340 ? -15.647 3.044 14.011 1.00 44.29 628 THR A N 1
ATOM 5024 C CA . THR A 1 340 ? -15.247 1.659 13.768 1.00 44.44 628 THR A CA 1
ATOM 5025 C C . THR A 1 340 ? -14.653 1.471 12.370 1.00 45.35 628 THR A C 1
ATOM 5026 O O . THR A 1 340 ? -13.731 0.671 12.183 1.00 44.72 628 THR A O 1
ATOM 5037 N N . HIS A 1 341 ? -15.172 2.212 11.393 1.00 46.35 629 HIS A N 1
ATOM 5038 C CA . HIS A 1 341 ? -14.672 2.124 10.024 1.00 46.90 629 HIS A CA 1
ATOM 5039 C C . HIS A 1 341 ? -13.266 2.717 9.942 1.00 45.36 629 HIS A C 1
ATOM 5040 O O . HIS A 1 341 ? -12.389 2.190 9.255 1.00 43.50 629 HIS A O 1
ATOM 5055 N N . LEU A 1 342 ? -13.063 3.818 10.656 1.00 43.87 630 LEU A N 1
ATOM 5056 C CA . LEU A 1 342 ? -11.773 4.493 10.689 1.00 42.56 630 LEU A CA 1
ATOM 5057 C C . LEU A 1 342 ? -10.713 3.591 11.310 1.00 41.70 630 LEU A C 1
ATOM 5058 O O . LEU A 1 342 ? -9.588 3.503 10.815 1.00 41.14 630 LEU A O 1
ATOM 5074 N N . LEU A 1 343 ? -11.089 2.918 12.393 1.00 39.90 631 LEU A N 1
ATOM 5075 C CA . LEU A 1 343 ? -10.144 2.127 13.176 1.00 38.61 631 LEU A CA 1
ATOM 5076 C C . LEU A 1 343 ? -10.079 0.656 12.759 1.00 37.28 631 LEU A C 1
ATOM 5077 O O . LEU A 1 343 ? -9.200 -0.078 13.210 1.00 37.59 631 LEU A O 1
ATOM 5093 N N . MET A 1 344 ? -11.010 0.232 11.911 1.00 37.87 632 MET A N 1
ATOM 5094 C CA . MET A 1 344 ? -11.059 -1.149 11.419 1.00 38.89 632 MET A CA 1
ATOM 5095 C C . MET A 1 344 ? -9.691 -1.824 11.220 1.00 40.61 632 MET A C 1
ATOM 5096 O O . MET A 1 344 ? -9.462 -2.916 11.741 1.00 41.26 632 MET A O 1
ATOM 5110 N N . PRO A 1 345 ? -8.779 -1.190 10.462 1.00 41.97 633 PRO A N 1
ATOM 5111 C CA . PRO A 1 345 ? -7.512 -1.890 10.201 1.00 42.35 633 PRO A CA 1
ATOM 5112 C C . PRO A 1 345 ? -6.673 -2.088 11.458 1.00 42.17 633 PRO A C 1
ATOM 5113 O O . PRO A 1 345 ? -5.695 -2.839 11.428 1.00 40.22 633 PRO A O 1
ATOM 5124 N N . SER A 1 346 ? -7.050 -1.418 12.544 1.00 41.29 634 SER A N 1
ATOM 5125 C CA . SER A 1 346 ? -6.310 -1.499 13.794 1.00 41.89 634 SER A CA 1
ATOM 5126 C C . SER A 1 346 ? -7.084 -2.241 14.885 1.00 42.88 634 SER A C 1
ATOM 5127 O O . SER A 1 346 ? -6.690 -2.222 16.050 1.00 41.39 634 SER A O 1
ATOM 5135 N N . LEU A 1 347 ? -8.180 -2.895 14.512 1.00 45.29 635 LEU A N 1
ATOM 5136 C CA . LEU A 1 347 ? -9.002 -3.614 15.484 1.00 47.32 635 LEU A CA 1
ATOM 5137 C C . LEU A 1 347 ? -8.924 -5.128 15.302 1.00 50.74 635 LEU A C 1
ATOM 5138 O O . LEU A 1 347 ? -8.675 -5.863 16.258 1.00 53.22 635 LEU A O 1
ATOM 5154 N N . GLY A 1 348 ? -9.141 -5.593 14.078 1.00 53.23 636 GLY A N 1
ATOM 5155 C CA . GLY A 1 348 ? -9.117 -7.017 13.797 1.00 57.30 636 GLY A CA 1
ATOM 5156 C C . GLY A 1 348 ? -7.715 -7.599 13.748 1.00 58.20 636 GLY A C 1
ATOM 5157 O O . GLY A 1 348 ? -6.725 -6.896 13.950 1.00 59.42 636 GLY A O 1
ATOM 5161 N N . GLY A 1 349 ? -7.641 -8.901 13.489 1.00 57.52 637 GLY A N 1
ATOM 5162 C CA . GLY A 1 349 ? -6.378 -9.576 13.247 1.00 56.76 637 GLY A CA 1
ATOM 5163 C C . GLY A 1 349 ? -5.398 -9.559 14.403 1.00 54.75 637 GLY A C 1
ATOM 5164 O O . GLY A 1 349 ? -5.739 -9.922 15.530 1.00 53.22 637 GLY A O 1
ATOM 5168 N N . ASN A 1 350 ? -4.168 -9.147 14.109 1.00 52.29 638 ASN A N 1
ATOM 5169 C CA . ASN A 1 350 ? -3.087 -9.161 15.088 1.00 50.42 638 ASN A CA 1
ATOM 5170 C C . ASN A 1 350 ? -2.902 -7.820 15.789 1.00 43.85 638 ASN A C 1
ATOM 5171 O O . ASN A 1 350 ? -1.894 -7.596 16.459 1.00 40.22 638 ASN A O 1
ATOM 5182 N N . SER A 1 351 ? -3.874 -6.929 15.635 1.00 43.03 639 SER A N 1
ATOM 5183 C CA . SER A 1 351 ? -3.800 -5.619 16.264 1.00 42.55 639 SER A CA 1
ATOM 5184 C C . SER A 1 351 ? -4.041 -5.749 17.759 1.00 40.31 639 SER A C 1
ATOM 5185 O O . SER A 1 351 ? -4.751 -6.651 18.203 1.00 41.03 639 SER A O 1
ATOM 5193 N N . LYS A 1 352 ? -3.440 -4.851 18.534 1.00 38.22 640 LYS A N 1
ATOM 5194 C CA . LYS A 1 352 ? -3.627 -4.848 19.979 1.00 37.75 640 LYS A CA 1
ATOM 5195 C C . LYS A 1 352 ? -4.453 -3.645 20.409 1.00 39.18 640 LYS A C 1
ATOM 5196 O O . LYS A 1 352 ? -4.273 -2.539 19.895 1.00 38.75 640 LYS A O 1
ATOM 5215 N N . THR A 1 353 ? -5.359 -3.875 21.355 1.00 39.38 641 THR A N 1
ATOM 5216 C CA . THR A 1 353 ? -6.212 -2.823 21.890 1.00 40.50 641 THR A CA 1
ATOM 5217 C C . THR A 1 353 ? -6.059 -2.712 23.402 1.00 40.41 641 THR A C 1
ATOM 5218 O O . THR A 1 353 ? -6.008 -3.719 24.106 1.00 40.72 641 THR A O 1
ATOM 5229 N N . LEU A 1 354 ? -5.974 -1.480 23.890 1.00 40.50 642 LEU A N 1
ATOM 5230 C CA . LEU A 1 354 ? -6.060 -1.209 25.318 1.00 41.71 642 LEU A CA 1
ATOM 5231 C C . LEU A 1 354 ? -7.158 -0.184 25.554 1.00 41.71 642 LEU A C 1
ATOM 5232 O O . LEU A 1 354 ? -7.176 0.872 24.923 1.00 41.27 642 LEU A O 1
ATOM 5248 N N . MET A 1 355 ? -8.079 -0.497 26.458 1.00 42.97 643 MET A N 1
ATOM 5249 C CA . MET A 1 355 ? -9.144 0.439 26.799 1.00 43.85 643 MET A CA 1
ATOM 5250 C C . MET A 1 355 ? -9.097 0.791 28.276 1.00 43.96 643 MET A C 1
ATOM 5251 O O . MET A 1 355 ? -9.166 -0.085 29.134 1.00 43.18 643 MET A O 1
ATOM 5265 N N . PHE A 1 356 ? -8.971 2.081 28.565 1.00 44.50 644 PHE A N 1
ATOM 5266 C CA . PHE A 1 356 ? -9.033 2.557 29.937 1.00 42.28 644 PHE A CA 1
ATOM 5267 C C . PHE A 1 356 ? -10.433 3.066 30.251 1.00 42.24 644 PHE A C 1
ATOM 5268 O O . PHE A 1 356 ? -10.869 4.084 29.715 1.00 41.95 644 PHE A O 1
ATOM 5285 N N . ILE A 1 357 ? -11.134 2.342 31.117 1.00 42.50 645 ILE A N 1
ATOM 5286 C CA . ILE A 1 357 ? -12.465 2.736 31.562 1.00 42.58 645 ILE A CA 1
ATOM 5287 C C . ILE A 1 357 ? -12.338 3.726 32.712 1.00 39.93 645 ILE A C 1
ATOM 5288 O O . ILE A 1 357 ? -12.107 3.337 33.859 1.00 39.92 645 ILE A O 1
ATOM 5304 N N . ASN A 1 358 ? -12.481 5.008 32.399 1.00 39.51 646 ASN A N 1
ATOM 5305 C CA . ASN A 1 358 ? -12.374 6.050 33.407 1.00 42.54 646 ASN A CA 1
ATOM 5306 C C . ASN A 1 358 ? -13.645 6.162 34.232 1.00 44.07 646 ASN A C 1
ATOM 5307 O O . ASN A 1 358 ? -14.756 6.125 33.702 1.00 43.46 646 ASN A O 1
ATOM 5318 N N . VAL A 1 359 ? -13.465 6.297 35.538 1.00 45.26 647 VAL A N 1
ATOM 5319 C CA . VAL A 1 359 ? -14.582 6.351 36.463 1.00 49.32 647 VAL A CA 1
ATOM 5320 C C . VAL A 1 359 ? -14.363 7.446 37.496 1.00 50.26 647 VAL A C 1
ATOM 5321 O O . VAL A 1 359 ? -13.268 7.588 38.051 1.00 49.91 647 VAL A O 1
ATOM 5334 N N . SER A 1 360 ? -15.410 8.224 37.738 1.00 54.40 648 SER A N 1
ATOM 5335 C CA . SER A 1 360 ? -15.398 9.197 38.817 1.00 58.41 648 SER A CA 1
ATOM 5336 C C . SER A 1 360 ? -15.944 8.514 40.066 1.00 57.65 648 SER A C 1
ATOM 5337 O O . SER A 1 360 ? -16.848 7.682 39.977 1.00 56.97 648 SER A O 1
ATOM 5345 N N . PRO A 1 361 ? -15.394 8.860 41.238 1.00 55.93 649 PRO A N 1
ATOM 5346 C CA . PRO A 1 361 ? -15.662 8.103 42.463 1.00 55.19 649 PRO A CA 1
ATOM 5347 C C . PRO A 1 361 ? -16.911 8.546 43.223 1.00 56.34 649 PRO A C 1
ATOM 5348 O O . PRO A 1 361 ? -17.096 8.115 44.362 1.00 57.08 649 PRO A O 1
ATOM 5359 N N . PHE A 1 362 ? -17.755 9.373 42.614 1.00 56.76 650 PHE A N 1
ATOM 5360 C CA . PHE A 1 362 ? -18.825 10.031 43.358 1.00 59.65 650 PHE A CA 1
ATOM 5361 C C . PHE A 1 362 ? -20.164 9.296 43.348 1.00 60.44 650 PHE A C 1
ATOM 5362 O O . PHE A 1 362 ? -20.529 8.639 42.372 1.00 59.11 650 PHE A O 1
ATOM 5379 N N . GLN A 1 363 ? -20.889 9.433 44.455 1.00 61.55 651 GLN A N 1
ATOM 5380 C CA . GLN A 1 363 ? -22.200 8.823 44.633 1.00 62.28 651 GLN A CA 1
ATOM 5381 C C . GLN A 1 363 ? -23.182 9.218 43.535 1.00 61.92 651 GLN A C 1
ATOM 5382 O O . GLN A 1 363 ? -23.952 8.383 43.059 1.00 61.98 651 GLN A O 1
ATOM 5396 N N . ASP A 1 364 ? -23.161 10.486 43.137 1.00 61.73 652 ASP A N 1
ATOM 5397 C CA . ASP A 1 364 ? -24.102 10.981 42.134 1.00 63.01 652 ASP A CA 1
ATOM 5398 C C . ASP A 1 364 ? -23.752 10.507 40.720 1.00 61.21 652 ASP A C 1
ATOM 5399 O O . ASP A 1 364 ? -24.515 10.731 39.781 1.00 61.65 652 ASP A O 1
ATOM 5408 N N . CYS A 1 365 ? -22.598 9.861 40.573 1.00 58.67 653 CYS A N 1
ATOM 5409 C CA . CYS A 1 365 ? -22.211 9.257 39.302 1.00 57.70 653 CYS A CA 1
ATOM 5410 C C . CYS A 1 365 ? -22.414 7.748 39.346 1.00 57.28 653 CYS A C 1
ATOM 5411 O O . CYS A 1 365 ? -22.279 7.064 38.328 1.00 54.10 653 CYS A O 1
ATOM 5419 N N . PHE A 1 366 ? -22.738 7.241 40.533 1.00 58.90 654 PHE A N 1
ATOM 5420 C CA . PHE A 1 366 ? -22.793 5.803 40.781 1.00 58.42 654 PHE A CA 1
ATOM 5421 C C . PHE A 1 366 ? -23.402 5.022 39.623 1.00 59.59 654 PHE A C 1
ATOM 5422 O O . PHE A 1 366 ? -22.832 4.036 39.167 1.00 58.58 654 PHE A O 1
ATOM 5439 N N . GLN A 1 367 ? -24.554 5.469 39.141 1.00 64.86 655 GLN A N 1
ATOM 5440 C CA . GLN A 1 367 ? -25.300 4.709 38.147 1.00 69.47 655 GLN A CA 1
ATOM 5441 C C . GLN A 1 367 ? -24.572 4.662 36.804 1.00 68.00 655 GLN A C 1
ATOM 5442 O O . GLN A 1 367 ? -24.646 3.662 36.090 1.00 67.24 655 GLN A O 1
ATOM 5456 N N . GLU A 1 368 ? -23.866 5.738 36.465 1.00 66.51 656 GLU A N 1
ATOM 5457 C CA . GLU A 1 368 ? -23.115 5.781 35.215 1.00 63.82 656 GLU A CA 1
ATOM 5458 C C . GLU A 1 368 ? -21.809 5.007 35.354 1.00 60.46 656 GLU A C 1
ATOM 5459 O O . GLU A 1 368 ? -21.337 4.385 34.402 1.00 58.16 656 GLU A O 1
ATOM 5471 N N . SER A 1 369 ? -21.228 5.050 36.549 1.00 59.31 657 SER A N 1
ATOM 5472 C CA . SER A 1 369 ? -20.027 4.280 36.838 1.00 56.99 657 SER A CA 1
ATOM 5473 C C . SER A 1 369 ? -20.304 2.793 36.653 1.00 56.12 657 SER A C 1
ATOM 5474 O O . SER A 1 369 ? -19.440 2.043 36.205 1.00 55.66 657 SER A O 1
ATOM 5482 N N . VAL A 1 370 ? -21.518 2.372 36.992 1.00 56.53 658 VAL A N 1
ATOM 5483 C CA . VAL A 1 370 ? -21.893 0.971 36.865 1.00 55.75 658 VAL A CA 1
ATOM 5484 C C . VAL A 1 370 ? -22.081 0.599 35.394 1.00 55.54 658 VAL A C 1
ATOM 5485 O O . VAL A 1 370 ? -21.681 -0.484 34.968 1.00 54.05 658 VAL A O 1
ATOM 5498 N N . LYS A 1 371 ? -22.679 1.500 34.620 1.00 58.07 659 LYS A N 1
ATOM 5499 C CA . LYS A 1 371 ? -22.850 1.276 33.186 1.00 59.80 659 LYS A CA 1
ATOM 5500 C C . LYS A 1 371 ? -21.500 1.110 32.497 1.00 56.33 659 LYS A C 1
ATOM 5501 O O . LYS A 1 371 ? -21.318 0.213 31.674 1.00 54.04 659 LYS A O 1
ATOM 5520 N N . SER A 1 372 ? -20.555 1.979 32.839 1.00 54.34 660 SER A N 1
ATOM 5521 C CA . SER A 1 372 ? -19.215 1.904 32.277 1.00 51.86 660 SER A CA 1
ATOM 5522 C C . SER A 1 372 ? -18.560 0.565 32.604 1.00 52.06 660 SER A C 1
ATOM 5523 O O . SER A 1 372 ? -18.108 -0.152 31.709 1.00 50.06 660 SER A O 1
ATOM 5531 N N . LEU A 1 373 ? -18.527 0.229 33.890 1.00 53.70 661 LEU A N 1
ATOM 5532 C CA . LEU A 1 373 ? -17.839 -0.971 34.354 1.00 54.28 661 LEU A CA 1
ATOM 5533 C C . LEU A 1 373 ? -18.507 -2.248 33.844 1.00 56.30 661 LEU A C 1
ATOM 5534 O O . LEU A 1 373 ? -17.868 -3.296 33.766 1.00 55.98 661 LEU A O 1
ATOM 5550 N N . ARG A 1 374 ? -19.787 -2.165 33.494 1.00 59.84 662 ARG A N 1
ATOM 5551 C CA . ARG A 1 374 ? -20.501 -3.330 32.978 1.00 63.74 662 ARG A CA 1
ATOM 5552 C C . ARG A 1 374 ? -20.015 -3.710 31.579 1.00 61.09 662 ARG A C 1
ATOM 5553 O O . ARG A 1 374 ? -20.221 -4.839 31.132 1.00 59.62 662 ARG A O 1
ATOM 5574 N N . PHE A 1 375 ? -19.367 -2.778 30.886 1.00 60.43 663 PHE A N 1
ATOM 5575 C CA . PHE A 1 375 ? -18.781 -3.110 29.594 1.00 60.57 663 PHE A CA 1
ATOM 5576 C C . PHE A 1 375 ? -17.558 -3.981 29.828 1.00 57.21 663 PHE A C 1
ATOM 5577 O O . PHE A 1 375 ? -17.326 -4.953 29.109 1.00 55.11 663 PHE A O 1
ATOM 5594 N N . ALA A 1 376 ? -16.775 -3.621 30.839 1.00 56.13 664 ALA A N 1
ATOM 5595 C CA . ALA A 1 376 ? -15.649 -4.441 31.255 1.00 55.70 664 ALA A CA 1
ATOM 5596 C C . ALA A 1 376 ? -16.124 -5.869 31.486 1.00 56.93 664 ALA A C 1
ATOM 5597 O O . ALA A 1 376 ? -15.577 -6.816 30.919 1.00 58.08 664 ALA A O 1
ATOM 5604 N N . ALA A 1 377 ? -17.159 -6.016 32.306 1.00 55.75 665 ALA A N 1
ATOM 5605 C CA . ALA A 1 377 ? -17.704 -7.330 32.625 1.00 55.61 665 ALA A CA 1
ATOM 5606 C C . ALA A 1 377 ? -18.114 -8.089 31.366 1.00 53.78 665 ALA A C 1
ATOM 5607 O O . ALA A 1 377 ? -17.945 -9.306 31.289 1.00 53.56 665 ALA A O 1
ATOM 5614 N N . SER A 1 378 ? -18.660 -7.373 30.388 1.00 52.88 666 SER A N 1
ATOM 5615 C CA . SER A 1 378 ? -19.054 -7.989 29.127 1.00 54.29 666 SER A CA 1
ATOM 5616 C C . SER A 1 378 ? -17.816 -8.515 28.414 1.00 55.16 666 SER A C 1
ATOM 5617 O O . SER A 1 378 ? -17.863 -9.541 27.732 1.00 53.94 666 SER A O 1
ATOM 5625 N N . VAL A 1 379 ? -16.704 -7.806 28.580 1.00 57.12 667 VAL A N 1
ATOM 5626 C CA . VAL A 1 379 ? -15.451 -8.200 27.948 1.00 59.93 667 VAL A CA 1
ATOM 5627 C C . VAL A 1 379 ? -14.923 -9.472 28.602 1.00 64.70 667 VAL A C 1
ATOM 5628 O O . VAL A 1 379 ? -14.570 -10.437 27.920 1.00 65.65 667 VAL 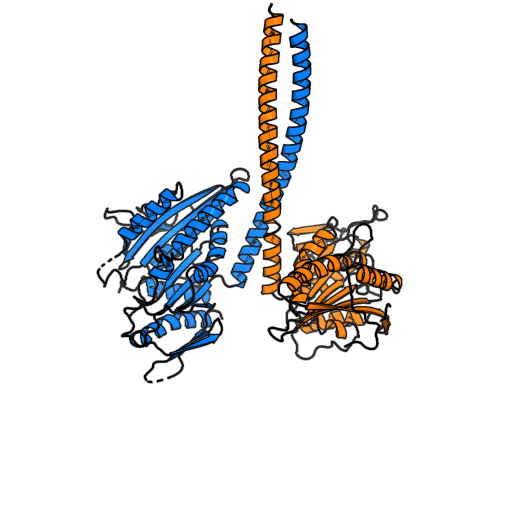A O 1
ATOM 5641 N N . ASN A 1 380 ? -14.897 -9.477 29.931 1.00 68.80 668 ASN A N 1
ATOM 5642 C CA . ASN A 1 380 ? -14.427 -10.632 30.684 1.00 72.54 668 ASN A CA 1
ATOM 5643 C C . ASN A 1 380 ? -15.253 -11.872 30.351 1.00 74.14 668 ASN A C 1
ATOM 5644 O O . ASN A 1 380 ? -14.703 -12.937 30.073 1.00 74.14 668 ASN A O 1
ATOM 5655 N N . SER A 1 381 ? -16.575 -11.725 30.381 1.00 74.21 669 SER A N 1
ATOM 5656 C CA . SER A 1 381 ? -17.484 -12.809 30.013 1.00 74.04 669 SER A CA 1
ATOM 5657 C C . SER A 1 381 ? -17.234 -13.286 28.585 1.00 73.19 669 SER A C 1
ATOM 5658 O O . SER A 1 381 ? -17.526 -14.437 28.248 1.00 73.17 669 SER A O 1
ATOM 5666 N N . CYS A 1 382 ? -16.692 -12.402 27.751 1.00 72.95 670 CYS A N 1
ATOM 5667 C CA . CYS A 1 382 ? -16.471 -12.726 26.346 1.00 73.60 670 CYS A CA 1
ATOM 5668 C C . CYS A 1 382 ? -15.152 -13.459 26.163 1.00 75.47 670 CYS A C 1
ATOM 5669 O O . CYS A 1 382 ? -15.025 -14.322 25.297 1.00 75.21 670 CYS A O 1
ATOM 5677 N N . LYS A 1 383 ? -14.163 -13.099 26.972 1.00 77.88 671 LYS A N 1
ATOM 5678 C CA . LYS A 1 383 ? -12.926 -13.865 27.030 1.00 80.23 671 LYS A CA 1
ATOM 5679 C C . LYS A 1 383 ? -13.229 -15.237 27.629 1.00 87.25 671 LYS A C 1
ATOM 5680 O O . LYS A 1 383 ? -12.858 -15.529 28.766 1.00 89.68 671 LYS A O 1
ATOM 5699 N N . MET A 1 384 ? -13.935 -16.057 26.854 1.00 92.10 672 MET A N 1
ATOM 5700 C CA . MET A 1 384 ? -14.375 -17.388 27.271 1.00 97.16 672 MET A CA 1
ATOM 5701 C C . MET A 1 384 ? -15.768 -17.254 27.868 1.00 99.27 672 MET A C 1
ATOM 5702 O O . MET A 1 384 ? -16.563 -18.189 27.837 1.00 101.21 672 MET A O 1
ATOM 5716 N N . GLY B 1 2 ? 60.653 17.518 -16.433 1.00 64.87 290 GLY B N 1
ATOM 5717 C CA . GLY B 1 2 ? 60.227 17.174 -17.777 1.00 63.92 290 GLY B CA 1
ATOM 5718 C C . GLY B 1 2 ? 58.887 16.465 -17.780 1.00 63.72 290 GLY B C 1
ATOM 5719 O O .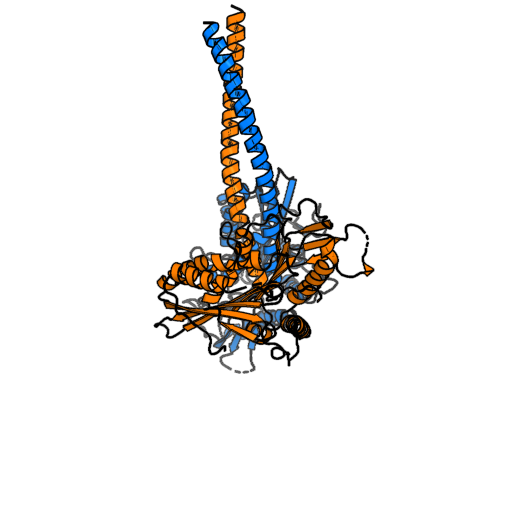 GLY B 1 2 ? 58.069 16.654 -16.878 1.00 63.61 290 GLY B O 1
ATOM 5722 N N . SER B 1 3 ? 58.659 15.647 -18.803 1.00 61.96 291 SER B N 1
ATOM 5723 C CA . SER B 1 3 ? 57.415 14.898 -18.919 1.00 59.83 291 SER B CA 1
ATOM 5724 C C . SER B 1 3 ? 57.353 13.812 -17.851 1.00 57.25 291 SER B C 1
ATOM 5725 O O . SER B 1 3 ? 56.276 13.336 -17.491 1.00 56.70 291 SER B O 1
ATOM 5733 N N . MET B 1 4 ? 58.520 13.429 -17.349 1.00 54.53 292 MET B N 1
ATOM 5734 C CA . MET B 1 4 ? 58.629 12.363 -16.367 1.00 51.44 292 MET B CA 1
ATOM 5735 C C . MET B 1 4 ? 58.357 12.891 -14.963 1.00 51.33 292 MET B C 1
ATOM 5736 O O . MET B 1 4 ? 57.807 12.191 -14.114 1.00 50.56 292 MET B O 1
ATOM 5750 N N . HIS B 1 5 ? 58.763 14.131 -14.725 1.00 50.97 293 HIS B N 1
ATOM 5751 C CA . HIS B 1 5 ? 58.463 14.811 -13.475 1.00 50.71 293 HIS B CA 1
ATOM 5752 C C . HIS B 1 5 ? 56.961 15.063 -13.410 1.00 49.06 293 HIS B C 1
ATOM 5753 O O . HIS B 1 5 ? 56.331 14.882 -12.366 1.00 46.44 293 HIS B O 1
ATOM 5768 N N . ALA B 1 6 ? 56.394 15.471 -14.541 1.00 47.17 294 ALA B N 1
ATOM 5769 C CA . ALA B 1 6 ? 54.959 15.706 -14.647 1.00 46.60 294 ALA B CA 1
ATOM 5770 C C . ALA B 1 6 ? 54.170 14.429 -14.374 1.00 46.42 294 ALA B C 1
ATOM 5771 O O . ALA B 1 6 ? 53.236 14.427 -13.575 1.00 49.11 294 ALA B O 1
ATOM 5778 N N . ALA B 1 7 ? 54.552 13.345 -15.041 1.00 45.28 295 ALA B N 1
ATOM 5779 C CA . ALA B 1 7 ? 53.832 12.082 -14.928 1.00 44.04 295 ALA B CA 1
ATOM 5780 C C . ALA B 1 7 ? 53.900 11.536 -13.505 1.00 44.15 295 ALA B C 1
ATOM 5781 O O . ALA B 1 7 ? 52.903 11.052 -12.970 1.00 44.65 295 ALA B O 1
ATOM 5788 N N . LEU B 1 8 ? 55.079 11.613 -12.899 1.00 43.52 296 LEU B N 1
ATOM 5789 C CA . LEU B 1 8 ? 55.261 11.158 -11.526 1.00 43.22 296 LEU B CA 1
ATOM 5790 C C . LEU B 1 8 ? 54.445 12.006 -10.556 1.00 46.27 296 LEU B C 1
ATOM 5791 O O . LEU B 1 8 ? 53.916 11.499 -9.569 1.00 46.60 296 LEU B O 1
ATOM 5807 N N . SER B 1 9 ? 54.349 13.300 -10.839 1.00 49.40 297 SER B N 1
ATOM 5808 C CA . SER B 1 9 ? 53.574 14.207 -10.004 1.00 53.25 297 SER B CA 1
ATOM 5809 C C . SER B 1 9 ? 52.106 13.786 -10.003 1.00 54.07 297 SER B C 1
ATOM 5810 O O . SER B 1 9 ? 51.470 13.690 -8.950 1.00 54.00 297 SER B O 1
ATOM 5818 N N . THR B 1 10 ? 51.577 13.534 -11.195 1.00 54.12 298 THR B N 1
ATOM 5819 C CA . THR B 1 10 ? 50.216 13.041 -11.349 1.00 52.51 298 THR B CA 1
ATOM 5820 C C . THR B 1 10 ? 50.016 11.753 -10.562 1.00 53.20 298 THR B C 1
ATOM 5821 O O . THR B 1 10 ? 49.026 11.600 -9.849 1.00 54.00 298 THR B O 1
ATOM 5832 N N . GLU B 1 11 ? 50.964 10.831 -10.690 1.00 52.42 299 GLU B N 1
ATOM 5833 C CA . GLU B 1 11 ? 50.850 9.528 -10.044 1.00 52.22 299 GLU B CA 1
ATOM 5834 C C . GLU B 1 11 ? 50.738 9.646 -8.521 1.00 52.19 299 GLU B C 1
ATOM 5835 O O . GLU B 1 11 ? 49.862 9.026 -7.916 1.00 52.18 299 GLU B O 1
ATOM 5847 N N . VAL B 1 12 ? 51.614 10.436 -7.902 1.00 52.16 300 VAL B N 1
ATOM 5848 C CA . VAL B 1 12 ? 51.585 10.594 -6.447 1.00 53.82 300 VAL B CA 1
ATOM 5849 C C . VAL B 1 12 ? 50.327 11.303 -5.979 1.00 54.12 300 VAL B C 1
ATOM 5850 O O . VAL B 1 12 ? 49.786 10.970 -4.929 1.00 53.63 300 VAL B O 1
ATOM 5863 N N . VAL B 1 13 ? 49.874 12.297 -6.734 1.00 53.98 301 VAL B N 1
ATOM 5864 C CA . VAL B 1 13 ? 48.658 12.999 -6.354 1.00 54.74 301 VAL B CA 1
ATOM 5865 C C . VAL B 1 13 ? 47.496 12.011 -6.276 1.00 56.41 301 VAL B C 1
ATOM 5866 O O . VAL B 1 13 ? 46.846 11.892 -5.238 1.00 56.01 301 VAL B O 1
ATOM 5879 N N . HIS B 1 14 ? 47.261 11.280 -7.361 1.00 58.89 302 HIS B N 1
ATOM 5880 C CA . HIS B 1 14 ? 46.155 10.335 -7.413 1.00 61.94 302 HIS B CA 1
ATOM 5881 C C . HIS B 1 14 ? 46.260 9.326 -6.274 1.00 58.37 302 HIS B C 1
ATOM 5882 O O . HIS B 1 14 ? 45.267 9.026 -5.612 1.00 56.48 302 HIS B O 1
ATOM 5897 N N . LEU B 1 15 ? 47.464 8.808 -6.048 1.00 55.18 303 LEU B N 1
ATOM 5898 C CA . LEU B 1 15 ? 47.689 7.820 -4.996 1.00 52.76 303 LEU B CA 1
ATOM 5899 C C . LEU B 1 15 ? 47.490 8.400 -3.595 1.00 53.89 303 LEU B C 1
ATOM 5900 O O . LEU B 1 15 ? 47.125 7.679 -2.664 1.00 52.13 303 LEU B O 1
ATOM 5916 N N . ARG B 1 16 ? 47.727 9.699 -3.445 1.00 55.68 304 ARG B N 1
ATOM 5917 C CA . ARG B 1 16 ? 47.527 10.356 -2.161 1.00 58.93 304 ARG B CA 1
ATOM 5918 C C . ARG B 1 16 ? 46.033 10.467 -1.907 1.00 60.61 304 ARG B C 1
ATOM 5919 O O . ARG B 1 16 ? 45.565 10.301 -0.781 1.00 60.43 304 ARG B O 1
ATOM 5940 N N . GLN B 1 17 ? 45.290 10.745 -2.974 1.00 63.14 305 GLN B N 1
ATOM 5941 C CA . GLN B 1 17 ? 43.847 10.932 -2.877 1.00 66.00 305 GLN B CA 1
ATOM 5942 C C . GLN B 1 17 ? 43.140 9.607 -2.601 1.00 66.43 305 GLN B C 1
ATOM 5943 O O . GLN B 1 17 ? 42.160 9.566 -1.853 1.00 65.63 305 GLN B O 1
ATOM 5957 N N . ARG B 1 18 ? 43.634 8.526 -3.200 1.00 66.89 306 ARG B N 1
ATOM 5958 C CA . ARG B 1 18 ? 43.022 7.216 -3.002 1.00 69.04 306 ARG B CA 1
ATOM 5959 C C . ARG B 1 18 ? 43.435 6.615 -1.664 1.00 66.94 306 ARG B C 1
ATOM 5960 O O . ARG B 1 18 ? 42.695 5.834 -1.075 1.00 65.58 306 ARG B O 1
ATOM 5981 N N . THR B 1 19 ? 44.627 6.964 -1.195 1.00 65.80 307 THR B N 1
ATOM 5982 C CA . THR B 1 19 ? 45.051 6.577 0.141 1.00 65.37 307 THR B CA 1
ATOM 5983 C C . THR B 1 19 ? 44.139 7.247 1.165 1.00 65.96 307 THR B C 1
ATOM 5984 O O . THR B 1 19 ? 43.688 6.617 2.125 1.00 65.20 307 THR B O 1
ATOM 5995 N N . GLU B 1 20 ? 43.864 8.528 0.943 1.00 67.03 308 GLU B N 1
ATOM 5996 C CA . GLU B 1 20 ? 43.019 9.310 1.837 1.00 68.84 308 GLU B CA 1
ATOM 5997 C C . GLU B 1 20 ? 41.592 8.765 1.858 1.00 67.04 308 GLU B C 1
ATOM 5998 O O . GLU B 1 20 ? 40.957 8.677 2.914 1.00 66.18 308 GLU B O 1
ATOM 6010 N N . GLU B 1 21 ? 41.097 8.397 0.682 1.00 66.33 309 GLU B N 1
ATOM 6011 C CA . GLU B 1 21 ? 39.774 7.799 0.556 1.00 67.08 309 GLU B CA 1
ATOM 6012 C C . GLU B 1 21 ? 39.689 6.531 1.389 1.00 64.95 309 GLU B C 1
ATOM 6013 O O . GLU B 1 21 ? 38.927 6.453 2.343 1.00 63.98 309 GLU B O 1
ATOM 6025 N N . LEU B 1 22 ? 40.489 5.540 1.014 1.00 63.18 310 LEU B N 1
ATOM 6026 C CA . LEU B 1 22 ? 40.496 4.238 1.671 1.00 62.25 310 LEU B CA 1
ATOM 6027 C C . LEU B 1 22 ? 40.702 4.330 3.181 1.00 62.53 310 LEU B C 1
ATOM 6028 O O . LEU B 1 22 ? 40.181 3.504 3.932 1.00 60.34 310 LEU B O 1
ATOM 6044 N N . LEU B 1 23 ? 41.460 5.325 3.630 1.00 64.51 311 LEU B N 1
ATOM 6045 C CA . LEU B 1 23 ? 41.638 5.538 5.062 1.00 67.62 311 LEU B CA 1
ATOM 6046 C C . LEU B 1 23 ? 40.354 6.093 5.669 1.00 68.87 311 LEU B C 1
ATOM 6047 O O . LEU B 1 23 ? 40.006 5.778 6.805 1.00 69.43 311 LEU B O 1
ATOM 6063 N N . ARG B 1 24 ? 39.660 6.927 4.902 1.00 71.59 312 ARG B N 1
ATOM 6064 C CA . ARG B 1 24 ? 38.382 7.489 5.323 1.00 75.44 312 ARG B CA 1
ATOM 6065 C C . ARG B 1 24 ? 37.361 6.363 5.464 1.00 71.21 312 ARG B C 1
ATOM 6066 O O . ARG B 1 24 ? 36.534 6.353 6.381 1.00 69.83 312 ARG B O 1
ATOM 6087 N N . CYS B 1 25 ? 37.454 5.399 4.555 1.00 65.96 313 CYS B N 1
ATOM 6088 C CA . CYS B 1 25 ? 36.516 4.289 4.489 1.00 61.60 313 CYS B CA 1
ATOM 6089 C C . CYS B 1 25 ? 36.807 3.284 5.595 1.00 59.00 313 CYS B C 1
ATOM 6090 O O . CYS B 1 25 ? 35.896 2.647 6.119 1.00 58.29 313 CYS B O 1
ATOM 6098 N N . ASN B 1 26 ? 38.081 3.142 5.946 1.00 57.96 314 ASN B N 1
ATOM 6099 C CA . ASN B 1 26 ? 38.474 2.274 7.046 1.00 58.12 314 ASN B CA 1
ATOM 6100 C C . ASN B 1 26 ? 37.946 2.827 8.369 1.00 58.51 314 ASN B C 1
ATOM 6101 O O . ASN B 1 26 ? 37.598 2.074 9.280 1.00 57.10 314 ASN B O 1
ATOM 6112 N N . GLU B 1 27 ? 37.881 4.151 8.461 1.00 60.65 315 GLU B N 1
ATOM 6113 C CA . GLU B 1 27 ? 37.350 4.815 9.646 1.00 63.73 315 GLU B CA 1
ATOM 6114 C C . GLU B 1 27 ? 35.846 4.601 9.760 1.00 62.05 315 GLU B C 1
ATOM 6115 O O . GLU B 1 27 ? 35.358 4.160 10.801 1.00 62.27 315 GLU B O 1
ATOM 6127 N N . GLN B 1 28 ? 35.114 4.917 8.694 1.00 62.00 316 GLN B N 1
ATOM 6128 C CA . GLN B 1 28 ? 33.668 4.723 8.694 1.00 63.26 316 GLN B CA 1
ATOM 6129 C C . GLN B 1 28 ? 33.311 3.279 9.035 1.00 59.08 316 GLN B C 1
ATOM 6130 O O . GLN B 1 28 ? 32.373 3.033 9.788 1.00 57.50 316 GLN B O 1
ATOM 6144 N N . GLN B 1 29 ? 34.055 2.333 8.471 1.00 55.08 317 GLN B N 1
ATOM 6145 C CA . GLN B 1 29 ? 33.786 0.913 8.678 1.00 52.21 317 GLN B CA 1
ATOM 6146 C C . GLN B 1 29 ? 34.083 0.468 10.103 1.00 50.17 317 GLN B C 1
ATOM 6147 O O . GLN B 1 29 ? 33.344 -0.333 10.673 1.00 49.13 317 GLN B O 1
ATOM 6161 N N . ALA B 1 30 ? 35.170 0.974 10.672 1.00 49.28 318 ALA B N 1
ATOM 6162 C CA . ALA B 1 30 ? 35.512 0.658 12.051 1.00 49.20 318 ALA B CA 1
ATOM 6163 C C . ALA B 1 30 ? 34.390 1.110 12.979 1.00 49.46 318 ALA B C 1
ATOM 6164 O O . ALA B 1 30 ? 33.956 0.357 13.848 1.00 48.24 318 ALA B O 1
ATOM 6171 N N . ALA B 1 31 ? 33.917 2.337 12.780 1.00 50.32 319 ALA B N 1
ATOM 6172 C CA . ALA B 1 31 ? 32.871 2.906 13.621 1.00 51.09 319 ALA B CA 1
ATOM 6173 C C . ALA B 1 31 ? 31.546 2.163 13.458 1.00 53.13 319 ALA B C 1
ATOM 6174 O O . ALA B 1 31 ? 30.842 1.920 14.434 1.00 53.52 319 ALA B O 1
ATOM 6181 N N . GLU B 1 32 ? 31.215 1.808 12.221 1.00 55.51 320 GLU B N 1
ATOM 6182 C CA . GLU B 1 32 ? 29.951 1.147 11.916 1.00 58.23 320 GLU B CA 1
ATOM 6183 C C . GLU B 1 32 ? 29.950 -0.268 12.485 1.00 58.63 320 GLU B C 1
ATOM 6184 O O . GLU B 1 32 ? 28.909 -0.794 12.887 1.00 57.28 320 GLU B O 1
ATOM 6196 N N . LEU B 1 33 ? 31.133 -0.872 12.519 1.00 58.35 321 LEU B N 1
ATOM 6197 C CA . LEU B 1 33 ? 31.303 -2.219 13.046 1.00 58.44 321 LEU B CA 1
ATOM 6198 C C . LEU B 1 33 ? 31.165 -2.234 14.564 1.00 58.02 321 LEU B C 1
ATOM 6199 O O . LEU B 1 33 ? 30.527 -3.119 15.127 1.00 56.69 321 LEU B O 1
ATOM 6215 N N . GLU B 1 34 ? 31.781 -1.260 15.224 1.00 59.61 322 GLU B N 1
ATOM 6216 C CA . GLU B 1 34 ? 31.647 -1.124 16.667 1.00 62.28 322 GLU B CA 1
ATOM 6217 C C . GLU B 1 34 ? 30.169 -0.976 17.020 1.00 60.65 322 GLU B C 1
ATOM 6218 O O . GLU B 1 34 ? 29.649 -1.684 17.886 1.00 60.02 322 GLU B O 1
ATOM 6230 N N . THR B 1 35 ? 29.497 -0.061 16.327 1.00 59.04 323 THR B N 1
ATOM 6231 C CA . THR B 1 35 ? 28.082 0.200 16.553 1.00 57.63 323 THR B CA 1
ATOM 6232 C C . THR B 1 35 ? 27.248 -1.057 16.342 1.00 55.64 323 THR B C 1
ATOM 6233 O O . THR B 1 35 ? 26.331 -1.344 17.114 1.00 55.22 323 THR B O 1
ATOM 6244 N N . CYS B 1 36 ? 27.568 -1.799 15.288 1.00 52.90 324 CYS B N 1
ATOM 6245 C CA . CYS B 1 36 ? 26.783 -2.964 14.910 1.00 50.40 324 CYS B CA 1
ATOM 6246 C C . CYS B 1 36 ? 26.916 -4.088 15.932 1.00 50.42 324 CYS B C 1
ATOM 6247 O O . CYS B 1 36 ? 25.951 -4.796 16.224 1.00 48.66 324 CYS B O 1
ATOM 6255 N N . LYS B 1 37 ? 28.120 -4.249 16.469 1.00 52.34 325 LYS B N 1
ATOM 6256 C CA . LYS B 1 37 ? 28.386 -5.292 17.450 1.00 54.53 325 LYS B CA 1
ATOM 6257 C C . LYS B 1 37 ? 27.665 -4.967 18.750 1.00 54.73 325 LYS B C 1
ATOM 6258 O O . LYS B 1 37 ? 27.071 -5.845 19.375 1.00 53.88 325 LYS B O 1
ATOM 6277 N N . GLU B 1 38 ? 27.710 -3.700 19.146 1.00 56.42 326 GLU B N 1
ATOM 6278 C CA . GLU B 1 38 ? 27.005 -3.261 20.341 1.00 59.14 326 GLU B CA 1
ATOM 6279 C C . GLU B 1 38 ? 25.501 -3.490 20.194 1.00 54.97 326 GLU B C 1
ATOM 6280 O O . GLU B 1 38 ? 24.846 -3.927 21.138 1.00 53.91 326 GLU B O 1
ATOM 6292 N N . GLN B 1 39 ? 24.960 -3.205 19.012 1.00 51.57 327 GLN B N 1
ATOM 6293 C CA . GLN B 1 39 ? 23.531 -3.379 18.764 1.00 48.87 327 GLN B CA 1
ATOM 6294 C C . GLN B 1 39 ? 23.149 -4.851 18.730 1.00 47.96 327 GLN B C 1
ATOM 6295 O O . GLN B 1 39 ? 22.042 -5.230 19.116 1.00 46.90 327 GLN B O 1
ATOM 6309 N N . LEU B 1 40 ? 24.066 -5.681 18.251 1.00 47.11 328 LEU B N 1
ATOM 6310 C CA . LEU B 1 40 ? 23.828 -7.113 18.195 1.00 45.69 328 LEU B CA 1
ATOM 6311 C C . LEU B 1 40 ? 23.799 -7.652 19.618 1.00 46.16 328 LEU B C 1
ATOM 6312 O O . LEU B 1 40 ? 23.030 -8.558 19.940 1.00 45.43 328 LEU B O 1
ATOM 6328 N N . PHE B 1 41 ? 24.632 -7.072 20.473 1.00 47.21 329 PHE B N 1
ATOM 6329 C CA . PHE B 1 41 ? 24.683 -7.472 21.869 1.00 49.91 329 PHE B CA 1
ATOM 6330 C C . PHE B 1 41 ? 23.406 -7.075 22.610 1.00 48.91 329 PHE B C 1
ATOM 6331 O O . PHE B 1 41 ? 22.856 -7.871 23.366 1.00 48.54 329 PHE B O 1
ATOM 6348 N N . GLN B 1 42 ? 22.931 -5.852 22.383 1.00 50.21 330 GLN B N 1
ATOM 6349 C CA . GLN B 1 42 ? 21.732 -5.354 23.057 1.00 51.88 330 GLN B CA 1
ATOM 6350 C C . GLN B 1 42 ? 20.489 -6.100 22.589 1.00 47.96 330 GLN B C 1
ATOM 6351 O O . GLN B 1 42 ? 19.568 -6.349 23.367 1.00 45.68 330 GLN B O 1
ATOM 6365 N N . SER B 1 43 ? 20.460 -6.430 21.304 1.00 44.74 331 SER B N 1
ATOM 6366 C CA . SER B 1 43 ? 19.297 -7.064 20.703 1.00 43.85 331 SER B CA 1
ATOM 6367 C C . SER B 1 43 ? 19.209 -8.503 21.183 1.00 44.03 331 SER B C 1
ATOM 6368 O O . SER B 1 43 ? 18.126 -9.007 21.487 1.00 42.67 331 SER B O 1
ATOM 6376 N N . ASN B 1 44 ? 20.361 -9.158 21.254 1.00 46.93 332 ASN B N 1
ATOM 6377 C CA . ASN B 1 44 ? 20.439 -10.509 21.785 1.00 48.38 332 ASN B CA 1
ATOM 6378 C C . ASN B 1 44 ? 20.041 -10.552 23.258 1.00 43.94 332 ASN B C 1
ATOM 6379 O O . ASN B 1 44 ? 19.347 -11.464 23.693 1.00 41.30 332 ASN B O 1
ATOM 6390 N N . MET B 1 45 ? 20.482 -9.561 24.026 1.00 44.52 333 MET B N 1
ATOM 6391 C CA A MET B 1 45 ? 20.182 -9.513 25.450 0.40 42.67 333 MET B CA 1
ATOM 6392 C CA B MET B 1 45 ? 20.179 -9.512 25.451 0.60 42.71 333 MET B CA 1
ATOM 6393 C C . MET B 1 45 ? 18.676 -9.371 25.661 1.00 44.56 333 MET B C 1
ATOM 6394 O O . MET B 1 45 ? 18.081 -10.065 26.494 1.00 41.20 333 MET B O 1
ATOM 6420 N N . GLU B 1 46 ? 18.061 -8.475 24.897 1.00 42.50 334 GLU B N 1
ATOM 6421 C CA . GLU B 1 46 ? 16.628 -8.236 25.004 1.00 44.09 334 GLU B CA 1
ATOM 6422 C C . GLU B 1 46 ? 15.853 -9.458 24.541 1.00 43.62 334 GLU B C 1
ATOM 6423 O O . GLU B 1 46 ? 14.768 -9.749 25.045 1.00 42.09 334 GLU B O 1
ATOM 6435 N N . ARG B 1 47 ? 16.416 -10.165 23.569 1.00 43.16 335 ARG B N 1
ATOM 6436 C CA . ARG B 1 47 ? 15.804 -11.374 23.043 1.00 43.43 335 ARG B CA 1
ATOM 6437 C C . ARG B 1 47 ? 15.773 -12.473 24.110 1.00 42.69 335 ARG B C 1
ATOM 6438 O O . ARG B 1 47 ? 14.778 -13.183 24.257 1.00 40.28 335 ARG B O 1
ATOM 6459 N N . LYS B 1 48 ? 16.865 -12.601 24.859 1.00 44.62 336 LYS B N 1
ATOM 6460 C CA . LYS B 1 48 ? 16.955 -13.595 25.924 1.00 47.80 336 LYS B CA 1
ATOM 6461 C C . LYS B 1 48 ? 15.969 -13.271 27.041 1.00 46.38 336 LYS B C 1
ATOM 6462 O O . LYS B 1 48 ? 15.290 -14.160 27.558 1.00 44.67 336 LYS B O 1
ATOM 6481 N N . GLU B 1 49 ? 15.896 -11.996 27.412 1.00 47.36 337 GLU B N 1
ATOM 6482 C CA . GLU B 1 49 ? 14.973 -11.561 28.454 1.00 49.40 337 GLU B CA 1
ATOM 6483 C C . GLU B 1 49 ? 13.530 -11.873 28.066 1.00 44.94 337 GLU B C 1
ATOM 6484 O O . GLU B 1 49 ? 12.748 -12.372 28.880 1.00 42.01 337 GLU B O 1
ATOM 6496 N N . LEU B 1 50 ? 13.182 -11.579 26.817 1.00 41.24 338 LEU B N 1
ATOM 6497 C CA . LEU B 1 50 ? 11.824 -11.790 26.335 1.00 39.23 338 LEU B CA 1
ATOM 6498 C C . LEU B 1 50 ? 11.500 -13.275 26.285 1.00 39.32 338 LEU B C 1
ATOM 6499 O O . LEU B 1 50 ? 10.376 -13.687 26.573 1.00 38.00 338 LEU B O 1
ATOM 6515 N N . HIS B 1 51 ? 12.490 -14.079 25.918 1.00 40.36 339 HIS B N 1
ATOM 6516 C CA . HIS B 1 51 ? 12.293 -15.519 25.829 1.00 41.31 339 HIS B CA 1
ATOM 6517 C C . HIS B 1 51 ? 12.025 -16.106 27.212 1.00 41.16 339 HIS B C 1
ATOM 6518 O O . HIS B 1 51 ? 11.177 -16.986 27.371 1.00 39.81 339 HIS B O 1
ATOM 6533 N N . ASN B 1 52 ? 12.750 -15.613 28.212 1.00 43.77 340 ASN B N 1
ATOM 6534 C CA . ASN B 1 52 ? 12.572 -16.079 29.582 1.00 46.02 340 ASN B CA 1
ATOM 6535 C C . ASN B 1 52 ? 11.179 -15.706 30.067 1.00 42.33 340 ASN B C 1
ATOM 6536 O O . ASN B 1 52 ? 10.496 -16.498 30.721 1.00 39.29 340 ASN B O 1
ATOM 6547 N N . THR B 1 53 ? 10.764 -14.489 29.731 1.00 39.57 341 THR B N 1
ATOM 6548 C CA . THR B 1 53 ? 9.437 -14.001 30.083 1.00 36.95 341 THR B CA 1
ATOM 6549 C C . THR B 1 53 ? 8.351 -14.869 29.457 1.00 37.93 341 THR B C 1
ATOM 6550 O O . THR B 1 53 ? 7.324 -15.134 30.077 1.00 39.16 341 THR B O 1
ATOM 6561 N N . VAL B 1 54 ? 8.577 -15.303 28.222 1.00 36.73 342 VAL B N 1
ATOM 6562 C CA . VAL B 1 54 ? 7.608 -16.140 27.526 1.00 35.71 342 VAL B CA 1
ATOM 6563 C C . VAL B 1 54 ? 7.497 -17.497 28.208 1.00 36.29 342 VAL B C 1
ATOM 6564 O O . VAL B 1 54 ? 6.397 -18.019 28.383 1.00 35.93 342 VAL B O 1
ATOM 6577 N N . MET B 1 55 ? 8.636 -18.062 28.594 1.00 36.22 343 MET B N 1
ATOM 6578 C CA . MET B 1 55 ? 8.644 -19.359 29.258 1.00 35.74 343 MET B CA 1
ATOM 6579 C C . MET B 1 55 ? 7.954 -19.304 30.623 1.00 38.65 343 MET B C 1
ATOM 6580 O O . MET B 1 55 ? 7.295 -20.265 31.016 1.00 38.50 343 MET B O 1
ATOM 6594 N N . ASP B 1 56 ? 8.090 -18.187 31.336 1.00 44.07 344 ASP B N 1
ATOM 6595 C CA . ASP B 1 56 ? 7.386 -18.005 32.605 1.00 50.27 344 ASP B CA 1
ATOM 6596 C C . ASP B 1 56 ? 5.870 -17.958 32.398 1.00 47.91 344 ASP B C 1
ATOM 6597 O O . ASP B 1 56 ? 5.126 -18.737 32.990 1.00 46.81 344 ASP B O 1
ATOM 6606 N N . LEU B 1 57 ? 5.423 -17.027 31.562 1.00 46.34 345 LEU B N 1
ATOM 6607 C CA . LEU B 1 57 ? 4.003 -16.866 31.254 1.00 44.78 345 LEU B CA 1
ATOM 6608 C C . LEU B 1 57 ? 3.354 -18.166 30.782 1.00 43.71 345 LEU B C 1
ATOM 6609 O O . LEU B 1 57 ? 2.199 -18.441 31.105 1.00 42.96 345 LEU B O 1
ATOM 6625 N N . ARG B 1 58 ? 4.093 -18.961 30.015 1.00 44.65 346 ARG B N 1
ATOM 6626 C CA . ARG B 1 58 ? 3.582 -20.237 29.516 1.00 46.67 346 ARG B CA 1
ATOM 6627 C C . ARG B 1 58 ? 3.506 -21.265 30.640 1.00 46.81 346 ARG B C 1
ATOM 6628 O O . ARG B 1 58 ? 2.547 -22.027 30.728 1.00 46.49 346 ARG B O 1
ATOM 6649 N N . ASP B 1 59 ? 4.522 -21.274 31.496 1.00 49.87 347 ASP B N 1
ATOM 6650 C CA . ASP B 1 59 ? 4.549 -22.153 32.659 1.00 52.77 347 ASP B CA 1
ATOM 6651 C C . ASP B 1 59 ? 4.474 -23.638 32.291 1.00 51.72 347 ASP B C 1
ATOM 6652 O O . ASP B 1 59 ? 3.955 -24.447 33.060 1.00 50.49 347 ASP B O 1
ATOM 6661 N N . ASN B 1 60 ? 4.978 -23.990 31.110 1.00 51.41 348 ASN B N 1
ATOM 6662 C CA . ASN B 1 60 ? 5.247 -25.385 30.781 1.00 49.75 348 ASN B CA 1
ATOM 6663 C C . ASN B 1 60 ? 6.559 -25.788 31.426 1.00 45.82 348 ASN B C 1
ATOM 6664 O O . ASN B 1 60 ? 7.333 -24.928 31.836 1.00 45.67 348 ASN B O 1
ATOM 6675 N N . ILE B 1 61 ? 6.820 -27.087 31.514 1.00 44.27 349 ILE B N 1
ATOM 6676 C CA . ILE B 1 61 ? 8.162 -27.544 31.847 1.00 42.95 349 ILE B CA 1
ATOM 6677 C C . ILE B 1 61 ? 9.064 -27.148 30.687 1.00 42.43 349 ILE B C 1
ATOM 6678 O O . ILE B 1 61 ? 8.710 -27.352 29.526 1.00 42.74 349 ILE B O 1
ATOM 6694 N N . ARG B 1 62 ? 10.219 -26.568 30.996 1.00 41.57 350 ARG B N 1
ATOM 6695 C CA . ARG B 1 62 ? 11.136 -26.098 29.962 1.00 40.89 350 ARG B CA 1
ATOM 6696 C C . ARG B 1 62 ? 11.936 -27.249 29.369 1.00 40.08 350 ARG B C 1
ATOM 6697 O O . ARG B 1 62 ? 12.388 -28.136 30.092 1.00 39.79 350 ARG B O 1
ATOM 6718 N N . VAL B 1 63 ? 12.112 -27.228 28.052 1.00 39.37 351 VAL B N 1
ATOM 6719 C CA . VAL B 1 63 ? 12.912 -28.240 27.377 1.00 39.69 351 VAL B CA 1
ATOM 6720 C C . VAL B 1 63 ? 13.919 -27.611 26.418 1.00 40.83 351 VAL B C 1
ATOM 6721 O O . VAL B 1 63 ? 13.543 -26.914 25.474 1.00 39.95 351 VAL B O 1
ATOM 6734 N N . PHE B 1 64 ? 15.200 -27.858 26.675 1.00 41.88 352 PHE B N 1
ATOM 6735 C CA . PHE B 1 64 ? 16.262 -27.473 25.756 1.00 43.46 352 PHE B CA 1
ATOM 6736 C C . PHE B 1 64 ? 16.845 -28.728 25.134 1.00 42.88 352 PHE B C 1
ATOM 6737 O O . PHE B 1 64 ? 17.137 -29.695 25.837 1.00 42.82 352 PHE B O 1
ATOM 6754 N N . CYS B 1 65 ? 17.015 -28.715 23.818 1.00 41.98 353 CYS B N 1
ATOM 6755 C CA . CYS B 1 65 ? 17.638 -29.832 23.124 1.00 42.28 353 CYS B CA 1
ATOM 6756 C C . CYS B 1 65 ? 19.064 -29.479 22.732 1.00 43.58 353 CYS B C 1
ATOM 6757 O O . CYS B 1 65 ? 19.323 -28.399 22.206 1.00 43.68 353 CYS B O 1
ATOM 6765 N N . ARG B 1 66 ? 19.991 -30.391 23.005 1.00 43.94 354 ARG B N 1
ATOM 6766 C CA . ARG B 1 66 ? 21.381 -30.178 22.636 1.00 44.18 354 ARG B CA 1
ATOM 6767 C C . ARG B 1 66 ? 21.908 -31.313 21.772 1.00 46.33 354 ARG B C 1
ATOM 6768 O O . ARG B 1 66 ? 21.858 -32.479 22.160 1.00 47.77 354 ARG B O 1
ATOM 6789 N N . ILE B 1 67 ? 22.411 -30.951 20.598 1.00 46.57 355 ILE B N 1
ATOM 6790 C CA . ILE B 1 67 ? 23.093 -31.887 19.722 1.00 47.47 355 ILE B CA 1
ATOM 6791 C C . ILE B 1 67 ? 24.582 -31.716 19.970 1.00 48.49 355 ILE B C 1
ATOM 6792 O O . ILE B 1 67 ? 25.115 -30.625 19.777 1.00 48.13 355 ILE B O 1
ATOM 6808 N N . ARG B 1 68 ? 25.258 -32.773 20.408 1.00 49.38 356 ARG B N 1
ATOM 6809 C CA . ARG B 1 68 ? 26.694 -32.679 20.643 1.00 51.29 356 ARG B CA 1
ATOM 6810 C C . ARG B 1 68 ? 27.442 -32.897 19.337 1.00 51.05 356 ARG B C 1
ATOM 6811 O O . ARG B 1 68 ? 26.966 -33.613 18.462 1.00 50.39 356 ARG B O 1
ATOM 6832 N N . PRO B 1 69 ? 28.617 -32.268 19.197 1.00 51.00 357 PRO B N 1
ATOM 6833 C CA . PRO B 1 69 ? 29.439 -32.457 17.999 1.00 51.61 357 PRO B CA 1
ATOM 6834 C C . PRO B 1 69 ? 30.182 -33.788 18.014 1.00 52.72 357 PRO B C 1
ATOM 6835 O O . PRO B 1 69 ? 30.444 -34.328 19.090 1.00 51.20 357 PRO B O 1
ATOM 6846 N N . PRO B 1 70 ? 30.511 -34.322 16.829 1.00 55.62 358 PRO B N 1
ATOM 6847 C CA . PRO B 1 70 ? 31.345 -35.525 16.772 1.00 58.03 358 PRO B CA 1
ATOM 6848 C C . PRO B 1 70 ? 32.713 -35.282 17.399 1.00 60.99 358 PRO B C 1
ATOM 6849 O O . PRO B 1 70 ? 33.317 -34.236 17.167 1.00 59.15 358 PRO B O 1
ATOM 6860 N N . LEU B 1 71 ? 33.189 -36.238 18.189 1.00 66.71 359 LEU B N 1
ATOM 6861 C CA . LEU B 1 71 ? 34.495 -36.121 18.820 1.00 73.34 359 LEU B CA 1
ATOM 6862 C C . LEU B 1 71 ? 35.600 -36.341 17.801 1.00 79.67 359 LEU B C 1
ATOM 6863 O O . LEU B 1 71 ? 35.359 -36.868 16.716 1.00 81.27 359 LEU B O 1
ATOM 6879 N N . GLU B 1 72 ? 36.813 -35.929 18.154 1.00 86.23 360 GLU B N 1
ATOM 6880 C CA . GLU B 1 72 ? 37.958 -36.096 17.269 1.00 93.42 360 GLU B CA 1
ATOM 6881 C C . GLU B 1 72 ? 38.074 -37.550 16.820 1.00 95.55 360 GLU B C 1
ATOM 6882 O O . GLU B 1 72 ? 38.408 -37.829 15.670 1.00 95.50 360 GLU B O 1
ATOM 6894 N N . SER B 1 73 ? 37.793 -38.470 17.736 1.00 96.07 361 SER B N 1
ATOM 6895 C CA . SER B 1 73 ? 37.765 -39.891 17.420 1.00 96.58 361 SER B CA 1
ATOM 6896 C C . SER B 1 73 ? 36.732 -40.189 16.338 1.00 95.75 361 SER B C 1
ATOM 6897 O O . SER B 1 73 ? 37.022 -40.850 15.341 1.00 95.86 361 SER B O 1
ATOM 6905 N N . GLU B 1 74 ? 35.523 -39.681 16.552 1.00 95.02 362 GLU B N 1
ATOM 6906 C CA . GLU B 1 74 ? 34.355 -40.051 15.758 1.00 94.23 362 GLU B CA 1
ATOM 6907 C C . GLU B 1 74 ? 34.267 -39.350 14.402 1.00 96.66 362 GLU B C 1
ATOM 6908 O O . GLU B 1 74 ? 33.200 -39.317 13.790 1.00 96.92 362 GLU B O 1
ATOM 6920 N N . GLU B 1 75 ? 35.380 -38.803 13.926 1.00 99.55 363 GLU B N 1
ATOM 6921 C CA . GLU B 1 75 ? 35.378 -38.031 12.684 1.00 102.07 363 GLU B CA 1
ATOM 6922 C C . GLU B 1 75 ? 35.062 -38.867 11.438 1.00 100.49 363 GLU B C 1
ATOM 6923 O O . GLU B 1 75 ? 34.843 -38.313 10.360 1.00 101.17 363 GLU B O 1
ATOM 6935 N N . ASN B 1 76 ? 35.031 -40.190 11.583 1.00 98.05 364 ASN B N 1
ATOM 6936 C CA . ASN B 1 76 ? 34.701 -41.073 10.464 1.00 95.26 364 ASN B CA 1
ATOM 6937 C C . ASN B 1 76 ? 33.379 -41.802 10.702 1.00 88.41 364 ASN B C 1
ATOM 6938 O O . ASN B 1 76 ? 33.052 -42.760 10.002 1.00 88.88 364 ASN B O 1
ATOM 6949 N N . ARG B 1 77 ? 32.621 -41.338 11.692 1.00 79.77 365 ARG B N 1
ATOM 6950 C CA . ARG B 1 77 ? 31.357 -41.964 12.063 1.00 71.31 365 ARG B CA 1
ATOM 6951 C C . ARG B 1 77 ? 30.182 -41.203 11.447 1.00 65.92 365 ARG B C 1
ATOM 6952 O O . ARG B 1 77 ? 30.056 -39.988 11.613 1.00 63.78 365 ARG B O 1
ATOM 6973 N N . MET B 1 78 ? 29.322 -41.932 10.742 1.00 62.26 366 MET B N 1
ATOM 6974 C CA . MET B 1 78 ? 28.282 -41.330 9.913 1.00 59.30 366 MET B CA 1
ATOM 6975 C C . MET B 1 78 ? 27.175 -40.664 10.734 1.00 57.09 366 MET B C 1
ATOM 6976 O O . MET B 1 78 ? 26.691 -41.227 11.718 1.00 55.56 366 MET B O 1
ATOM 6990 N N . CYS B 1 79 ? 26.781 -39.464 10.314 1.00 55.92 367 CYS B N 1
ATOM 6991 C CA . CYS B 1 79 ? 25.704 -38.719 10.963 1.00 54.51 367 CYS B CA 1
ATOM 6992 C C . CYS B 1 79 ? 24.437 -38.763 10.117 1.00 54.07 367 CYS B C 1
ATOM 6993 O O . CYS B 1 79 ? 24.510 -38.787 8.889 1.00 53.99 367 CYS B O 1
ATOM 7001 N N . CYS B 1 80 ? 23.277 -38.770 10.770 1.00 52.18 368 CYS B N 1
ATOM 7002 C CA . CYS B 1 80 ? 22.014 -38.636 10.055 1.00 51.16 368 CYS B CA 1
ATOM 7003 C C . CYS B 1 80 ? 21.822 -37.175 9.654 1.00 50.14 368 CYS B C 1
ATOM 7004 O O . CYS B 1 80 ? 22.665 -36.330 9.954 1.00 48.96 368 CYS B O 1
ATOM 7012 N N . THR B 1 81 ? 20.722 -36.882 8.968 1.00 49.56 369 THR B N 1
ATOM 7013 C CA . THR B 1 81 ? 20.512 -35.553 8.403 1.00 49.10 369 THR B CA 1
ATOM 7014 C C . THR B 1 81 ? 19.777 -34.633 9.371 1.00 48.17 369 THR B C 1
ATOM 7015 O O . THR B 1 81 ? 18.638 -34.902 9.750 1.00 48.07 369 THR B O 1
ATOM 7026 N N . TRP B 1 82 ? 20.432 -33.542 9.757 1.00 48.75 370 TRP B N 1
ATOM 7027 C CA . TRP B 1 82 ? 19.867 -32.602 10.717 1.00 47.81 370 TRP B CA 1
ATOM 7028 C C . TRP B 1 82 ? 19.477 -31.282 10.059 1.00 47.13 370 TRP B C 1
ATOM 7029 O O . TRP B 1 82 ? 20.311 -30.611 9.450 1.00 46.74 370 TRP B O 1
ATOM 7050 N N . THR B 1 83 ? 18.205 -30.916 10.188 1.00 45.88 371 THR B N 1
ATOM 7051 C CA . THR B 1 83 ? 17.718 -29.634 9.699 1.00 45.11 371 THR B CA 1
ATOM 7052 C C . THR B 1 83 ? 17.214 -28.814 10.871 1.00 43.94 371 THR B C 1
ATOM 7053 O O . THR B 1 83 ? 16.512 -29.324 11.743 1.00 43.27 371 THR B O 1
ATOM 7064 N N . TYR B 1 84 ? 17.576 -27.541 10.889 1.00 41.45 372 TYR B N 1
ATOM 7065 C CA . TYR B 1 84 ? 17.091 -26.638 11.915 1.00 39.50 372 TYR B CA 1
ATOM 7066 C C . TYR B 1 84 ? 16.257 -25.542 11.270 1.00 39.68 372 TYR B C 1
ATOM 7067 O O . TYR B 1 84 ? 16.753 -24.774 10.446 1.00 39.85 372 TYR B O 1
ATOM 7085 N N . HIS B 1 85 ? 14.986 -25.477 11.653 1.00 39.15 373 HIS B N 1
ATOM 7086 C CA . HIS B 1 85 ? 14.035 -24.582 11.009 1.00 38.11 373 HIS B CA 1
ATOM 7087 C C . HIS B 1 85 ? 14.012 -23.213 11.674 1.00 35.80 373 HIS B C 1
ATOM 7088 O O . HIS B 1 85 ? 13.631 -22.223 11.053 1.00 36.50 373 HIS B O 1
ATOM 7103 N N . ASP B 1 86 ? 14.420 -23.166 12.938 1.00 35.70 374 ASP B N 1
ATOM 7104 C CA . ASP B 1 86 ? 14.591 -21.906 13.654 1.00 37.01 374 ASP B CA 1
ATOM 7105 C C . ASP B 1 86 ? 15.269 -22.178 14.997 1.00 36.88 374 ASP B C 1
ATOM 7106 O O . ASP B 1 86 ? 15.807 -23.265 15.209 1.00 36.54 374 ASP B O 1
ATOM 7115 N N . GLU B 1 87 ? 15.247 -21.203 15.900 1.00 37.60 375 GLU B N 1
ATOM 7116 C CA . GLU B 1 87 ? 15.960 -21.327 17.170 1.00 39.71 375 GLU B CA 1
ATOM 7117 C C . GLU B 1 87 ? 15.422 -22.454 18.051 1.00 40.30 375 GLU B C 1
ATOM 7118 O O . GLU B 1 87 ? 16.105 -22.903 18.971 1.00 40.95 375 GLU B O 1
ATOM 7130 N N . SER B 1 88 ? 14.206 -22.911 17.775 1.00 40.96 376 SER B N 1
ATOM 7131 C CA . SER B 1 88 ? 13.551 -23.874 18.655 1.00 43.23 376 SER B CA 1
ATOM 7132 C C . SER B 1 88 ? 12.971 -25.094 17.936 1.00 43.29 376 SER B C 1
ATOM 7133 O O . SER B 1 88 ? 12.284 -25.907 18.554 1.00 42.42 376 SER B O 1
ATOM 7141 N N . THR B 1 89 ? 13.243 -25.231 16.642 1.00 42.25 377 THR B N 1
ATOM 7142 C CA . THR B 1 89 ? 12.715 -26.356 15.879 1.00 41.87 377 THR B CA 1
ATOM 7143 C C . THR B 1 89 ? 13.832 -27.121 15.174 1.00 42.76 377 THR B C 1
ATOM 7144 O O . THR B 1 89 ? 14.661 -26.532 14.477 1.00 42.67 377 THR B O 1
ATOM 7155 N N . VAL B 1 90 ? 13.839 -28.439 15.352 1.00 41.57 378 VAL B N 1
ATOM 7156 C CA . VAL B 1 90 ? 14.888 -29.286 14.793 1.00 41.31 378 VAL B CA 1
ATOM 7157 C C . VAL B 1 90 ? 14.309 -30.554 14.173 1.00 41.78 378 VAL B C 1
ATOM 7158 O O . VAL B 1 90 ? 13.462 -31.221 14.763 1.00 41.95 378 VAL B O 1
ATOM 7171 N N . GLU B 1 91 ? 14.784 -30.885 12.979 1.00 43.70 379 GLU B N 1
ATOM 7172 C CA . GLU B 1 91 ? 14.324 -32.067 12.269 1.00 43.43 379 GLU B CA 1
ATOM 7173 C C . GLU B 1 91 ? 15.481 -33.025 12.046 1.00 42.31 379 GLU B C 1
ATOM 7174 O O . GLU B 1 91 ? 16.612 -32.604 11.816 1.00 41.98 379 GLU B O 1
ATOM 7186 N N . LEU B 1 92 ? 15.192 -34.317 12.127 1.00 43.63 380 LEU B N 1
ATOM 7187 C CA . LEU B 1 92 ? 16.187 -35.335 11.832 1.00 45.98 380 LEU B CA 1
ATOM 7188 C C . LEU B 1 92 ? 15.569 -36.384 10.923 1.00 46.98 380 LEU B C 1
ATOM 7189 O O . LEU B 1 92 ? 14.417 -36.777 11.104 1.00 47.33 380 LEU B O 1
ATOM 7205 N N . GLN B 1 93 ? 16.340 -36.817 9.934 1.00 47.77 381 GLN B N 1
ATOM 7206 C CA . GLN B 1 93 ? 15.898 -37.851 9.011 1.00 49.92 381 GLN B CA 1
ATOM 7207 C C . GLN B 1 93 ? 16.990 -38.896 8.860 1.00 50.66 381 GLN B C 1
ATOM 7208 O O . GLN B 1 93 ? 18.175 -38.562 8.823 1.00 48.93 381 GLN B O 1
ATOM 7222 N N . SER B 1 94 ? 16.589 -40.160 8.782 1.00 52.12 382 SER B N 1
ATOM 7223 C CA . SER B 1 94 ? 17.530 -41.234 8.515 1.00 56.22 382 SER B CA 1
ATOM 7224 C C . SER B 1 94 ? 18.306 -40.899 7.252 1.00 60.68 382 SER B C 1
ATOM 7225 O O . SER B 1 94 ? 17.746 -40.370 6.291 1.00 59.97 382 SER B O 1
ATOM 7233 N N . ILE B 1 95 ? 19.598 -41.203 7.257 1.00 67.30 383 ILE B N 1
ATOM 7234 C CA . ILE B 1 95 ? 20.441 -40.938 6.100 1.00 74.40 383 ILE B CA 1
ATOM 7235 C C . ILE B 1 95 ? 19.962 -41.762 4.908 1.00 81.41 383 ILE B C 1
ATOM 7236 O O . ILE B 1 95 ? 20.301 -41.469 3.762 1.00 83.69 383 ILE B O 1
ATOM 7252 N N . ASP B 1 96 ? 19.167 -42.791 5.188 1.00 87.31 384 ASP B N 1
ATOM 7253 C CA . ASP B 1 96 ? 18.540 -43.582 4.137 1.00 93.54 384 ASP B CA 1
ATOM 7254 C C . ASP B 1 96 ? 17.696 -42.688 3.236 1.00 95.81 384 ASP B C 1
ATOM 7255 O O . ASP B 1 96 ? 16.473 -42.821 3.182 1.00 96.66 384 ASP B O 1
ATOM 7264 N N . LYS B 1 100 ? 9.305 -40.055 6.243 1.00 99.45 388 LYS B N 1
ATOM 7265 C CA . LYS B 1 100 ? 7.931 -40.257 5.797 1.00 99.53 388 LYS B CA 1
ATOM 7266 C C . LYS B 1 100 ? 6.941 -39.766 6.851 1.00 97.16 388 LYS B C 1
ATOM 7267 O O . LYS B 1 100 ? 7.214 -39.826 8.050 1.00 95.95 388 LYS B O 1
ATOM 7285 N N . SER B 1 101 ? 5.790 -39.285 6.393 1.00 95.64 389 SER B N 1
ATOM 7286 C CA . SER B 1 101 ? 4.818 -38.641 7.271 1.00 93.28 389 SER B CA 1
ATOM 7287 C C . SER B 1 101 ? 4.040 -39.635 8.132 1.00 91.16 389 SER B C 1
ATOM 7288 O O . SER B 1 101 ? 3.721 -39.348 9.285 1.00 90.40 389 SER B O 1
ATOM 7296 N N . LYS B 1 102 ? 3.735 -40.799 7.567 1.00 90.10 390 LYS B N 1
ATOM 7297 C CA . LYS B 1 102 ? 2.935 -41.804 8.263 1.00 88.46 390 LYS B CA 1
ATOM 7298 C C . LYS B 1 102 ? 3.669 -42.409 9.460 1.00 84.27 390 LYS B C 1
ATOM 7299 O O . LYS B 1 102 ? 3.063 -43.105 10.276 1.00 82.60 390 LYS B O 1
ATOM 7318 N N . MET B 1 103 ? 4.967 -42.141 9.567 1.00 81.42 391 MET B N 1
ATOM 7319 C CA . MET B 1 103 ? 5.810 -42.819 10.548 1.00 78.21 391 MET B CA 1
ATOM 7320 C C . MET B 1 103 ? 5.854 -42.108 11.899 1.00 74.55 391 MET B C 1
ATOM 7321 O O . MET B 1 103 ? 6.461 -42.610 12.845 1.00 75.18 391 MET B O 1
ATOM 7335 N N . GLY B 1 104 ? 5.220 -40.944 11.990 1.00 70.77 392 GLY B N 1
ATOM 7336 C CA . GLY B 1 104 ? 5.195 -40.194 13.233 1.00 66.45 392 GLY B CA 1
ATOM 7337 C C . GLY B 1 104 ? 5.981 -38.899 13.169 1.00 64.16 392 GLY B C 1
ATOM 7338 O O . GLY B 1 104 ? 6.101 -38.285 12.109 1.00 64.98 392 GLY B O 1
ATOM 7342 N N . GLN B 1 105 ? 6.526 -38.490 14.311 1.00 59.87 393 GLN B N 1
ATOM 7343 C CA . GLN B 1 105 ? 7.144 -37.176 14.436 1.00 55.90 393 GLN B CA 1
ATOM 7344 C C . GLN B 1 105 ? 8.648 -37.204 14.180 1.00 52.31 393 GLN B C 1
ATOM 7345 O O . GLN B 1 105 ? 9.388 -37.931 14.842 1.00 51.69 393 GLN B O 1
ATOM 7359 N N . GLN B 1 106 ? 9.086 -36.400 13.214 1.00 50.51 394 GLN B N 1
ATOM 7360 C CA . GLN B 1 106 ? 10.506 -36.218 12.928 1.00 49.68 394 GLN B CA 1
ATOM 7361 C C . GLN B 1 106 ? 10.907 -34.757 13.108 1.00 46.93 394 GLN B C 1
ATOM 7362 O O . GLN B 1 106 ? 12.090 -34.418 13.070 1.00 46.07 394 GLN B O 1
ATOM 7376 N N . ILE B 1 107 ? 9.912 -33.899 13.307 1.00 43.50 395 ILE B N 1
ATOM 7377 C CA . ILE B 1 107 ? 10.139 -32.470 13.469 1.00 42.08 395 ILE B CA 1
ATOM 7378 C C . ILE B 1 107 ? 9.659 -32.059 14.854 1.00 40.94 395 ILE B C 1
ATOM 7379 O O . ILE B 1 107 ? 8.489 -32.238 15.190 1.00 39.74 395 ILE B O 1
ATOM 7395 N N . PHE B 1 108 ? 10.567 -31.511 15.654 1.00 40.86 396 PHE B N 1
ATOM 7396 C CA . PHE B 1 108 ? 10.294 -31.267 17.066 1.00 40.41 396 PHE B CA 1
ATOM 7397 C C . PHE B 1 108 ? 10.503 -29.807 17.441 1.00 41.78 396 PHE B C 1
ATOM 7398 O O . PHE B 1 108 ? 11.551 -29.229 17.152 1.00 42.38 396 PHE B O 1
ATOM 7415 N N . SER B 1 109 ? 9.501 -29.221 18.092 1.00 43.13 397 SER B N 1
ATOM 7416 C CA . SER B 1 109 ? 9.604 -27.858 18.599 1.00 43.36 397 SER B CA 1
ATOM 7417 C C . SER B 1 109 ? 9.827 -27.856 20.107 1.00 42.41 397 SER B C 1
ATOM 7418 O O . SER B 1 109 ? 9.082 -28.486 20.857 1.00 42.52 397 SER B O 1
ATOM 7426 N N . PHE B 1 110 ? 10.856 -27.140 20.542 1.00 41.10 398 PHE B N 1
ATOM 7427 C CA . PHE B 1 110 ? 11.183 -27.043 21.956 1.00 39.13 398 PHE B CA 1
ATOM 7428 C C . PHE B 1 110 ? 11.268 -25.574 22.355 1.00 37.49 398 PHE B C 1
ATOM 7429 O O . PHE B 1 110 ? 10.809 -24.700 21.621 1.00 36.81 398 PHE B O 1
ATOM 7446 N N . ASP B 1 111 ? 11.838 -25.300 23.524 1.00 37.68 399 ASP B N 1
ATOM 7447 C CA . ASP B 1 111 ? 12.041 -23.924 23.959 1.00 40.38 399 ASP B CA 1
ATOM 7448 C C . ASP B 1 111 ? 13.307 -23.356 23.327 1.00 41.28 399 ASP B C 1
ATOM 7449 O O . ASP B 1 111 ? 13.372 -22.170 23.006 1.00 40.88 399 ASP B O 1
ATOM 7458 N N . GLN B 1 112 ? 14.307 -24.213 23.146 1.00 41.90 400 GLN B N 1
ATOM 7459 C CA . GLN B 1 112 ? 15.551 -23.824 22.492 1.00 43.31 400 GLN B CA 1
ATOM 7460 C C . GLN B 1 112 ? 16.298 -25.058 22.007 1.00 42.99 400 GLN B C 1
ATOM 7461 O O . GLN B 1 112 ? 16.289 -26.098 22.665 1.00 42.56 400 GLN B O 1
ATOM 7475 N N . VAL B 1 113 ? 16.943 -24.933 20.852 1.00 42.91 401 VAL B N 1
ATOM 7476 C CA . VAL B 1 113 ? 17.770 -26.001 20.309 1.00 40.96 401 VAL B CA 1
ATOM 7477 C C . VAL B 1 113 ? 19.207 -25.511 20.197 1.00 42.15 401 VAL B C 1
ATOM 7478 O O . VAL B 1 113 ? 19.463 -24.440 19.650 1.00 43.90 401 VAL B O 1
ATOM 7491 N N . PHE B 1 114 ? 20.143 -26.296 20.720 1.00 42.32 402 PHE B N 1
ATOM 7492 C CA . PHE B 1 114 ? 21.548 -25.908 20.713 1.00 43.34 402 PHE B CA 1
ATOM 7493 C C . PHE B 1 114 ? 22.354 -26.704 19.688 1.00 45.12 402 PHE B C 1
ATOM 7494 O O . PHE B 1 114 ? 22.370 -27.935 19.710 1.00 44.55 402 PHE B O 1
ATOM 7511 N N . HIS B 1 115 ? 23.013 -25.973 18.793 1.00 42.13 403 HIS B N 1
ATOM 7512 C CA . HIS B 1 115 ? 23.852 -26.547 17.744 1.00 42.12 403 HIS B CA 1
ATOM 7513 C C . HIS B 1 115 ? 25.046 -27.277 18.362 1.00 43.91 403 HIS B C 1
ATOM 7514 O O . HIS B 1 115 ? 25.423 -26.997 19.499 1.00 45.15 403 HIS B O 1
ATOM 7529 N N . PRO B 1 116 ? 25.640 -28.228 17.621 1.00 46.05 404 PRO B N 1
ATOM 7530 C CA . PRO B 1 116 ? 26.881 -28.881 18.057 1.00 48.00 404 PRO B CA 1
ATOM 7531 C C . PRO B 1 116 ? 27.981 -27.904 18.467 1.00 51.20 404 PRO B C 1
ATOM 7532 O O . PRO B 1 116 ? 28.834 -28.251 19.281 1.00 52.98 404 PRO B O 1
ATOM 7543 N N . LEU B 1 117 ? 27.949 -26.697 17.912 1.00 53.08 405 LEU B N 1
ATOM 7544 C CA . LEU B 1 117 ? 29.009 -25.716 18.123 1.00 55.31 405 LEU B CA 1
ATOM 7545 C C . LEU B 1 117 ? 28.653 -24.723 19.223 1.00 57.70 405 LEU B C 1
ATOM 7546 O O . LEU B 1 117 ? 29.271 -23.664 19.334 1.00 58.41 405 LEU B O 1
ATOM 7562 N N . SER B 1 118 ? 27.654 -25.061 20.029 1.00 58.32 406 SER B N 1
ATOM 7563 C CA . SER B 1 118 ? 27.236 -24.188 21.115 1.00 58.92 406 SER B CA 1
ATOM 7564 C C . SER B 1 118 ? 28.205 -24.257 22.289 1.00 59.07 406 SER B C 1
ATOM 7565 O O . SER B 1 118 ? 28.613 -25.338 22.716 1.00 59.48 406 SER B O 1
ATOM 7573 N N . SER B 1 119 ? 28.568 -23.088 22.803 1.00 58.18 407 SER B N 1
ATOM 7574 C CA . SER B 1 119 ? 29.445 -22.996 23.960 1.00 57.88 407 SER B CA 1
ATOM 7575 C C . SER B 1 119 ? 28.708 -23.422 25.222 1.00 57.69 407 SER B C 1
ATOM 7576 O O . SER B 1 119 ? 27.479 -23.362 25.286 1.00 55.96 407 SER B O 1
ATOM 7584 N N . GLN B 1 120 ? 29.465 -23.856 26.223 1.00 59.74 408 GLN B N 1
ATOM 7585 C CA . GLN B 1 120 ? 28.902 -24.148 27.532 1.00 62.07 408 GLN B CA 1
ATOM 7586 C C . GLN B 1 120 ? 28.275 -22.877 28.092 1.00 65.27 408 GLN B C 1
ATOM 7587 O O . GLN B 1 120 ? 27.284 -22.921 28.824 1.00 65.49 408 GLN B O 1
ATOM 7601 N N . SER B 1 121 ? 28.866 -21.742 27.735 1.00 69.40 409 SER B N 1
ATOM 7602 C CA . SER B 1 121 ? 28.414 -20.444 28.218 1.00 73.38 409 SER B CA 1
ATOM 7603 C C . SER B 1 121 ? 27.085 -20.035 27.588 1.00 75.01 409 SER B C 1
ATOM 7604 O O . SER B 1 121 ? 26.267 -19.376 28.230 1.00 76.23 409 SER B O 1
ATOM 7612 N N . ASP B 1 122 ? 26.871 -20.418 26.332 1.00 76.57 410 ASP B N 1
ATOM 7613 C CA . ASP B 1 122 ? 25.596 -20.159 25.670 1.00 78.30 410 ASP B CA 1
ATOM 7614 C C . ASP B 1 122 ? 24.495 -20.979 26.330 1.00 75.45 410 ASP B C 1
ATOM 7615 O O . ASP B 1 122 ? 23.373 -20.503 26.510 1.00 73.64 410 ASP B O 1
ATOM 7624 N N . ILE B 1 123 ? 24.823 -22.216 26.685 1.00 71.94 411 ILE B N 1
ATOM 7625 C CA . ILE B 1 123 ? 23.890 -23.076 27.396 1.00 68.09 411 ILE B CA 1
ATOM 7626 C C . ILE B 1 123 ? 23.477 -22.405 28.699 1.00 66.71 411 ILE B C 1
ATOM 7627 O O . ILE B 1 123 ? 22.290 -22.259 28.987 1.00 65.29 411 ILE B O 1
ATOM 7643 N N . PHE B 1 124 ? 24.469 -21.993 29.482 1.00 67.31 412 PHE B N 1
ATOM 7644 C CA . PHE B 1 124 ? 24.210 -21.396 30.786 1.00 68.27 412 PHE B CA 1
ATOM 7645 C C . PHE B 1 124 ? 23.464 -20.071 30.670 1.00 71.30 412 PHE B C 1
ATOM 7646 O O . PHE B 1 124 ? 22.690 -19.711 31.555 1.00 73.22 412 PHE B O 1
ATOM 7663 N N . GLU B 1 125 ? 23.701 -19.352 29.578 1.00 74.37 413 GLU B N 1
ATOM 7664 C CA . GLU B 1 125 ? 23.058 -18.060 29.350 1.00 77.85 413 GLU B CA 1
ATOM 7665 C C . GLU B 1 125 ? 21.541 -18.146 29.484 1.00 76.55 413 GLU B C 1
ATOM 7666 O O . GLU B 1 125 ? 20.905 -17.218 29.984 1.00 76.96 413 GLU B O 1
ATOM 7678 N N . MET B 1 126 ? 20.966 -19.259 29.040 1.00 73.95 414 MET B N 1
ATOM 7679 C CA . MET B 1 126 ? 19.515 -19.421 29.042 1.00 71.28 414 MET B CA 1
ATOM 7680 C C . MET B 1 126 ? 19.014 -20.180 30.269 1.00 67.32 414 MET B C 1
ATOM 7681 O O . MET B 1 126 ? 17.814 -20.409 30.412 1.00 66.23 414 MET B O 1
ATOM 7695 N N . VAL B 1 127 ? 19.932 -20.567 31.150 1.00 65.23 415 VAL B N 1
ATOM 7696 C CA . VAL B 1 127 ? 19.569 -21.275 32.375 1.00 63.40 415 VAL B CA 1
ATOM 7697 C C . VAL B 1 127 ? 19.713 -20.378 33.606 1.00 61.68 415 VAL B C 1
ATOM 7698 O O . VAL B 1 127 ? 19.015 -20.564 34.603 1.00 60.72 415 VAL B O 1
ATOM 7711 N N . SER B 1 128 ? 20.613 -19.401 33.527 1.00 60.94 416 SER B N 1
ATOM 7712 C CA . SER B 1 128 ? 20.936 -18.560 34.676 1.00 61.84 416 SER B CA 1
ATOM 7713 C C . SER B 1 128 ? 19.708 -17.873 35.281 1.00 62.02 416 SER B C 1
ATOM 7714 O O . SER B 1 128 ? 19.606 -17.760 36.499 1.00 62.84 416 SER B O 1
ATOM 7722 N N . PRO B 1 129 ? 18.774 -17.407 34.437 1.00 61.79 417 PRO B N 1
ATOM 7723 C CA . PRO B 1 129 ? 17.561 -16.809 35.005 1.00 62.94 417 PRO B CA 1
ATOM 7724 C C . PRO B 1 129 ? 16.844 -17.757 35.958 1.00 64.94 417 PRO B C 1
ATOM 7725 O O . PRO B 1 129 ? 16.366 -17.338 37.012 1.00 64.64 417 PRO B O 1
ATOM 7736 N N . LEU B 1 130 ? 16.771 -19.026 35.575 1.00 66.24 418 LEU B N 1
ATOM 7737 C CA . LEU B 1 130 ? 16.104 -20.038 36.380 1.00 68.74 418 LEU B CA 1
ATOM 7738 C C . LEU B 1 130 ? 16.797 -20.193 37.732 1.00 71.68 418 LEU B C 1
ATOM 7739 O O . LEU B 1 130 ? 16.139 -20.318 38.765 1.00 73.42 418 LEU B O 1
ATOM 7755 N N . ILE B 1 131 ? 18.127 -20.177 37.716 1.00 74.68 419 ILE B N 1
ATOM 7756 C CA . ILE B 1 131 ? 18.923 -20.307 38.935 1.00 79.45 419 ILE B CA 1
ATOM 7757 C C . ILE B 1 131 ? 18.742 -19.111 39.869 1.00 82.49 419 ILE B C 1
ATOM 7758 O O . ILE B 1 131 ? 18.697 -19.269 41.089 1.00 84.19 419 ILE B O 1
ATOM 7774 N N . GLN B 1 132 ? 18.643 -17.918 39.293 1.00 83.24 420 GLN B N 1
ATOM 7775 C CA . GLN B 1 132 ? 18.526 -16.694 40.080 1.00 85.52 420 GLN B CA 1
ATOM 7776 C C . GLN B 1 132 ? 17.217 -16.667 40.861 1.00 82.14 420 GLN B C 1
ATOM 7777 O O . GLN B 1 132 ? 17.117 -16.014 41.903 1.00 82.77 420 GLN B O 1
ATOM 7791 N N . SER B 1 133 ? 16.217 -17.383 40.357 1.00 77.25 421 SER B N 1
ATOM 7792 C CA . SER B 1 133 ? 14.884 -17.350 40.946 1.00 74.07 421 SER B CA 1
ATOM 7793 C C . SER B 1 133 ? 14.792 -18.233 42.189 1.00 71.91 421 SER B C 1
ATOM 7794 O O . SER B 1 133 ? 13.900 -18.055 43.017 1.00 70.29 421 SER B O 1
ATOM 7802 N N . ALA B 1 134 ? 15.718 -19.180 42.322 1.00 69.99 422 ALA B N 1
ATOM 7803 C CA . ALA B 1 134 ? 15.775 -20.019 43.513 1.00 69.79 422 ALA B CA 1
ATOM 7804 C C . ALA B 1 134 ? 15.919 -19.132 44.742 1.00 71.48 422 ALA B C 1
ATOM 7805 O O . ALA B 1 134 ? 15.395 -19.438 45.813 1.00 73.15 422 ALA B O 1
ATOM 7812 N N . LEU B 1 135 ? 16.635 -18.026 44.571 1.00 73.20 423 LEU B N 1
ATOM 7813 C CA . LEU B 1 135 ? 16.859 -17.073 45.649 1.00 77.06 423 LEU B CA 1
ATOM 7814 C C . LEU B 1 135 ? 15.558 -16.411 46.098 1.00 79.56 423 LEU B C 1
ATOM 7815 O O . LEU B 1 135 ? 15.496 -15.823 47.177 1.00 81.18 423 LEU B O 1
ATOM 7831 N N . ASP B 1 136 ? 14.521 -16.509 45.269 1.00 79.39 424 ASP B N 1
ATOM 7832 C CA . ASP B 1 136 ? 13.226 -15.917 45.590 1.00 80.26 424 ASP B CA 1
ATOM 7833 C C . ASP B 1 136 ? 12.253 -16.938 46.183 1.00 79.15 424 ASP B C 1
ATOM 7834 O O . ASP B 1 136 ? 11.052 -16.685 46.252 1.00 80.09 424 ASP B O 1
ATOM 7843 N N . GLY B 1 137 ? 12.770 -18.090 46.603 1.00 77.77 425 GLY B N 1
ATOM 7844 C CA . GLY B 1 137 ? 11.967 -19.061 47.329 1.00 77.43 425 GLY B CA 1
ATOM 7845 C C . GLY B 1 137 ? 11.420 -20.218 46.509 1.00 76.11 425 GLY B C 1
ATOM 7846 O O . GLY B 1 137 ? 10.675 -21.047 47.032 1.00 76.98 425 GLY B O 1
ATOM 7850 N N . TYR B 1 138 ? 11.784 -20.287 45.233 1.00 73.27 426 TYR B N 1
ATOM 7851 C CA . TYR B 1 138 ? 11.277 -21.341 44.359 1.00 70.17 426 TYR B CA 1
ATOM 7852 C C . TYR B 1 138 ? 12.168 -22.573 44.375 1.00 68.28 426 TYR B C 1
ATOM 7853 O O . TYR B 1 138 ? 13.379 -22.475 44.570 1.00 67.45 426 TYR B O 1
ATOM 7871 N N . ASN B 1 139 ? 11.554 -23.734 44.169 1.00 68.90 427 ASN B N 1
ATOM 7872 C CA . ASN B 1 139 ? 12.297 -24.956 43.913 1.00 70.14 427 ASN B CA 1
ATOM 7873 C C . ASN B 1 139 ? 12.593 -25.060 42.425 1.00 67.15 427 ASN B C 1
ATOM 7874 O O . ASN B 1 139 ? 11.687 -25.010 41.591 1.00 65.41 427 ASN B O 1
ATOM 7885 N N . ILE B 1 140 ? 13.873 -25.203 42.108 1.00 65.55 428 ILE B N 1
ATOM 7886 C CA . ILE B 1 140 ? 14.339 -25.287 40.736 1.00 62.89 428 ILE B CA 1
ATOM 7887 C C . ILE B 1 140 ? 14.885 -26.687 40.483 1.00 60.42 428 ILE B C 1
ATOM 7888 O O . ILE B 1 140 ? 15.400 -27.337 41.395 1.00 62.01 428 ILE B O 1
ATOM 7904 N N . CYS B 1 141 ? 14.765 -27.155 39.247 1.00 57.78 429 CYS B N 1
ATOM 7905 C CA . CYS B 1 141 ? 15.347 -28.435 38.867 1.00 57.18 429 CYS B CA 1
ATOM 7906 C C . CYS B 1 141 ? 15.805 -28.451 37.414 1.00 55.14 429 CYS B C 1
ATOM 7907 O O . CYS B 1 141 ? 14.998 -28.332 36.501 1.00 53.46 429 CYS B O 1
ATOM 7915 N N . ILE B 1 142 ? 17.108 -28.606 37.216 1.00 54.38 430 ILE B N 1
ATOM 7916 C CA . ILE B 1 142 ? 17.681 -28.788 35.891 1.00 54.12 430 ILE B CA 1
ATOM 7917 C C . ILE B 1 142 ? 18.130 -30.229 35.765 1.00 55.09 430 ILE B C 1
ATOM 7918 O O . ILE B 1 142 ? 18.988 -30.657 36.531 1.00 56.68 430 ILE B O 1
ATOM 7934 N N . PHE B 1 143 ? 17.582 -30.987 34.817 1.00 54.10 431 PHE B N 1
ATOM 7935 C CA . PHE B 1 143 ? 18.053 -32.362 34.642 1.00 54.36 431 PHE B CA 1
ATOM 7936 C C . PHE B 1 143 ? 18.315 -32.753 33.186 1.00 51.84 431 PHE B C 1
ATOM 7937 O O . PHE B 1 143 ? 17.622 -32.309 32.270 1.00 50.17 431 PHE B O 1
ATOM 7954 N N . ALA B 1 144 ? 19.332 -33.588 32.991 1.00 50.70 432 ALA B N 1
ATOM 7955 C CA . ALA B 1 144 ? 19.776 -33.967 31.656 1.00 48.84 432 ALA B CA 1
ATOM 7956 C C . ALA B 1 144 ? 19.332 -35.386 31.301 1.00 49.18 432 ALA B C 1
ATOM 7957 O O . ALA B 1 144 ? 19.477 -36.315 32.097 1.00 50.38 432 ALA B O 1
ATOM 7964 N N . TYR B 1 145 ? 18.803 -35.537 30.091 1.00 48.13 433 TYR B N 1
ATOM 7965 C CA . TYR B 1 145 ? 18.179 -36.780 29.654 1.00 48.79 433 TYR B CA 1
ATOM 7966 C C . TYR B 1 145 ? 18.659 -37.127 28.252 1.00 49.58 433 TYR B C 1
ATOM 7967 O O . TYR B 1 145 ? 18.702 -36.265 27.372 1.00 48.91 433 TYR B O 1
ATOM 7985 N N . GLY B 1 146 ? 19.016 -38.389 28.045 1.00 49.73 434 GLY B N 1
ATOM 7986 C CA . GLY B 1 146 ? 19.487 -38.839 26.750 1.00 49.22 434 GLY B CA 1
ATOM 7987 C C . GLY B 1 146 ? 20.186 -40.179 26.845 1.00 50.11 434 GLY B C 1
ATOM 7988 O O . GLY B 1 146 ? 20.416 -40.687 27.942 1.00 50.48 434 GLY B O 1
ATOM 7992 N N . GLN B 1 147 ? 20.525 -40.754 25.697 1.00 50.39 435 GLN B N 1
ATOM 7993 C CA . GLN B 1 147 ? 21.238 -42.024 25.676 1.00 52.75 435 GLN B CA 1
ATOM 7994 C C . GLN B 1 147 ? 22.678 -41.799 26.109 1.00 53.78 435 GLN B C 1
ATOM 7995 O O . GLN B 1 147 ? 23.167 -40.669 26.107 1.00 52.70 435 GLN B O 1
ATOM 8009 N N . THR B 1 148 ? 23.353 -42.878 26.482 1.00 55.58 436 THR B N 1
ATOM 8010 C CA . THR B 1 148 ? 24.744 -42.794 26.900 1.00 57.23 436 THR B CA 1
ATOM 8011 C C . THR B 1 148 ? 25.611 -42.356 25.725 1.00 56.74 436 THR B C 1
ATOM 8012 O O . THR B 1 148 ? 25.480 -42.874 24.617 1.00 57.07 436 THR B O 1
ATOM 8023 N N . GLY B 1 149 ? 26.491 -41.392 25.975 1.00 56.49 437 GLY B N 1
ATOM 8024 C CA . GLY B 1 149 ? 27.349 -40.850 24.938 1.00 55.33 437 GLY B CA 1
ATOM 8025 C C . GLY B 1 149 ? 26.747 -39.652 24.226 1.00 54.93 437 GLY B C 1
ATOM 8026 O O . GLY B 1 149 ? 27.280 -39.203 23.212 1.00 54.83 437 GLY B O 1
ATOM 8030 N N . SER B 1 150 ? 25.644 -39.125 24.754 1.00 54.06 438 SER B N 1
ATOM 8031 C CA . SER B 1 150 ? 24.938 -38.023 24.101 1.00 53.04 438 SER B CA 1
ATOM 8032 C C . SER B 1 150 ? 25.317 -36.650 24.665 1.00 52.05 438 SER B C 1
ATOM 8033 O O . SER B 1 150 ? 25.106 -35.629 24.011 1.00 51.55 438 SER B O 1
ATOM 8041 N N . GLY B 1 151 ? 25.869 -36.625 25.874 1.00 52.09 439 GLY B N 1
ATOM 8042 C CA . GLY B 1 151 ? 26.392 -35.392 26.437 1.00 51.54 439 GLY B CA 1
ATOM 8043 C C . GLY B 1 151 ? 25.709 -34.894 27.699 1.00 51.89 439 GLY B C 1
ATOM 8044 O O . GLY B 1 151 ? 25.756 -33.702 28.000 1.00 51.76 439 GLY B O 1
ATOM 8048 N N . LYS B 1 152 ? 25.079 -35.795 28.445 1.00 51.83 440 LYS B N 1
ATOM 8049 C CA . LYS B 1 152 ? 24.466 -35.421 29.713 1.00 50.63 440 LYS B CA 1
ATOM 8050 C C . LYS B 1 152 ? 25.520 -34.886 30.675 1.00 51.56 440 LYS B C 1
ATOM 8051 O O . LYS B 1 152 ? 25.454 -33.735 31.109 1.00 50.47 440 LYS B O 1
ATOM 8070 N N . THR B 1 153 ? 26.495 -35.728 31.001 1.00 54.26 441 THR B N 1
ATOM 8071 C CA . THR B 1 153 ? 27.525 -35.373 31.969 1.00 57.01 441 THR B CA 1
ATOM 8072 C C . THR B 1 153 ? 28.321 -34.154 31.506 1.00 58.49 441 THR B C 1
ATOM 8073 O O . THR B 1 153 ? 28.648 -33.278 32.304 1.00 58.98 441 THR B O 1
ATOM 8084 N N . TYR B 1 154 ? 28.625 -34.097 30.214 1.00 59.20 442 TYR B N 1
ATOM 8085 C CA . TYR B 1 154 ? 29.374 -32.974 29.662 1.00 59.95 442 TYR B CA 1
ATOM 8086 C C . TYR B 1 154 ? 28.597 -31.671 29.822 1.00 58.77 442 TYR B C 1
ATOM 8087 O O . TYR B 1 154 ? 29.187 -30.602 29.975 1.00 58.89 442 TYR B O 1
ATOM 8105 N N . THR B 1 155 ? 27.273 -31.764 29.784 1.00 57.02 443 THR B N 1
ATOM 8106 C CA . THR B 1 155 ? 26.427 -30.580 29.849 1.00 56.07 443 THR B CA 1
ATOM 8107 C C . THR B 1 155 ? 26.260 -30.077 31.282 1.00 57.26 443 THR B C 1
ATOM 8108 O O . THR B 1 155 ? 26.298 -28.870 31.528 1.00 56.50 443 THR B O 1
ATOM 8119 N N . MET B 1 156 ? 26.080 -30.997 32.225 1.00 58.52 444 MET B N 1
ATOM 8120 C CA . MET B 1 156 ? 25.936 -30.621 33.628 1.00 60.53 444 MET B CA 1
ATOM 8121 C C . MET B 1 156 ? 27.299 -30.336 34.252 1.00 63.75 444 MET B C 1
ATOM 8122 O O . MET B 1 156 ? 27.547 -29.238 34.750 1.00 64.97 444 MET B O 1
ATOM 8136 N N . ASP B 1 157 ? 28.179 -31.333 34.223 1.00 66.19 445 ASP B N 1
ATOM 8137 C CA . ASP B 1 157 ? 29.514 -31.198 34.795 1.00 68.83 445 ASP B CA 1
ATOM 8138 C C . ASP B 1 157 ? 30.427 -30.387 33.889 1.00 70.96 445 ASP B C 1
ATOM 8139 O O . ASP B 1 157 ? 30.902 -29.315 34.264 1.00 70.17 445 ASP B O 1
ATOM 8148 N N . GLY B 1 158 ? 30.672 -30.911 32.694 1.00 73.49 446 GLY B N 1
ATOM 8149 C CA . GLY B 1 158 ? 31.611 -30.303 31.773 1.00 76.16 446 GLY B CA 1
ATOM 8150 C C . GLY B 1 158 ? 33.004 -30.855 31.996 1.00 79.67 446 GLY B C 1
ATOM 8151 O O . GLY B 1 158 ? 33.176 -31.898 32.628 1.00 80.82 446 GLY B O 1
ATOM 8155 N N . VAL B 1 159 ? 33.999 -30.154 31.468 1.00 82.15 447 VAL B N 1
ATOM 8156 C CA . VAL B 1 159 ? 35.392 -30.522 31.671 1.00 86.24 447 VAL B CA 1
ATOM 8157 C C . VAL B 1 159 ? 36.163 -29.276 32.093 1.00 89.02 447 VAL B C 1
ATOM 8158 O O . VAL B 1 159 ? 35.754 -28.159 31.779 1.00 88.27 447 VAL B O 1
ATOM 8171 N N . PRO B 1 160 ? 37.280 -29.462 32.812 1.00 91.39 448 PRO B N 1
ATOM 8172 C CA . PRO B 1 160 ? 38.011 -28.326 33.387 1.00 93.77 448 PRO B CA 1
ATOM 8173 C C . PRO B 1 160 ? 38.280 -27.208 32.381 1.00 94.22 448 PRO B C 1
ATOM 8174 O O . PRO B 1 160 ? 38.320 -26.039 32.763 1.00 95.38 448 PRO B O 1
ATOM 8185 N N . GLU B 1 161 ? 38.453 -27.568 31.113 1.00 95.46 449 GLU B N 1
ATOM 8186 C CA . GLU B 1 161 ? 38.742 -26.589 30.067 1.00 97.15 449 GLU B CA 1
ATOM 8187 C C . GLU B 1 161 ? 37.507 -25.768 29.693 1.00 93.42 449 GLU B C 1
ATOM 8188 O O . GLU B 1 161 ? 37.619 -24.594 29.341 1.00 93.51 449 GLU B O 1
ATOM 8200 N N . SER B 1 162 ? 36.334 -26.389 29.771 1.00 89.02 450 SER B N 1
ATOM 8201 C CA . SER B 1 162 ? 35.077 -25.696 29.506 1.00 84.10 450 SER B CA 1
ATOM 8202 C C . SER B 1 162 ? 33.982 -26.243 30.417 1.00 79.54 450 SER B C 1
ATOM 8203 O O . SER B 1 162 ? 33.267 -27.182 30.066 1.00 76.87 450 SER B O 1
ATOM 8211 N N . VAL B 1 163 ? 33.864 -25.636 31.592 1.00 76.90 451 VAL B N 1
ATOM 8212 C CA . VAL B 1 163 ? 32.979 -26.126 32.644 1.00 73.07 451 VAL B CA 1
ATOM 8213 C C . VAL B 1 163 ? 31.501 -26.077 32.256 1.00 69.60 451 VAL B C 1
ATOM 8214 O O . VAL B 1 163 ? 31.074 -25.218 31.487 1.00 70.60 451 VAL B O 1
ATOM 8227 N N . GLY B 1 164 ? 30.727 -27.006 32.807 1.00 68.34 452 GLY B N 1
ATOM 8228 C CA . GLY B 1 164 ? 29.319 -27.137 32.474 1.00 67.18 452 GLY B CA 1
ATOM 8229 C C . GLY B 1 164 ? 28.397 -26.290 33.334 1.00 69.79 452 GLY B C 1
ATOM 8230 O O . GLY B 1 164 ? 28.819 -25.303 33.934 1.00 70.59 452 GLY B O 1
ATOM 8234 N N . VAL B 1 165 ? 27.129 -26.688 33.397 1.00 69.04 453 VAL B N 1
ATOM 8235 C CA . VAL B 1 165 ? 26.105 -25.916 34.097 1.00 67.58 453 VAL B CA 1
ATOM 8236 C C . VAL B 1 165 ? 26.339 -25.835 35.605 1.00 68.76 453 VAL B C 1
ATOM 8237 O O . VAL B 1 165 ? 26.280 -24.753 36.189 1.00 68.70 453 VAL B O 1
ATOM 8250 N N . ILE B 1 166 ? 26.596 -26.978 36.232 1.00 69.90 454 ILE B N 1
ATOM 8251 C CA . ILE B 1 166 ? 26.729 -27.034 37.685 1.00 72.68 454 ILE B CA 1
ATOM 8252 C C . ILE B 1 166 ? 27.856 -26.129 38.192 1.00 76.28 454 ILE B C 1
ATOM 8253 O O . ILE B 1 166 ? 27.653 -25.347 39.119 1.00 79.04 454 ILE B O 1
ATOM 8269 N N . PRO B 1 167 ? 29.051 -26.230 37.589 1.00 79.04 455 PRO B N 1
ATOM 8270 C CA . PRO B 1 167 ? 30.169 -25.372 38.002 1.00 79.87 455 PRO B CA 1
ATOM 8271 C C . PRO B 1 167 ? 29.864 -23.873 37.941 1.00 78.02 455 PRO B C 1
ATOM 8272 O O . PRO B 1 167 ? 30.186 -23.145 38.880 1.00 78.81 455 PRO B O 1
ATOM 8283 N N . ARG B 1 168 ? 29.257 -23.420 36.849 1.00 73.88 456 ARG B N 1
ATOM 8284 C CA . ARG B 1 168 ? 29.011 -21.994 36.639 1.00 70.94 456 ARG B CA 1
ATOM 8285 C C . ARG B 1 168 ? 27.927 -21.474 37.587 1.00 68.84 456 ARG B C 1
ATOM 8286 O O . ARG B 1 168 ? 27.862 -20.278 37.886 1.00 67.81 456 ARG B O 1
ATOM 8307 N N . THR B 1 169 ? 27.093 -22.388 38.074 1.00 67.40 457 THR B N 1
ATOM 8308 C CA . THR B 1 169 ? 26.020 -22.037 38.995 1.00 67.10 457 THR B CA 1
ATOM 8309 C C . THR B 1 169 ? 26.591 -21.372 40.240 1.00 69.95 457 THR B C 1
ATOM 8310 O O . THR B 1 169 ? 26.014 -20.422 40.766 1.00 70.77 457 THR B O 1
ATOM 8321 N N . VAL B 1 170 ? 27.724 -21.886 40.705 1.00 73.69 458 VAL B N 1
ATOM 8322 C CA . VAL B 1 170 ? 28.419 -21.314 41.852 1.00 78.13 458 VAL B CA 1
ATOM 8323 C C . VAL B 1 170 ? 28.660 -19.830 41.655 1.00 80.24 458 VAL B C 1
ATOM 8324 O O . VAL B 1 170 ? 28.214 -19.006 42.453 1.00 81.72 458 VAL B O 1
ATOM 8337 N N . ASP B 1 171 ? 29.370 -19.499 40.584 1.00 80.27 459 ASP B N 1
ATOM 8338 C CA . ASP B 1 171 ? 29.655 -18.113 40.261 1.00 81.14 459 ASP B CA 1
ATOM 8339 C C . ASP B 1 171 ? 28.363 -17.317 40.342 1.00 78.50 459 ASP B C 1
ATOM 8340 O O . ASP B 1 171 ? 28.269 -16.341 41.090 1.00 77.55 459 ASP B O 1
ATOM 8349 N N . LEU B 1 172 ? 27.357 -17.763 39.596 1.00 75.37 460 LEU B N 1
ATOM 8350 C CA . LEU B 1 172 ? 26.086 -17.056 39.540 1.00 73.57 460 LEU B CA 1
ATOM 8351 C C . LEU B 1 172 ? 25.426 -16.935 40.908 1.00 76.53 460 LEU B C 1
ATOM 8352 O O . LEU B 1 172 ? 24.721 -15.964 41.182 1.00 76.87 460 LEU B O 1
ATOM 8368 N N . LEU B 1 173 ? 25.660 -17.921 41.768 1.00 79.75 461 LEU B N 1
ATOM 8369 C CA . LEU B 1 173 ? 24.918 -18.026 43.017 1.00 83.36 461 LEU B CA 1
ATOM 8370 C C . LEU B 1 173 ? 25.439 -17.034 44.048 1.00 88.38 461 LEU B C 1
ATOM 8371 O O . LEU B 1 173 ? 24.670 -16.280 44.647 1.00 89.65 461 LEU B O 1
ATOM 8387 N N . PHE B 1 174 ? 26.750 -17.039 44.253 1.00 91.79 462 PHE B N 1
ATOM 8388 C CA . PHE B 1 174 ? 27.363 -16.128 45.208 1.00 95.81 462 PHE B CA 1
ATOM 8389 C C . PHE B 1 174 ? 27.293 -14.690 44.704 1.00 96.66 462 PHE B C 1
ATOM 8390 O O . PHE B 1 174 ? 27.061 -13.767 45.487 1.00 97.12 462 PHE B O 1
ATOM 8407 N N . ASP B 1 175 ? 27.471 -14.501 43.399 1.00 95.55 463 ASP B N 1
ATOM 8408 C CA . ASP B 1 175 ? 27.372 -13.167 42.813 1.00 95.73 463 ASP B CA 1
ATOM 8409 C C . ASP B 1 175 ? 25.990 -12.571 43.054 1.00 94.68 463 ASP B C 1
ATOM 8410 O O . ASP B 1 175 ? 25.869 -11.450 43.545 1.00 96.74 463 ASP B O 1
ATOM 8419 N N . SER B 1 176 ? 24.949 -13.320 42.708 1.00 93.48 464 SER B N 1
ATOM 8420 C CA . SER B 1 176 ? 23.585 -12.843 42.899 1.00 94.13 464 SER B CA 1
ATOM 8421 C C . SER B 1 176 ? 23.297 -12.611 44.378 1.00 95.87 464 SER B C 1
ATOM 8422 O O . SER B 1 176 ? 22.596 -11.667 44.742 1.00 95.14 464 SER B O 1
ATOM 8430 N N . ILE B 1 177 ? 23.846 -13.476 45.226 1.00 95.24 465 ILE B N 1
ATOM 8431 C CA . ILE B 1 177 ? 23.651 -13.371 46.668 1.00 94.51 465 ILE B CA 1
ATOM 8432 C C . ILE B 1 177 ? 24.155 -12.049 47.239 1.00 97.77 465 ILE B C 1
ATOM 8433 O O . ILE B 1 177 ? 23.424 -11.360 47.950 1.00 100.06 465 ILE B O 1
ATOM 8449 N N . ARG B 1 178 ? 25.400 -11.697 46.932 1.00 100.88 466 ARG B N 1
ATOM 8450 C CA . ARG B 1 178 ? 26.016 -10.515 47.529 1.00 106.44 466 ARG B CA 1
ATOM 8451 C C . ARG B 1 178 ? 25.302 -9.208 47.173 1.00 107.44 466 ARG B C 1
ATOM 8452 O O . ARG B 1 178 ? 25.638 -8.153 47.707 1.00 108.09 466 ARG B O 1
ATOM 8473 N N . GLY B 1 179 ? 24.322 -9.277 46.277 1.00 105.91 467 GLY B N 1
ATOM 8474 C CA . GLY B 1 179 ? 23.480 -8.129 45.991 1.00 105.77 467 GLY B CA 1
ATOM 8475 C C . GLY B 1 179 ? 22.272 -8.113 46.908 1.00 104.82 467 GLY B C 1
ATOM 8476 O O . GLY B 1 179 ? 21.685 -7.062 47.166 1.00 104.48 467 GLY B O 1
ATOM 8480 N N . TYR B 1 180 ? 21.895 -9.291 47.394 1.00 104.94 468 TYR B N 1
ATOM 8481 C CA . TYR B 1 180 ? 20.836 -9.411 48.387 1.00 107.40 468 TYR B CA 1
ATOM 8482 C C . TYR B 1 180 ? 21.361 -8.991 49.755 1.00 114.00 468 TYR B C 1
ATOM 8483 O O . TYR B 1 180 ? 20.613 -8.467 50.581 1.00 115.67 468 TYR B O 1
ATOM 8501 N N . ARG B 1 181 ? 22.649 -9.228 49.993 1.00 118.85 469 ARG B N 1
ATOM 8502 C CA . ARG B 1 181 ? 23.292 -8.773 51.221 1.00 125.61 469 ARG B CA 1
ATOM 8503 C C . ARG B 1 181 ? 23.082 -7.271 51.375 1.00 129.66 469 ARG B C 1
ATOM 8504 O O . ARG B 1 181 ? 22.861 -6.775 52.480 1.00 132.36 469 ARG B O 1
ATOM 8525 N N . ASN B 1 182 ? 23.150 -6.553 50.257 1.00 130.82 470 ASN B N 1
ATOM 8526 C CA . ASN B 1 182 ? 22.892 -5.117 50.242 1.00 133.88 470 ASN B CA 1
ATOM 8527 C C . ASN B 1 182 ? 21.482 -4.816 50.734 1.00 133.53 470 ASN B C 1
ATOM 8528 O O . ASN B 1 182 ? 21.277 -3.913 51.546 1.00 135.90 470 ASN B O 1
ATOM 8539 N N . LEU B 1 183 ? 20.514 -5.583 50.244 1.00 129.67 471 LEU B N 1
ATOM 8540 C CA . LEU B 1 183 ? 19.121 -5.401 50.637 1.00 127.64 471 LEU B CA 1
ATOM 8541 C C . LEU B 1 183 ? 18.901 -5.696 52.120 1.00 125.66 471 LEU B C 1
ATOM 8542 O O . LEU B 1 183 ? 17.840 -5.395 52.668 1.00 125.74 471 LEU B O 1
ATOM 8558 N N . GLY B 1 184 ? 19.902 -6.287 52.766 1.00 122.70 472 GLY B N 1
ATOM 8559 C CA . GLY B 1 184 ? 19.805 -6.624 54.174 1.00 121.18 472 GLY B CA 1
ATOM 8560 C C . GLY B 1 184 ? 19.449 -8.084 54.381 1.00 116.65 472 GLY B C 1
ATOM 8561 O O . GLY B 1 184 ? 19.268 -8.534 55.513 1.00 116.78 472 GLY B O 1
ATOM 8565 N N . TRP B 1 185 ? 19.343 -8.825 53.282 1.00 112.30 473 TRP B N 1
ATOM 8566 C CA . TRP B 1 185 ? 19.082 -10.258 53.344 1.00 109.76 473 TRP B CA 1
ATOM 8567 C C . TRP B 1 185 ? 20.338 -11.022 53.751 1.00 112.37 473 TRP B C 1
ATOM 8568 O O . TRP B 1 185 ? 21.453 -10.627 53.414 1.00 113.62 473 TRP B O 1
ATOM 8589 N N . GLU B 1 186 ? 20.146 -12.117 54.479 1.00 115.12 474 GLU B N 1
ATOM 8590 C CA . GLU B 1 186 ? 21.241 -13.017 54.827 1.00 117.86 474 GLU B CA 1
ATOM 8591 C C . GLU B 1 186 ? 20.950 -14.415 54.300 1.00 115.17 474 GLU B C 1
ATOM 8592 O O . GLU B 1 186 ? 19.921 -15.002 54.627 1.00 114.67 474 GLU B O 1
ATOM 8604 N N . TYR B 1 187 ? 21.864 -14.946 53.494 1.00 111.85 475 TYR B N 1
ATOM 8605 C CA . TYR B 1 187 ? 21.685 -16.259 52.883 1.00 107.63 475 TYR B CA 1
ATOM 8606 C C . TYR B 1 187 ? 22.699 -17.278 53.388 1.00 108.02 475 TYR B C 1
ATOM 8607 O O . TYR B 1 187 ? 23.897 -17.002 53.454 1.00 109.19 475 TYR B O 1
ATOM 8625 N N . GLU B 1 188 ? 22.203 -18.459 53.746 1.00 108.58 476 GLU B N 1
ATOM 8626 C CA . GLU B 1 188 ? 23.067 -19.604 54.014 1.00 109.78 476 GLU B CA 1
ATOM 8627 C C . GLU B 1 188 ? 22.785 -20.643 52.939 1.00 105.18 476 GLU B C 1
ATOM 8628 O O . GLU B 1 188 ? 21.700 -20.653 52.360 1.00 104.15 476 GLU B O 1
ATOM 8640 N N . ILE B 1 189 ? 23.754 -21.509 52.664 1.00 101.11 477 ILE B N 1
ATOM 8641 C CA . ILE B 1 189 ? 23.584 -22.519 51.625 1.00 95.11 477 ILE B CA 1
ATOM 8642 C C . ILE B 1 189 ? 23.879 -23.926 52.134 1.00 92.12 477 ILE B C 1
ATOM 8643 O O . ILE B 1 189 ? 25.036 -24.287 52.358 1.00 91.23 477 ILE B O 1
ATOM 8659 N N . LYS B 1 190 ? 22.827 -24.718 52.318 1.00 89.34 478 LYS B N 1
ATOM 8660 C CA . LYS B 1 190 ? 22.987 -26.129 52.628 1.00 87.51 478 LYS B CA 1
ATOM 8661 C C . LYS B 1 190 ? 23.205 -26.879 51.323 1.00 85.36 478 LYS B C 1
ATOM 8662 O O . LYS B 1 190 ? 22.559 -26.591 50.319 1.00 84.18 478 LYS B O 1
ATOM 8681 N N . ALA B 1 191 ? 24.121 -27.839 51.336 1.00 86.95 479 ALA B N 1
ATOM 8682 C CA . ALA B 1 191 ? 24.444 -28.591 50.132 1.00 86.94 479 ALA B CA 1
ATOM 8683 C C . ALA B 1 191 ? 24.357 -30.086 50.388 1.00 88.83 479 ALA B C 1
ATOM 8684 O O . ALA B 1 191 ? 24.670 -30.556 51.480 1.00 91.32 479 ALA B O 1
ATOM 8691 N N . THR B 1 192 ? 23.923 -30.830 49.376 1.00 87.00 480 THR B N 1
ATOM 8692 C CA . THR B 1 192 ? 23.934 -32.283 49.449 1.00 87.06 480 THR B CA 1
ATOM 8693 C C . THR B 1 192 ? 24.151 -32.913 48.079 1.00 84.57 480 THR B C 1
ATOM 8694 O O . THR B 1 192 ? 23.621 -32.443 47.075 1.00 82.80 480 THR B O 1
ATOM 8705 N N . PHE B 1 193 ? 24.929 -33.989 48.047 1.00 84.18 481 PHE B N 1
ATOM 8706 C CA . PHE B 1 193 ? 25.179 -34.720 46.812 1.00 81.92 481 PHE B CA 1
ATOM 8707 C C . PHE B 1 193 ? 24.811 -36.175 47.036 1.00 81.67 481 PHE B C 1
ATOM 8708 O O . PHE B 1 193 ? 25.034 -36.712 48.121 1.00 82.58 481 PHE B O 1
ATOM 8725 N N . LEU B 1 194 ? 24.239 -36.816 46.023 1.00 80.40 482 LEU B N 1
ATOM 8726 C CA . LEU B 1 194 ? 23.881 -38.220 46.154 1.00 81.48 482 LEU B CA 1
ATOM 8727 C C . LEU B 1 194 ? 23.811 -38.943 44.813 1.00 81.75 482 LEU B C 1
ATOM 8728 O O . LEU B 1 194 ? 23.724 -38.317 43.760 1.00 80.64 482 LEU B O 1
ATOM 8744 N N . GLU B 1 195 ? 23.862 -40.271 44.864 1.00 84.50 483 GLU B N 1
ATOM 8745 C CA . GLU B 1 195 ? 23.761 -41.089 43.662 1.00 85.80 483 GLU B CA 1
ATOM 8746 C C . GLU B 1 195 ? 22.674 -42.143 43.827 1.00 86.53 483 GLU B C 1
ATOM 8747 O O . GLU B 1 195 ? 22.377 -42.569 44.942 1.00 87.36 483 GLU B O 1
ATOM 8759 N N . ILE B 1 196 ? 22.089 -42.564 42.710 1.00 85.25 484 ILE B N 1
ATOM 8760 C CA . ILE B 1 196 ? 21.064 -43.599 42.720 1.00 85.08 484 ILE B CA 1
ATOM 8761 C C . ILE B 1 196 ? 21.418 -44.710 41.738 1.00 86.32 484 ILE B C 1
ATOM 8762 O O . ILE B 1 196 ? 21.543 -44.475 40.535 1.00 85.29 484 ILE B O 1
ATOM 8778 N N . TYR B 1 197 ? 21.578 -45.920 42.263 1.00 89.69 485 TYR B N 1
ATOM 8779 C CA . TYR B 1 197 ? 21.844 -47.093 41.439 1.00 92.01 485 TYR B CA 1
ATOM 8780 C C . TYR B 1 197 ? 20.993 -48.263 41.914 1.00 94.87 485 TYR B C 1
ATOM 8781 O O . TYR B 1 197 ? 21.027 -48.626 43.090 1.00 96.89 485 TYR B O 1
ATOM 8799 N N . ASN B 1 198 ? 20.231 -48.850 40.999 1.00 94.78 486 ASN B N 1
ATOM 8800 C CA . ASN B 1 198 ? 19.377 -49.984 41.331 1.00 96.38 486 ASN B CA 1
ATOM 8801 C C . ASN B 1 198 ? 18.462 -49.642 42.505 1.00 96.21 486 ASN B C 1
ATOM 8802 O O . ASN B 1 198 ? 18.217 -50.471 43.381 1.00 96.72 486 ASN B O 1
ATOM 8813 N N . GLU B 1 199 ? 17.964 -48.409 42.509 1.00 94.83 487 GLU B N 1
ATOM 8814 C CA . GLU B 1 199 ? 17.086 -47.918 43.567 1.00 95.38 487 GLU B CA 1
ATOM 8815 C C . GLU B 1 199 ? 17.775 -47.920 44.932 1.00 99.18 487 GLU B C 1
ATOM 8816 O O . GLU B 1 199 ? 17.137 -48.146 45.960 1.00 100.68 487 GLU B O 1
ATOM 8828 N N . VAL B 1 200 ? 19.078 -47.660 44.931 1.00 101.77 488 VAL B N 1
ATOM 8829 C CA . VAL B 1 200 ? 19.844 -47.529 46.166 1.00 106.02 488 VAL B CA 1
ATOM 8830 C C . VAL B 1 200 ? 20.539 -46.172 46.191 1.00 106.99 488 VAL B C 1
ATOM 8831 O O . VAL B 1 200 ? 21.127 -45.754 45.194 1.00 106.62 488 VAL B O 1
ATOM 8844 N N . LEU B 1 201 ? 20.477 -45.490 47.331 1.00 108.85 489 LEU B N 1
ATOM 8845 C CA . LEU B 1 201 ? 21.030 -44.145 47.441 1.00 109.04 489 LEU B CA 1
ATOM 8846 C C . LEU B 1 201 ? 22.410 -44.166 48.087 1.00 110.39 489 LEU B C 1
ATOM 8847 O O . LEU B 1 201 ? 22.674 -44.974 48.978 1.00 111.43 489 LEU B O 1
ATOM 8863 N N . TYR B 1 202 ? 23.286 -43.276 47.630 1.00 108.65 490 TYR B N 1
ATOM 8864 C CA . TYR B 1 202 ? 24.620 -43.150 48.203 1.00 108.64 490 TYR B CA 1
ATOM 8865 C C . TYR B 1 202 ? 24.987 -41.689 48.460 1.00 106.75 490 TYR B C 1
ATOM 8866 O O . TYR B 1 202 ? 24.720 -40.819 47.631 1.00 105.78 490 TYR B O 1
ATOM 8884 N N . ASP B 1 203 ? 25.602 -41.426 49.610 1.00 108.13 491 ASP B N 1
ATOM 8885 C CA . ASP B 1 203 ? 26.132 -40.098 49.909 1.00 108.14 491 ASP B CA 1
ATOM 8886 C C . ASP B 1 203 ? 27.532 -39.963 49.322 1.00 105.26 491 ASP B C 1
ATOM 8887 O O . ASP B 1 203 ? 28.413 -40.774 49.607 1.00 106.25 491 ASP B O 1
ATOM 8896 N N . LEU B 1 204 ? 27.733 -38.933 48.506 1.00 99.89 492 LEU B N 1
ATOM 8897 C CA . LEU B 1 204 ? 28.981 -38.772 47.768 1.00 95.11 492 LEU B CA 1
ATOM 8898 C C . LEU B 1 204 ? 30.021 -37.949 48.526 1.00 92.80 492 LEU B C 1
ATOM 8899 O O . LEU B 1 204 ? 30.911 -37.353 47.919 1.00 92.08 492 LEU B O 1
ATOM 8915 N N . LEU B 1 205 ? 29.911 -37.922 49.850 1.00 91.57 493 LEU B N 1
ATOM 8916 C CA . LEU B 1 205 ? 30.889 -37.233 50.683 1.00 90.56 493 LEU B CA 1
ATOM 8917 C C . LEU B 1 205 ? 31.377 -38.151 51.799 1.00 92.27 493 LEU B C 1
ATOM 8918 O O . LEU B 1 205 ? 31.027 -37.970 52.965 1.00 93.16 493 LEU B O 1
ATOM 8934 N N . TYR B 1 225 ? 11.937 -35.509 53.036 1.00 110.96 513 TYR B N 1
ATOM 8935 C CA . TYR B 1 225 ? 13.336 -35.112 52.918 1.00 110.64 513 TYR B CA 1
ATOM 8936 C C . TYR B 1 225 ? 14.232 -36.347 52.837 1.00 113.67 513 TYR B C 1
ATOM 8937 O O . TYR B 1 225 ? 13.743 -37.477 52.828 1.00 115.00 513 TYR B O 1
ATOM 8954 N N . VAL B 1 226 ? 15.541 -36.125 52.776 1.00 116.52 514 VAL B N 1
ATOM 8955 C CA . VAL B 1 226 ? 16.507 -37.212 52.663 1.00 120.44 514 VAL B CA 1
ATOM 8956 C C . VAL B 1 226 ? 17.298 -37.368 53.953 1.00 125.26 514 VAL B C 1
ATOM 8957 O O . VAL B 1 226 ? 17.882 -36.403 54.443 1.00 126.08 514 VAL B O 1
ATOM 8970 N N . SER B 1 227 ? 17.319 -38.575 54.510 1.00 128.35 515 SER B N 1
ATOM 8971 C CA . SER B 1 227 ? 18.168 -38.832 55.668 1.00 131.46 515 SER B CA 1
ATOM 8972 C C . SER B 1 227 ? 18.504 -40.305 55.867 1.00 131.67 515 SER B C 1
ATOM 8973 O O . SER B 1 227 ? 17.737 -41.181 55.470 1.00 132.65 515 SER B O 1
ATOM 8981 N N . ASN B 1 228 ? 19.651 -40.572 56.490 1.00 130.96 516 ASN B N 1
ATOM 8982 C CA . ASN B 1 228 ? 20.588 -39.517 56.882 1.00 129.03 516 ASN B CA 1
ATOM 8983 C C . ASN B 1 228 ? 21.780 -39.450 55.937 1.00 123.93 516 ASN B C 1
ATOM 8984 O O . ASN B 1 228 ? 22.539 -40.408 55.793 1.00 122.74 516 ASN B O 1
ATOM 8995 N N . ILE B 1 229 ? 21.926 -38.297 55.294 1.00 118.29 517 ILE B N 1
ATOM 8996 C CA . ILE B 1 229 ? 22.943 -38.099 54.273 1.00 112.35 517 ILE B CA 1
ATOM 8997 C C . ILE B 1 229 ? 23.817 -36.898 54.615 1.00 111.13 517 ILE B C 1
ATOM 8998 O O . ILE B 1 229 ? 23.372 -35.952 55.267 1.00 111.73 517 ILE B O 1
ATOM 9014 N N . THR B 1 230 ? 25.066 -36.947 54.167 1.00 111.64 518 THR B N 1
ATOM 9015 C CA . THR B 1 230 ? 26.037 -35.904 54.466 1.00 113.86 518 THR B CA 1
ATOM 9016 C C . THR B 1 230 ? 25.556 -34.534 53.995 1.00 113.96 518 THR B C 1
ATOM 9017 O O . THR B 1 230 ? 25.139 -34.367 52.848 1.00 112.60 518 THR B O 1
ATOM 9028 N N . GLU B 1 231 ? 25.619 -33.559 54.897 1.00 115.35 519 GLU B N 1
ATOM 9029 C CA . GLU B 1 231 ? 25.266 -32.179 54.586 1.00 114.08 519 GLU B CA 1
ATOM 9030 C C . GLU B 1 231 ? 26.495 -31.298 54.736 1.00 113.32 519 GLU B C 1
ATOM 9031 O O . GLU B 1 231 ? 27.553 -31.766 55.150 1.00 114.25 519 GLU B O 1
ATOM 9043 N N . GLU B 1 232 ? 26.343 -30.022 54.397 1.00 111.10 520 GLU B N 1
ATOM 9044 C CA . GLU B 1 232 ? 27.394 -29.030 54.599 1.00 110.57 520 GLU B CA 1
ATOM 9045 C C . GLU B 1 232 ? 26.819 -27.622 54.526 1.00 108.18 520 GLU B C 1
ATOM 9046 O O . GLU B 1 232 ? 25.856 -27.371 53.802 1.00 105.92 520 GLU B O 1
ATOM 9058 N N . THR B 1 233 ? 27.415 -26.710 55.286 1.00 108.17 521 THR B N 1
ATOM 9059 C CA . THR B 1 233 ? 27.060 -25.299 55.229 1.00 106.25 521 THR B CA 1
ATOM 9060 C C . THR B 1 233 ? 28.230 -24.550 54.602 1.00 105.58 521 THR B C 1
ATOM 9061 O O . THR B 1 233 ? 29.343 -24.567 55.129 1.00 106.98 521 THR B O 1
ATOM 9072 N N . VAL B 1 234 ? 27.972 -23.894 53.477 1.00 104.01 522 VAL B N 1
ATOM 9073 C CA . VAL B 1 234 ? 29.037 -23.375 52.627 1.00 104.32 522 VAL B CA 1
ATOM 9074 C C . VAL B 1 234 ? 29.485 -21.973 53.046 1.00 106.63 522 VAL B C 1
ATOM 9075 O O . VAL B 1 234 ? 28.687 -21.169 53.526 1.00 106.86 522 VAL B O 1
ATOM 9088 N N . LEU B 1 235 ? 30.768 -21.690 52.838 1.00 108.60 523 LEU B N 1
ATOM 9089 C CA . LEU B 1 235 ? 31.413 -20.500 53.379 1.00 111.80 523 LEU B CA 1
ATOM 9090 C C . LEU B 1 235 ? 31.781 -19.560 52.241 1.00 112.40 523 LEU B C 1
ATOM 9091 O O . LEU B 1 235 ? 31.622 -18.343 52.343 1.00 112.75 523 LEU B O 1
ATOM 9107 N N . ASP B 1 236 ? 32.305 -20.156 51.175 1.00 112.88 524 ASP B N 1
ATOM 9108 C CA . ASP B 1 236 ? 32.837 -19.425 50.034 1.00 113.75 524 ASP B CA 1
ATOM 9109 C C . ASP B 1 236 ? 32.787 -20.299 48.777 1.00 114.50 524 ASP B C 1
ATOM 9110 O O . ASP B 1 236 ? 32.525 -21.499 48.863 1.00 114.05 524 ASP B O 1
ATOM 9119 N N . PRO B 1 237 ? 33.031 -19.711 47.609 1.00 116.70 525 PRO B N 1
ATOM 9120 C CA . PRO B 1 237 ? 32.955 -20.491 46.368 1.00 117.70 525 PRO B CA 1
ATOM 9121 C C . PRO B 1 237 ? 33.956 -21.643 46.365 1.00 121.30 525 PRO B C 1
ATOM 9122 O O . PRO B 1 237 ? 33.636 -22.729 45.881 1.00 122.45 525 PRO B O 1
ATOM 9133 N N . ASN B 1 238 ? 35.151 -21.407 46.897 1.00 124.27 526 ASN B N 1
ATOM 9134 C CA . ASN B 1 238 ? 36.189 -22.431 46.934 1.00 126.48 526 ASN B CA 1
ATOM 9135 C C . ASN B 1 238 ? 35.768 -23.648 47.757 1.00 124.76 526 ASN B C 1
ATOM 9136 O O . ASN B 1 238 ? 36.040 -24.786 47.374 1.00 124.63 526 ASN B O 1
ATOM 9147 N N . HIS B 1 239 ? 35.103 -23.407 48.883 1.00 121.61 527 HIS B N 1
ATOM 9148 C CA . HIS B 1 239 ? 34.615 -24.493 49.727 1.00 117.79 527 HIS B CA 1
ATOM 9149 C C . HIS B 1 239 ? 33.678 -25.382 48.915 1.00 111.91 527 HIS B C 1
ATOM 9150 O O . HIS B 1 239 ? 33.752 -26.613 48.979 1.00 110.83 527 HIS B O 1
ATOM 9165 N N . LEU B 1 240 ? 32.818 -24.752 48.122 1.00 106.53 528 LEU B N 1
ATOM 9166 C CA . LEU B 1 240 ? 31.812 -25.479 47.357 1.00 101.16 528 LEU B CA 1
ATOM 9167 C C . LEU B 1 240 ? 32.388 -26.119 46.099 1.00 100.00 528 LEU B C 1
ATOM 9168 O O . LEU B 1 240 ? 32.037 -27.241 45.755 1.00 99.17 528 LEU B O 1
ATOM 9184 N N . ARG B 1 241 ? 33.256 -25.394 45.402 1.00 101.97 529 ARG B N 1
ATOM 9185 C CA . ARG B 1 241 ? 33.971 -25.951 44.261 1.00 104.06 529 ARG B CA 1
ATOM 9186 C C . ARG B 1 241 ? 34.695 -27.207 44.724 1.00 108.46 529 ARG B C 1
ATOM 9187 O O . ARG B 1 241 ? 34.804 -28.189 43.988 1.00 108.70 529 ARG B O 1
ATOM 9208 N N . HIS B 1 242 ? 35.181 -27.167 45.961 1.00 113.28 530 HIS B N 1
ATOM 9209 C CA . HIS B 1 242 ? 35.919 -28.289 46.520 1.00 117.68 530 HIS B CA 1
ATOM 9210 C C . HIS B 1 242 ? 35.005 -29.485 46.728 1.00 115.87 530 HIS B C 1
ATOM 9211 O O . HIS B 1 242 ? 35.236 -30.545 46.153 1.00 115.28 530 HIS B O 1
ATOM 9226 N N . LEU B 1 243 ? 33.968 -29.319 47.543 1.00 113.68 531 LEU B N 1
ATOM 9227 C CA . LEU B 1 243 ? 33.052 -30.424 47.807 1.00 111.11 531 LEU B CA 1
ATOM 9228 C C . LEU B 1 243 ? 32.391 -30.930 46.526 1.00 106.88 531 LEU B C 1
ATOM 9229 O O . LEU B 1 243 ? 31.947 -32.079 46.455 1.00 105.66 531 LEU B O 1
ATOM 9245 N N . MET B 1 244 ? 32.342 -30.075 45.510 1.00 104.43 532 MET B N 1
ATOM 9246 C CA . MET B 1 244 ? 31.782 -30.453 44.220 1.00 102.08 532 MET B CA 1
ATOM 9247 C C . MET B 1 244 ? 32.705 -31.483 43.605 1.00 102.23 532 MET B C 1
ATOM 9248 O O . MET B 1 244 ? 32.284 -32.578 43.244 1.00 102.47 532 MET B O 1
ATOM 9262 N N . HIS B 1 245 ? 33.973 -31.108 43.492 1.00 103.80 533 HIS B N 1
ATOM 9263 C CA . HIS B 1 245 ? 35.020 -32.006 43.024 1.00 105.54 533 HIS B CA 1
ATOM 9264 C C . HIS B 1 245 ? 35.011 -33.329 43.794 1.00 105.19 533 HIS B C 1
ATOM 9265 O O . HIS B 1 245 ? 35.174 -34.401 43.208 1.00 105.03 533 HIS B O 1
ATOM 9280 N N . THR B 1 246 ? 34.809 -33.247 45.106 1.00 104.04 534 THR B N 1
ATOM 9281 C CA . THR B 1 246 ? 34.852 -34.424 45.966 1.00 103.18 534 THR B CA 1
ATOM 9282 C C . THR B 1 246 ? 33.757 -35.401 45.566 1.00 100.81 534 THR B C 1
ATOM 9283 O O . THR B 1 246 ? 34.001 -36.598 45.426 1.00 99.64 534 THR B O 1
ATOM 9294 N N . ALA B 1 247 ? 32.548 -34.883 45.385 1.00 99.23 535 ALA B N 1
ATOM 9295 C CA . ALA B 1 247 ? 31.427 -35.706 44.946 1.00 98.71 535 ALA B CA 1
ATOM 9296 C C . ALA B 1 247 ? 31.696 -36.322 43.573 1.00 99.34 535 ALA B C 1
ATOM 9297 O O . ALA B 1 247 ? 31.419 -37.501 43.345 1.00 99.45 535 ALA B O 1
ATOM 9304 N N . LYS B 1 248 ? 32.242 -35.520 42.663 1.00 101.88 536 LYS B N 1
ATOM 9305 C CA . LYS B 1 248 ? 32.513 -35.962 41.300 1.00 105.14 536 LYS B CA 1
ATOM 9306 C C . LYS B 1 248 ? 33.551 -37.076 41.315 1.00 109.51 536 LYS B C 1
ATOM 9307 O O . LYS B 1 248 ? 33.548 -37.962 40.461 1.00 110.31 536 LYS B O 1
ATOM 9326 N N . MET B 1 249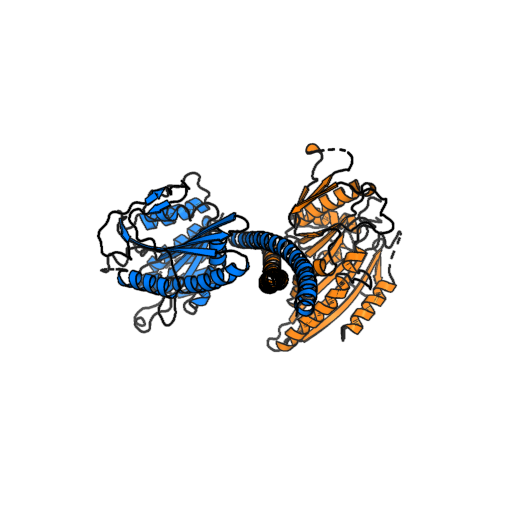 ? 34.440 -37.017 42.299 1.00 112.99 537 MET B N 1
ATOM 9327 C CA . MET B 1 249 ? 35.514 -37.990 42.424 1.00 116.07 537 MET B CA 1
ATOM 9328 C C . MET B 1 249 ? 35.016 -39.398 42.748 1.00 116.68 537 MET B C 1
ATOM 9329 O O . MET B 1 249 ? 35.692 -40.381 42.447 1.00 117.00 537 MET B O 1
ATOM 9343 N N . ASN B 1 250 ? 33.839 -39.495 43.359 1.00 115.37 538 ASN B N 1
ATOM 9344 C CA . ASN B 1 250 ? 33.336 -40.779 43.838 1.00 115.19 538 ASN B CA 1
ATOM 9345 C C . ASN B 1 250 ? 32.270 -41.394 42.936 1.00 114.29 538 ASN B C 1
ATOM 9346 O O . ASN B 1 250 ? 31.500 -42.248 43.375 1.00 114.91 538 ASN B O 1
ATOM 9357 N N . ARG B 1 251 ? 32.229 -40.969 41.678 1.00 113.88 539 ARG B N 1
ATOM 9358 C CA . ARG B 1 251 ? 31.186 -41.416 40.762 1.00 114.08 539 ARG B CA 1
ATOM 9359 C C . ARG B 1 251 ? 31.738 -42.382 39.720 1.00 114.66 539 ARG B C 1
ATOM 9360 O O . ARG B 1 251 ? 31.023 -43.258 39.232 1.00 114.77 539 ARG B O 1
ATOM 9381 N N . GLU B 1 260 ? 29.857 -50.034 33.156 1.00 122.13 548 GLU B N 1
ATOM 9382 C CA . GLU B 1 260 ? 28.513 -49.739 32.676 1.00 120.73 548 GLU B CA 1
ATOM 9383 C C . GLU B 1 260 ? 27.532 -49.641 33.834 1.00 120.71 548 GLU B C 1
ATOM 9384 O O . GLU B 1 260 ? 26.518 -50.340 33.868 1.00 121.43 548 GLU B O 1
ATOM 9395 N N . ARG B 1 261 ? 27.843 -48.770 34.785 1.00 120.66 549 ARG B N 1
ATOM 9396 C CA . ARG B 1 261 ? 26.924 -48.478 35.875 1.00 120.78 549 ARG B CA 1
ATOM 9397 C C . ARG B 1 261 ? 26.751 -46.977 36.052 1.00 117.08 549 ARG B C 1
ATOM 9398 O O . ARG B 1 261 ? 25.662 -46.511 36.377 1.00 116.65 549 ARG B O 1
ATOM 9419 N N . SER B 1 262 ? 27.817 -46.219 35.829 1.00 113.77 550 SER B N 1
ATOM 9420 C CA . SER B 1 262 ? 27.693 -44.776 35.729 1.00 109.24 550 SER B CA 1
ATOM 9421 C C . SER B 1 262 ? 26.745 -44.461 34.579 1.00 104.09 550 SER B C 1
ATOM 9422 O O . SER B 1 262 ? 26.143 -43.389 34.528 1.00 101.81 550 SER B O 1
ATOM 9430 N N . SER B 1 263 ? 26.619 -45.410 33.657 1.00 100.77 551 SER B N 1
ATOM 9431 C CA . SER B 1 263 ? 25.705 -45.280 32.532 1.00 95.71 551 SER B CA 1
ATOM 9432 C C . SER B 1 263 ? 24.256 -45.460 32.970 1.00 92.39 551 SER B C 1
ATOM 9433 O O . SER B 1 263 ? 23.334 -45.055 32.264 1.00 91.28 551 SER B O 1
ATOM 9441 N N . ARG B 1 264 ? 24.061 -46.078 34.131 1.00 91.89 552 ARG B N 1
ATOM 9442 C CA . ARG B 1 264 ? 22.723 -46.370 34.631 1.00 90.77 552 ARG B CA 1
ATOM 9443 C C . ARG B 1 264 ? 22.496 -45.794 36.027 1.00 88.42 552 ARG B C 1
ATOM 9444 O O . ARG B 1 264 ? 21.540 -46.169 36.709 1.00 88.50 552 ARG B O 1
ATOM 9465 N N . SER B 1 265 ? 23.373 -44.889 36.453 1.00 85.32 553 SER B N 1
ATOM 9466 C CA . SER B 1 265 ? 23.249 -44.275 37.771 1.00 83.20 553 SER B CA 1
ATOM 9467 C C . SER B 1 265 ? 22.883 -42.800 37.645 1.00 78.39 553 SER B C 1
ATOM 9468 O O . SER B 1 265 ? 23.441 -42.080 36.815 1.00 76.99 553 SER B O 1
ATOM 9476 N N . HIS B 1 266 ? 21.948 -42.356 38.479 1.00 75.90 554 HIS B N 1
ATOM 9477 C CA . HIS B 1 266 ? 21.496 -40.972 38.458 1.00 73.23 554 HIS B CA 1
ATOM 9478 C C . HIS B 1 266 ? 22.304 -40.161 39.463 1.00 71.67 554 HIS B C 1
ATOM 9479 O O . HIS B 1 266 ? 22.653 -40.660 40.529 1.00 72.38 554 HIS B O 1
ATOM 9494 N N . ALA B 1 267 ? 22.605 -38.914 39.124 1.00 69.16 555 ALA B N 1
ATOM 9495 C CA . ALA B 1 267 ? 23.350 -38.044 40.028 1.00 69.09 555 ALA B CA 1
ATOM 9496 C C . ALA B 1 267 ? 22.522 -36.819 40.394 1.00 68.59 555 ALA B C 1
ATOM 9497 O O . ALA B 1 267 ? 22.004 -36.135 39.519 1.00 67.80 555 ALA B O 1
ATOM 9504 N N . VAL B 1 268 ? 22.398 -36.546 41.690 1.00 70.27 556 VAL B N 1
ATOM 9505 C CA . VAL B 1 268 ? 21.644 -35.387 42.157 1.00 70.61 556 VAL B CA 1
ATOM 9506 C C . VAL B 1 268 ? 22.493 -34.474 43.036 1.00 72.78 556 VAL B C 1
ATOM 9507 O O . VAL B 1 268 ? 23.239 -34.934 43.902 1.00 74.76 556 VAL B O 1
ATOM 9520 N N . THR B 1 269 ? 22.368 -33.173 42.796 1.00 72.58 557 THR B N 1
ATOM 9521 C CA . THR B 1 269 ? 23.059 -32.162 43.587 1.00 73.76 557 THR B CA 1
ATOM 9522 C C . THR B 1 269 ? 22.087 -31.061 44.002 1.00 74.62 557 THR B C 1
ATOM 9523 O O . THR B 1 269 ? 21.639 -30.280 43.164 1.00 73.91 557 THR B O 1
ATOM 9534 N N . LYS B 1 270 ? 21.764 -30.993 45.291 1.00 76.53 558 LYS B N 1
ATOM 9535 C CA . LYS B 1 270 ? 20.846 -29.972 45.786 1.00 77.69 558 LYS B CA 1
ATOM 9536 C C . LYS B 1 270 ? 21.573 -28.874 46.557 1.00 78.03 558 LYS B C 1
ATOM 9537 O O . LYS B 1 270 ? 22.471 -29.148 47.353 1.00 78.28 558 LYS B O 1
ATOM 9556 N N . LEU B 1 271 ? 21.168 -27.632 46.310 1.00 77.15 559 LEU B N 1
ATOM 9557 C CA . LEU B 1 271 ? 21.718 -26.474 47.003 1.00 77.56 559 LEU B CA 1
ATOM 9558 C C . LEU B 1 271 ? 20.588 -25.694 47.670 1.00 79.24 559 LEU B C 1
ATOM 9559 O O . LEU B 1 271 ? 19.994 -24.812 47.052 1.00 78.91 559 LEU B O 1
ATOM 9575 N N . GLU B 1 272 ? 20.286 -26.020 48.922 1.00 82.61 560 GLU B N 1
ATOM 9576 C CA . GLU B 1 272 ? 19.210 -25.342 49.636 1.00 85.58 560 GLU B CA 1
ATOM 9577 C C . GLU B 1 272 ? 19.609 -23.934 50.064 1.00 85.50 560 GLU B C 1
ATOM 9578 O O . GLU B 1 272 ? 20.443 -23.746 50.950 1.00 86.54 560 GLU B O 1
ATOM 9590 N N . LEU B 1 273 ? 18.999 -22.951 49.413 1.00 82.75 561 LEU B N 1
ATOM 9591 C CA . LEU B 1 273 ? 19.225 -21.542 49.714 1.00 81.93 561 LEU B CA 1
ATOM 9592 C C . LEU B 1 273 ? 18.191 -21.016 50.708 1.00 81.90 561 LEU B C 1
ATOM 9593 O O . LEU B 1 273 ? 16.990 -20.998 50.423 1.00 80.75 561 LEU B O 1
ATOM 9609 N N . ILE B 1 274 ? 18.677 -20.588 51.872 1.00 83.46 562 ILE B N 1
ATOM 9610 C CA . ILE B 1 274 ? 17.828 -20.115 52.961 1.00 84.61 562 ILE B CA 1
ATOM 9611 C C . ILE B 1 274 ? 18.179 -18.677 53.339 1.00 85.19 562 ILE B C 1
ATOM 9612 O O . ILE B 1 274 ? 19.153 -18.438 54.057 1.00 84.68 562 ILE B O 1
ATOM 9628 N N . GLY B 1 275 ? 17.385 -17.726 52.852 1.00 85.22 563 GLY B N 1
ATOM 9629 C CA . GLY B 1 275 ? 17.600 -16.316 53.129 1.00 87.12 563 GLY B CA 1
ATOM 9630 C C . GLY B 1 275 ? 16.868 -15.830 54.366 1.00 89.46 563 GLY B C 1
ATOM 9631 O O . GLY B 1 275 ? 15.820 -16.365 54.726 1.00 89.10 563 GLY B O 1
ATOM 9635 N N . ARG B 1 276 ? 17.417 -14.805 55.012 1.00 93.46 564 ARG B N 1
ATOM 9636 C CA . ARG B 1 276 ? 16.830 -14.259 56.232 1.00 99.46 564 ARG B CA 1
ATOM 9637 C C . ARG B 1 276 ? 16.874 -12.736 56.281 1.00 104.80 564 ARG B C 1
ATOM 9638 O O . ARG B 1 276 ? 17.911 -12.122 56.030 1.00 104.95 564 ARG B O 1
ATOM 9659 N N . HIS B 1 277 ? 15.732 -12.140 56.607 1.00 110.12 565 HIS B N 1
ATOM 9660 C CA . HIS B 1 277 ? 15.653 -10.722 56.926 1.00 116.17 565 HIS B CA 1
ATOM 9661 C C . HIS B 1 277 ? 14.992 -10.625 58.298 1.00 121.04 565 HIS B C 1
ATOM 9662 O O . HIS B 1 277 ? 14.108 -11.420 58.618 1.00 120.66 565 HIS B O 1
ATOM 9677 N N . ALA B 1 278 ? 15.428 -9.671 59.114 1.00 125.77 566 ALA B N 1
ATOM 9678 C CA . ALA B 1 278 ? 14.855 -9.492 60.445 1.00 130.85 566 ALA B CA 1
ATOM 9679 C C . ALA B 1 278 ? 13.785 -8.404 60.416 1.00 134.12 566 ALA B C 1
ATOM 9680 O O . ALA B 1 278 ? 13.049 -8.214 61.385 1.00 136.76 566 ALA B O 1
ATOM 9687 N N . GLU B 1 279 ? 13.701 -7.698 59.292 1.00 135.15 567 GLU B N 1
ATOM 9688 C CA . GLU B 1 279 ? 12.720 -6.636 59.113 1.00 138.22 567 GLU B CA 1
ATOM 9689 C C . GLU B 1 279 ? 12.277 -6.579 57.653 1.00 136.96 567 GLU B C 1
ATOM 9690 O O . GLU B 1 279 ? 12.884 -5.868 56.853 1.00 137.20 567 GLU B O 1
ATOM 9702 N N . LYS B 1 280 ? 11.217 -7.301 57.293 1.00 135.87 568 LYS B N 1
ATOM 9703 C CA . LYS B 1 280 ? 10.371 -8.040 58.231 1.00 136.92 568 LYS B CA 1
ATOM 9704 C C . LYS B 1 280 ? 10.958 -9.400 58.627 1.00 136.24 568 LYS B C 1
ATOM 9705 O O . LYS B 1 280 ? 12.080 -9.739 58.253 1.00 135.01 568 LYS B O 1
ATOM 9724 N N . GLN B 1 281 ? 10.176 -10.173 59.378 1.00 136.08 569 GLN B N 1
ATOM 9725 C CA . GLN B 1 281 ? 10.605 -11.458 59.934 1.00 134.43 569 GLN B CA 1
ATOM 9726 C C . GLN B 1 281 ? 10.575 -12.596 58.908 1.00 129.13 569 GLN B C 1
ATOM 9727 O O . GLN B 1 281 ? 10.601 -13.770 59.275 1.00 128.85 569 GLN B O 1
ATOM 9741 N N . GLU B 1 282 ? 10.537 -12.255 57.625 1.00 124.19 570 GLU B N 1
ATOM 9742 C CA . GLU B 1 282 ? 10.338 -13.252 56.577 1.00 118.22 570 GLU B CA 1
ATOM 9743 C C . GLU B 1 282 ? 11.604 -14.039 56.242 1.00 113.96 570 GLU B C 1
ATOM 9744 O O . GLU B 1 282 ? 12.720 -13.568 56.467 1.00 115.22 570 GLU B O 1
ATOM 9756 N N . ILE B 1 283 ? 11.414 -15.242 55.703 1.00 109.47 571 ILE B N 1
ATOM 9757 C CA . ILE B 1 283 ? 12.512 -16.027 55.144 1.00 105.86 571 ILE B CA 1
ATOM 9758 C C . ILE B 1 283 ? 12.138 -16.567 53.769 1.00 101.72 571 ILE B C 1
ATOM 9759 O O . ILE B 1 283 ? 10.989 -16.943 53.528 1.00 102.13 571 ILE B O 1
ATOM 9775 N N . SER B 1 284 ? 13.112 -16.594 52.868 1.00 98.13 572 SER B N 1
ATOM 9776 C CA . SER B 1 284 ? 12.954 -17.277 51.594 1.00 93.69 572 SER B CA 1
ATOM 9777 C C . SER B 1 284 ? 13.617 -18.642 51.687 1.00 90.32 572 SER B C 1
ATOM 9778 O O . SER B 1 284 ? 14.774 -18.748 52.086 1.00 89.56 572 SER B O 1
ATOM 9786 N N . VAL B 1 285 ? 12.883 -19.691 51.341 1.00 86.83 573 VAL B N 1
ATOM 9787 C CA . VAL B 1 285 ? 13.482 -21.011 51.214 1.00 83.37 573 VAL B CA 1
ATOM 9788 C C . VAL B 1 285 ? 13.237 -21.540 49.809 1.00 79.92 573 VAL B C 1
ATOM 9789 O O . VAL B 1 285 ? 12.103 -21.840 49.431 1.00 79.97 573 VAL B O 1
ATOM 9802 N N . GLY B 1 286 ? 14.311 -21.633 49.036 1.00 78.19 574 GLY B N 1
ATOM 9803 C CA . GLY B 1 286 ? 14.235 -22.135 47.679 1.00 75.63 574 GLY B CA 1
ATOM 9804 C C . GLY B 1 286 ? 15.490 -22.929 47.393 1.00 76.72 574 GLY B C 1
ATOM 9805 O O . GLY B 1 286 ? 16.538 -22.638 47.959 1.00 78.14 574 GLY B O 1
ATOM 9809 N N . SER B 1 287 ? 15.392 -23.927 46.523 1.00 75.35 575 SER B N 1
ATOM 9810 C CA . SER B 1 287 ? 16.521 -24.816 46.269 1.00 74.31 575 SER B CA 1
ATOM 9811 C C . SER B 1 287 ? 16.864 -24.927 44.791 1.00 71.93 575 SER B C 1
ATOM 9812 O O . SER B 1 287 ? 16.089 -24.523 43.929 1.00 71.19 575 SER B O 1
ATOM 9820 N N . ILE B 1 288 ? 18.046 -25.464 44.510 1.00 71.00 576 ILE B N 1
ATOM 9821 C CA . ILE B 1 288 ? 18.415 -25.829 43.150 1.00 69.16 576 ILE B CA 1
ATOM 9822 C C . ILE B 1 288 ? 18.790 -27.297 43.127 1.00 69.26 576 ILE B C 1
ATOM 9823 O O . ILE B 1 288 ? 19.669 -27.731 43.867 1.00 70.57 576 ILE B O 1
ATOM 9839 N N . ASN B 1 289 ? 18.120 -28.057 42.272 1.00 68.64 577 ASN B N 1
ATOM 9840 C CA . ASN B 1 289 ? 18.414 -29.473 42.119 1.00 69.43 577 ASN B CA 1
ATOM 9841 C C . ASN B 1 289 ? 19.043 -29.684 40.756 1.00 66.53 577 ASN B C 1
ATOM 9842 O O . ASN B 1 289 ? 18.523 -29.208 39.751 1.00 64.62 577 ASN B O 1
ATOM 9853 N N . LEU B 1 290 ? 20.163 -30.393 40.718 1.00 65.21 578 LEU B N 1
ATOM 9854 C CA . LEU B 1 290 ? 20.879 -30.608 39.473 1.00 62.68 578 LEU B CA 1
ATOM 9855 C C . LEU B 1 290 ? 21.081 -32.104 39.270 1.00 62.65 578 LEU B C 1
ATOM 9856 O O . LEU B 1 290 ? 21.847 -32.743 39.993 1.00 63.86 578 LEU B O 1
ATOM 9872 N N . VAL B 1 291 ? 20.363 -32.656 38.295 1.00 61.54 579 VAL B N 1
ATOM 9873 C CA . VAL B 1 291 ? 20.350 -34.092 38.049 1.00 61.75 579 VAL B CA 1
ATOM 9874 C C . VAL B 1 291 ? 20.976 -34.464 36.709 1.00 61.22 579 VAL B C 1
ATOM 9875 O O . VAL B 1 291 ? 20.573 -33.963 35.660 1.00 59.81 579 VAL B O 1
ATOM 9888 N N . ASP B 1 292 ? 21.963 -35.351 36.756 1.00 62.32 580 ASP B N 1
ATOM 9889 C CA . ASP B 1 292 ? 22.492 -35.990 35.559 1.00 62.21 580 ASP B CA 1
ATOM 9890 C C . ASP B 1 292 ? 22.006 -37.438 35.556 1.00 61.89 580 ASP B C 1
ATOM 9891 O O . ASP B 1 292 ? 22.599 -38.303 36.201 1.00 62.94 580 ASP B O 1
ATOM 9900 N N . LEU B 1 293 ? 20.912 -37.686 34.839 1.00 59.61 581 LEU B N 1
ATOM 9901 C CA . LEU B 1 293 ? 20.222 -38.976 34.875 1.00 58.03 581 LEU B CA 1
ATOM 9902 C C . LEU B 1 293 ? 21.012 -40.121 34.252 1.00 58.76 581 LEU B C 1
ATOM 9903 O O . LEU B 1 293 ? 22.003 -39.913 33.549 1.00 58.53 581 LEU B O 1
ATOM 9919 N N . ALA B 1 294 ? 20.539 -41.336 34.515 1.00 59.05 582 ALA B N 1
ATOM 9920 C CA . ALA B 1 294 ? 21.013 -42.528 33.829 1.00 59.60 582 ALA B CA 1
ATOM 9921 C C . ALA B 1 294 ? 20.693 -42.422 32.341 1.00 58.19 582 ALA B C 1
ATOM 9922 O O . ALA B 1 294 ? 19.865 -41.609 31.936 1.00 56.85 582 ALA B O 1
ATOM 9929 N N . GLY B 1 295 ? 21.347 -43.249 31.532 1.00 58.51 583 GLY B N 1
ATOM 9930 C CA . GLY B 1 295 ? 21.131 -43.237 30.095 1.00 56.17 583 GLY B CA 1
ATOM 9931 C C . GLY B 1 295 ? 19.788 -43.829 29.710 1.00 55.30 583 GLY B C 1
ATOM 9932 O O . GLY B 1 295 ? 19.320 -44.786 30.326 1.00 57.31 583 GLY B O 1
ATOM 9936 N N . SER B 1 296 ? 19.173 -43.264 28.677 1.00 54.45 584 SER B N 1
ATOM 9937 C CA . SER B 1 296 ? 17.814 -43.634 28.290 1.00 55.33 584 SER B CA 1
ATOM 9938 C C . SER B 1 296 ? 17.747 -44.777 27.276 1.00 58.03 584 SER B C 1
ATOM 9939 O O . SER B 1 296 ? 16.656 -45.201 26.896 1.00 57.25 584 SER B O 1
ATOM 9947 N N . GLU B 1 297 ? 18.898 -45.277 26.836 1.00 61.69 585 GLU B N 1
ATOM 9948 C CA . GLU B 1 297 ? 18.919 -46.285 25.778 1.00 66.32 585 GLU B CA 1
ATOM 9949 C C . GLU B 1 297 ? 18.197 -47.564 26.195 1.00 72.93 585 GLU B C 1
ATOM 9950 O O . GLU B 1 297 ? 18.141 -47.903 27.378 1.00 74.37 585 GLU B O 1
ATOM 9962 N N . SER B 1 298 ? 17.638 -48.264 25.212 1.00 79.08 586 SER B N 1
ATOM 9963 C CA . SER B 1 298 ? 16.933 -49.515 25.463 1.00 86.36 586 SER B CA 1
ATOM 9964 C C . SER B 1 298 ? 17.897 -50.576 25.984 1.00 92.56 586 SER B C 1
ATOM 9965 O O . SER B 1 298 ? 18.921 -50.850 25.358 1.00 93.66 586 SER B O 1
ATOM 9973 N N . PRO B 1 299 ? 17.566 -51.181 27.135 1.00 96.13 587 PRO B N 1
ATOM 9974 C CA . PRO B 1 299 ? 18.445 -52.148 27.800 1.00 98.90 587 PRO B CA 1
ATOM 9975 C C . PRO B 1 299 ? 18.423 -53.521 27.134 1.00 100.26 587 PRO B C 1
ATOM 9976 O O . PRO B 1 299 ? 17.751 -53.685 26.116 1.00 99.99 587 PRO B O 1
ATOM 9987 N N . ASN B 1 310 ? 14.035 -54.299 37.089 1.00 113.18 598 ASN B N 1
ATOM 9988 C CA . ASN B 1 310 ? 13.943 -53.056 37.845 1.00 112.35 598 ASN B CA 1
ATOM 9989 C C . ASN B 1 310 ? 15.268 -52.301 37.836 1.00 111.58 598 ASN B C 1
ATOM 9990 O O . ASN B 1 310 ? 15.552 -51.513 38.737 1.00 111.52 598 ASN B O 1
ATOM 10000 N N . ILE B 1 311 ? 16.068 -52.529 36.799 1.00 111.47 599 ILE B N 1
ATOM 10001 C CA . ILE B 1 311 ? 17.401 -51.951 36.732 1.00 111.07 599 ILE B CA 1
ATOM 10002 C C . ILE B 1 311 ? 17.256 -50.508 36.276 1.00 110.00 599 ILE B C 1
ATOM 10003 O O . ILE B 1 311 ? 17.766 -49.582 36.908 1.00 110.00 599 ILE B O 1
ATOM 10019 N N . ASN B 1 312 ? 16.543 -50.332 35.170 1.00 109.90 600 ASN B N 1
ATOM 10020 C CA . ASN B 1 312 ? 16.241 -49.012 34.645 1.00 109.15 600 ASN B CA 1
ATOM 10021 C C . ASN B 1 312 ? 14.792 -48.639 34.928 1.00 107.05 600 ASN B C 1
ATOM 10022 O O . ASN B 1 312 ? 14.033 -48.323 34.011 1.00 106.48 600 ASN B O 1
ATOM 10033 N N . ARG B 1 313 ? 14.404 -48.674 36.199 1.00 105.07 601 ARG B N 1
ATOM 10034 C CA . ARG B 1 313 ? 13.030 -48.347 36.553 1.00 102.63 601 ARG B CA 1
ATOM 10035 C C . ARG B 1 313 ? 12.860 -46.849 36.789 1.00 96.46 601 ARG B C 1
ATOM 10036 O O . ARG B 1 313 ? 12.071 -46.214 36.101 1.00 93.39 601 ARG B O 1
ATOM 10057 N N . SER B 1 314 ? 13.608 -46.291 37.739 1.00 92.75 602 SER B N 1
ATOM 10058 C CA . SER B 1 314 ? 13.526 -44.861 38.045 1.00 88.20 602 SER B CA 1
ATOM 10059 C C . SER B 1 314 ? 13.240 -44.047 36.788 1.00 84.91 602 SER B C 1
ATOM 10060 O O . SER B 1 314 ? 12.410 -43.136 36.791 1.00 85.66 602 SER B O 1
ATOM 10068 N N . LEU B 1 315 ? 13.931 -44.396 35.710 1.00 84.25 603 LEU B N 1
ATOM 10069 C CA . LEU B 1 315 ? 13.787 -43.705 34.439 1.00 83.94 603 LEU B CA 1
ATOM 10070 C C . LEU B 1 315 ? 12.412 -43.980 33.829 1.00 83.19 603 LEU B C 1
ATOM 10071 O O . LEU B 1 315 ? 11.754 -43.072 33.316 1.00 81.77 603 LEU B O 1
ATOM 10087 N N . SER B 1 316 ? 11.977 -45.235 33.900 1.00 82.00 604 SER B N 1
ATOM 10088 C CA . SER B 1 316 ? 10.685 -45.637 33.349 1.00 79.39 604 SER B CA 1
ATOM 10089 C C . SER B 1 316 ? 9.526 -44.973 34.095 1.00 75.60 604 SER B C 1
ATOM 10090 O O . SER B 1 316 ? 8.482 -44.675 33.510 1.00 73.93 604 SER B O 1
ATOM 10098 N N . GLU B 1 317 ? 9.719 -44.731 35.387 1.00 73.96 605 GLU B N 1
ATOM 10099 C CA . GLU B 1 317 ? 8.671 -44.164 36.224 1.00 73.46 605 GLU B CA 1
ATOM 10100 C C . GLU B 1 317 ? 8.646 -42.663 36.018 1.00 70.33 605 GLU B C 1
ATOM 10101 O O . GLU B 1 317 ? 7.602 -42.030 36.139 1.00 69.82 605 GLU B O 1
ATOM 10113 N N . LEU B 1 318 ? 9.805 -42.095 35.709 1.00 68.71 606 LEU B N 1
ATOM 10114 C CA . LEU B 1 318 ? 9.850 -40.716 35.249 1.00 67.27 606 LEU B CA 1
ATOM 10115 C C . LEU B 1 318 ? 8.969 -40.597 34.013 1.00 65.94 606 LEU B C 1
ATOM 10116 O O . LEU B 1 318 ? 8.111 -39.720 33.941 1.00 65.71 606 LEU B O 1
ATOM 10132 N N . THR B 1 319 ? 9.168 -41.493 33.052 1.00 65.33 607 THR B N 1
ATOM 10133 C CA . THR B 1 319 ? 8.322 -41.521 31.870 1.00 64.56 607 THR B CA 1
ATOM 10134 C C . THR B 1 319 ? 6.851 -41.639 32.264 1.00 65.08 607 THR B C 1
ATOM 10135 O O . THR B 1 319 ? 5.997 -40.982 31.675 1.00 64.30 607 THR B O 1
ATOM 10146 N N . ASN B 1 320 ? 6.556 -42.472 33.258 1.00 66.88 608 ASN B N 1
ATOM 10147 C CA . ASN B 1 320 ? 5.182 -42.633 33.732 1.00 68.75 608 ASN B CA 1
ATOM 10148 C C . ASN B 1 320 ? 4.608 -41.381 34.407 1.00 68.17 608 ASN B C 1
ATOM 10149 O O . ASN B 1 320 ? 3.403 -41.126 34.326 1.00 68.29 608 ASN B O 1
ATOM 10160 N N . VAL B 1 321 ? 5.460 -40.599 35.066 1.00 67.98 609 VAL B N 1
ATOM 10161 C CA . VAL B 1 321 ? 4.994 -39.413 35.778 1.00 68.67 609 VAL B CA 1
ATOM 10162 C C . VAL B 1 321 ? 4.718 -38.293 34.785 1.00 68.51 609 VAL B C 1
ATOM 10163 O O . VAL B 1 321 ? 3.847 -37.456 35.006 1.00 68.79 609 VAL B O 1
ATOM 10176 N N . ILE B 1 322 ? 5.481 -38.277 33.700 1.00 67.58 610 ILE B N 1
ATOM 10177 C CA . ILE B 1 322 ? 5.244 -37.338 32.615 1.00 66.58 610 ILE B CA 1
ATOM 10178 C C . ILE B 1 322 ? 3.943 -37.685 31.898 1.00 67.78 610 ILE B C 1
ATOM 10179 O O . ILE B 1 322 ? 3.146 -36.806 31.574 1.00 68.55 610 ILE B O 1
ATOM 10195 N N . LEU B 1 323 ? 3.734 -38.973 31.651 1.00 69.67 611 LEU B N 1
ATOM 10196 C CA . LEU B 1 323 ? 2.485 -39.440 31.071 1.00 72.30 611 LEU B CA 1
ATOM 10197 C C . LEU B 1 323 ? 1.320 -39.038 31.969 1.00 73.31 611 LEU B C 1
ATOM 10198 O O . LEU B 1 323 ? 0.269 -38.631 31.482 1.00 72.53 611 LEU B O 1
ATOM 10214 N N . ALA B 1 324 ? 1.518 -39.141 33.281 1.00 73.15 612 ALA B N 1
ATOM 10215 C CA . ALA B 1 324 ? 0.474 -38.802 34.246 1.00 73.42 612 ALA B CA 1
ATOM 10216 C C . ALA B 1 324 ? 0.173 -37.303 34.284 1.00 72.12 612 ALA B C 1
ATOM 10217 O O . ALA B 1 324 ? -0.985 -36.897 34.390 1.00 72.40 612 ALA B O 1
ATOM 10224 N N . LEU B 1 325 ? 1.217 -36.484 34.204 1.00 71.53 613 LEU B N 1
ATOM 10225 C CA . LEU B 1 325 ? 1.058 -35.035 34.255 1.00 72.46 613 LEU B CA 1
ATOM 10226 C C . LEU B 1 325 ? 0.346 -34.561 32.999 1.00 74.89 613 LEU B C 1
ATOM 10227 O O . LEU B 1 325 ? -0.426 -33.601 33.032 1.00 74.30 613 LEU B O 1
ATOM 10243 N N . LEU B 1 326 ? 0.609 -35.243 31.890 1.00 77.40 614 LEU B N 1
ATOM 10244 C CA . LEU B 1 326 ? -0.064 -34.942 30.635 1.00 80.65 614 LEU B CA 1
ATOM 10245 C C . LEU B 1 326 ? -1.541 -35.309 30.727 1.00 87.33 614 LEU B C 1
ATOM 10246 O O . LEU B 1 326 ? -2.394 -34.642 30.140 1.00 87.41 614 LEU B O 1
ATOM 10262 N N . GLN B 1 327 ? -1.836 -36.373 31.466 1.00 94.78 615 GLN B N 1
ATOM 10263 C CA . GLN B 1 327 ? -3.215 -36.749 31.743 1.00 103.04 615 GLN B CA 1
ATOM 10264 C C . GLN B 1 327 ? -3.819 -35.786 32.760 1.00 108.58 615 GLN B C 1
ATOM 10265 O O . GLN B 1 327 ? -5.036 -35.740 32.936 1.00 111.54 615 GLN B O 1
ATOM 10279 N N . LYS B 1 328 ? -2.959 -35.014 33.421 1.00 111.63 616 LYS B N 1
ATOM 10280 C CA . LYS B 1 328 ? -3.388 -34.113 34.484 1.00 116.14 616 LYS B CA 1
ATOM 10281 C C . LYS B 1 328 ? -4.371 -34.834 35.398 1.00 118.46 616 LYS B C 1
ATOM 10282 O O . LYS B 1 328 ? -5.554 -34.497 35.451 1.00 118.10 616 LYS B O 1
ATOM 10301 N N . GLN B 1 329 ? -3.864 -35.834 36.112 1.00 117.90 617 GLN B N 1
ATOM 10302 C CA . GLN B 1 329 ? -4.698 -36.672 36.964 1.00 117.97 617 GLN B CA 1
ATOM 10303 C C . GLN B 1 329 ? -4.329 -36.495 38.437 1.00 119.58 617 GLN B C 1
ATOM 10304 O O . GLN B 1 329 ? -3.233 -36.040 38.764 1.00 118.89 617 GLN B O 1
ATOM 10318 N N . ASP B 1 330 ? -5.252 -36.867 39.319 1.00 123.70 618 ASP B N 1
ATOM 10319 C CA . ASP B 1 330 ? -5.162 -36.503 40.731 1.00 127.24 618 ASP B CA 1
ATOM 10320 C C . ASP B 1 330 ? -4.254 -37.427 41.549 1.00 127.59 618 ASP B C 1
ATOM 10321 O O . ASP B 1 330 ? -3.730 -37.022 42.588 1.00 129.32 618 ASP B O 1
ATOM 10330 N N . HIS B 1 331 ? -4.061 -38.658 41.088 1.00 125.69 619 HIS B N 1
ATOM 10331 C CA . HIS B 1 331 ? -3.115 -39.563 41.734 1.00 123.70 619 HIS B CA 1
ATOM 10332 C C . HIS B 1 331 ? -1.969 -39.867 40.775 1.00 114.51 619 HIS B C 1
ATOM 10333 O O . HIS B 1 331 ? -2.187 -40.353 39.665 1.00 112.56 619 HIS B O 1
ATOM 10348 N N . ILE B 1 332 ? -0.750 -39.575 41.213 1.00 105.54 620 ILE B N 1
ATOM 10349 C CA . ILE B 1 332 ? 0.421 -39.656 40.349 1.00 95.50 620 ILE B CA 1
ATOM 10350 C C . ILE B 1 332 ? 1.513 -40.505 40.999 1.00 91.92 620 ILE B C 1
ATOM 10351 O O . ILE B 1 332 ? 1.851 -40.299 42.165 1.00 91.78 620 ILE B O 1
ATOM 10367 N N . PRO B 1 333 ? 2.070 -41.467 40.243 1.00 89.43 621 PRO B N 1
ATOM 10368 C CA . PRO B 1 333 ? 3.003 -42.446 40.811 1.00 89.13 621 PRO B CA 1
ATOM 10369 C C . PRO B 1 333 ? 4.408 -41.887 41.038 1.00 87.92 621 PRO B C 1
ATOM 10370 O O . PRO B 1 333 ? 5.365 -42.362 40.427 1.00 87.74 621 PRO B O 1
ATOM 10381 N N . TYR B 1 334 ? 4.523 -40.890 41.910 1.00 88.30 622 TYR B N 1
ATOM 10382 C CA . TYR B 1 334 ? 5.824 -40.345 42.279 1.00 88.00 622 TYR B CA 1
ATOM 10383 C C . TYR B 1 334 ? 6.599 -41.328 43.145 1.00 88.88 622 TYR B C 1
ATOM 10384 O O . TYR B 1 334 ? 7.824 -41.256 43.238 1.00 87.79 622 TYR B O 1
ATOM 10402 N N . ARG B 1 335 ? 5.880 -42.241 43.788 1.00 89.05 623 ARG B N 1
ATOM 10403 C CA . ARG B 1 335 ? 6.472 -43.100 44.805 1.00 89.19 623 ARG B CA 1
ATOM 10404 C C . ARG B 1 335 ? 6.925 -44.456 44.261 1.00 88.01 623 ARG B C 1
ATOM 10405 O O . ARG B 1 335 ? 7.550 -45.239 44.977 1.00 88.88 623 ARG B O 1
ATOM 10426 N N . ASN B 1 336 ? 6.629 -44.724 42.993 1.00 87.18 624 ASN B N 1
ATOM 10427 C CA . ASN B 1 336 ? 6.997 -45.994 42.375 1.00 88.51 624 ASN B CA 1
ATOM 10428 C C . ASN B 1 336 ? 8.479 -46.061 42.010 1.00 87.53 624 ASN B C 1
ATOM 10429 O O . ASN B 1 336 ? 8.932 -47.029 41.399 1.00 87.60 624 ASN B O 1
ATOM 10440 N N . SER B 1 337 ? 9.231 -45.027 42.378 1.00 86.02 625 SER B N 1
ATOM 10441 C CA . SER B 1 337 ? 10.675 -45.023 42.172 1.00 84.56 625 SER B CA 1
ATOM 10442 C C . SER B 1 337 ? 11.323 -43.906 42.984 1.00 84.04 625 SER B C 1
ATOM 10443 O O . SER B 1 337 ? 10.679 -42.906 43.298 1.00 84.14 625 SER B O 1
ATOM 10451 N N . LYS B 1 338 ? 12.601 -44.074 43.312 1.00 84.01 626 LYS B N 1
ATOM 10452 C CA . LYS B 1 338 ? 13.262 -43.184 44.261 1.00 84.12 626 LYS B CA 1
ATOM 10453 C C . LYS B 1 338 ? 13.819 -41.900 43.641 1.00 80.31 626 LYS B C 1
ATOM 10454 O O . LYS B 1 338 ? 14.320 -41.033 44.355 1.00 79.43 626 LYS B O 1
ATOM 10473 N N . LEU B 1 339 ? 13.737 -41.777 42.321 1.00 76.62 627 LEU B N 1
ATOM 10474 C CA . LEU B 1 339 ? 14.137 -40.546 41.654 1.00 73.63 627 LEU B CA 1
ATOM 10475 C C . LEU B 1 339 ? 12.938 -39.609 41.551 1.00 74.39 627 LEU B C 1
ATOM 10476 O O . LEU B 1 339 ? 13.046 -38.408 41.805 1.00 74.25 627 LEU B O 1
ATOM 10492 N N . THR B 1 340 ? 11.792 -40.173 41.183 1.00 76.47 628 THR B N 1
ATOM 10493 C CA . THR B 1 340 ? 10.566 -39.404 41.005 1.00 78.65 628 THR B CA 1
ATOM 10494 C C . THR B 1 340 ? 10.085 -38.846 42.345 1.00 82.29 628 THR B C 1
ATOM 10495 O O . THR B 1 340 ? 9.323 -37.881 42.388 1.00 82.10 628 THR B O 1
ATOM 10506 N N . HIS B 1 341 ? 10.543 -39.459 43.434 1.00 85.66 629 HIS B N 1
ATOM 10507 C CA . HIS B 1 341 ? 10.241 -38.980 44.778 1.00 89.04 629 HIS B CA 1
ATOM 10508 C C . HIS B 1 341 ? 10.865 -37.603 44.971 1.00 90.72 629 HIS B C 1
ATOM 10509 O O . HIS B 1 341 ? 10.204 -36.665 45.414 1.00 90.33 629 HIS B O 1
ATOM 10524 N N . LEU B 1 342 ? 12.144 -37.495 44.629 1.00 92.79 630 LEU B N 1
ATOM 10525 C CA . LEU B 1 342 ? 12.892 -36.253 44.777 1.00 94.87 630 LEU B CA 1
ATOM 10526 C C . LEU B 1 342 ? 12.464 -35.209 43.762 1.00 95.75 630 LEU B C 1
ATOM 10527 O O . LEU B 1 342 ? 12.336 -34.028 44.087 1.00 97.74 630 LEU B O 1
ATOM 10543 N N . LEU B 1 343 ? 12.274 -35.643 42.522 1.00 96.48 631 LEU B N 1
ATOM 10544 C CA . LEU B 1 343 ? 11.850 -34.733 41.471 1.00 96.98 631 LEU B CA 1
ATOM 10545 C C . LEU B 1 343 ? 10.349 -34.453 41.555 1.00 98.17 631 LEU B C 1
ATOM 10546 O O . LEU B 1 343 ? 9.833 -33.617 40.816 1.00 96.46 631 LEU B O 1
ATOM 10562 N N . MET B 1 344 ? 9.655 -35.123 42.474 1.00 98.39 632 MET B N 1
ATOM 10563 C CA . MET B 1 344 ? 8.237 -34.847 42.692 1.00 97.41 632 MET B CA 1
ATOM 10564 C C . MET B 1 344 ? 8.056 -33.395 43.130 1.00 95.88 632 MET B C 1
ATOM 10565 O O . MET B 1 344 ? 7.274 -32.658 42.530 1.00 94.97 632 MET B O 1
ATOM 10579 N N . PRO B 1 345 ? 8.776 -32.978 44.184 1.00 97.50 633 PRO B N 1
ATOM 10580 C CA . PRO B 1 345 ? 8.801 -31.553 44.525 1.00 97.58 633 PRO B CA 1
ATOM 10581 C C . PRO B 1 345 ? 9.072 -30.644 43.317 1.00 97.03 633 PRO B C 1
ATOM 10582 O O . PRO B 1 345 ? 8.539 -29.533 43.261 1.00 97.44 633 PRO B O 1
ATOM 10593 N N . SER B 1 346 ? 9.879 -31.111 42.366 1.00 94.95 634 SER B N 1
ATOM 10594 C CA . SER B 1 346 ? 10.236 -30.316 41.190 1.00 93.16 634 SER B CA 1
ATOM 10595 C C . SER B 1 346 ? 9.609 -30.848 39.897 1.00 90.72 634 SER B C 1
ATOM 10596 O O . SER B 1 346 ? 10.018 -30.456 38.805 1.00 88.61 634 SER B O 1
ATOM 10604 N N . LEU B 1 347 ? 8.629 -31.741 40.016 1.00 89.49 635 LEU B N 1
ATOM 10605 C CA . LEU B 1 347 ? 7.867 -32.193 38.847 1.00 86.46 635 LEU B CA 1
ATOM 10606 C C . LEU B 1 347 ? 6.385 -31.865 38.991 1.00 83.94 635 LEU B C 1
ATOM 10607 O O . LEU B 1 347 ? 5.522 -32.652 38.603 1.00 86.20 635 LEU B O 1
ATOM 10623 N N . GLY B 1 348 ? 6.095 -30.696 39.547 1.00 80.93 636 GLY B N 1
ATOM 10624 C CA . GLY B 1 348 ? 4.729 -30.219 39.623 1.00 78.99 636 GLY B CA 1
ATOM 10625 C C . GLY B 1 348 ? 4.193 -29.942 38.233 1.00 77.49 636 GLY B C 1
ATOM 10626 O O . GLY B 1 348 ? 2.983 -29.878 38.026 1.00 77.01 636 GLY B O 1
ATOM 10630 N N . GLY B 1 349 ? 5.103 -29.784 37.276 1.00 75.05 637 GLY B N 1
ATOM 10631 C CA . GLY B 1 349 ? 4.730 -29.493 35.906 1.00 72.01 637 GLY B CA 1
ATOM 10632 C C . GLY B 1 349 ? 4.587 -27.998 35.703 1.00 67.08 637 GLY B C 1
ATOM 10633 O O . GLY B 1 349 ? 3.478 -27.481 35.561 1.00 65.60 637 GLY B O 1
ATOM 10637 N N . ASN B 1 350 ? 5.720 -27.302 35.710 1.00 65.12 638 ASN B N 1
ATOM 10638 C CA . ASN B 1 350 ? 5.736 -25.855 35.538 1.00 64.84 638 ASN B CA 1
ATOM 10639 C C . ASN B 1 350 ? 7.100 -25.385 35.035 1.00 62.28 638 ASN B C 1
ATOM 10640 O O . ASN B 1 350 ? 8.034 -26.181 34.921 1.00 62.06 638 ASN B O 1
ATOM 10651 N N . SER B 1 351 ? 7.217 -24.093 34.743 1.00 60.47 639 SER B N 1
ATOM 10652 C CA . SER B 1 351 ? 8.423 -23.555 34.122 1.00 58.16 639 SER B CA 1
ATOM 10653 C C . SER B 1 351 ? 9.614 -23.477 35.081 1.00 57.50 639 SER B C 1
ATOM 10654 O O . SER B 1 351 ? 10.704 -23.064 34.688 1.00 56.45 639 SER B O 1
ATOM 10662 N N . LYS B 1 352 ? 9.417 -23.876 36.334 1.00 56.59 640 LYS B N 1
ATOM 10663 C CA . LYS B 1 352 ? 10.532 -23.956 37.274 1.00 55.10 640 LYS B CA 1
ATOM 10664 C C . LYS B 1 352 ? 11.324 -25.248 37.092 1.00 52.25 640 LYS B C 1
ATOM 10665 O O . LYS B 1 352 ? 12.266 -25.515 37.836 1.00 51.90 640 LYS B O 1
ATOM 10684 N N . THR B 1 353 ? 10.941 -26.043 36.096 1.00 50.75 641 THR B N 1
ATOM 10685 C CA . THR B 1 353 ? 11.674 -27.255 35.756 1.00 50.31 641 THR B CA 1
ATOM 10686 C C . THR B 1 353 ? 12.153 -27.210 34.311 1.00 49.64 641 THR B C 1
ATOM 10687 O O . THR B 1 353 ? 11.371 -26.983 33.390 1.00 49.31 641 THR B O 1
ATOM 10698 N N . LEU B 1 354 ? 13.451 -27.424 34.130 1.00 49.49 642 LEU B N 1
ATOM 10699 C CA . LEU B 1 354 ? 14.077 -27.445 32.818 1.00 48.37 642 LEU B CA 1
ATOM 10700 C C . LEU B 1 354 ? 14.732 -28.798 32.551 1.00 47.77 642 LEU B C 1
ATOM 10701 O O . LEU B 1 354 ? 15.517 -29.301 33.364 1.00 47.70 642 LEU B O 1
ATOM 10717 N N . MET B 1 355 ? 14.392 -29.387 31.409 1.00 46.54 643 MET B N 1
ATOM 10718 C CA . MET B 1 355 ? 15.025 -30.617 30.961 1.00 45.64 643 MET B CA 1
ATOM 10719 C C . MET B 1 355 ? 15.911 -30.351 29.762 1.00 44.24 643 MET B C 1
ATOM 10720 O O . MET B 1 355 ? 15.468 -29.799 28.755 1.00 43.48 643 MET B O 1
ATOM 10734 N N . PHE B 1 356 ? 17.171 -30.744 29.875 1.00 44.01 644 PHE B N 1
ATOM 10735 C CA . PHE B 1 356 ? 18.025 -30.855 28.708 1.00 42.69 644 PHE B CA 1
ATOM 10736 C C . PHE B 1 356 ? 17.766 -32.204 28.064 1.00 41.90 644 PHE B C 1
ATOM 10737 O O . PHE B 1 356 ? 17.716 -33.225 28.748 1.00 43.40 644 PHE B O 1
ATOM 10754 N N . ILE B 1 357 ? 17.582 -32.204 26.752 1.00 40.44 645 ILE B N 1
ATOM 10755 C CA . ILE B 1 357 ? 17.445 -33.448 26.012 1.00 41.12 645 ILE B CA 1
ATOM 10756 C C . ILE B 1 357 ? 18.658 -33.601 25.100 1.00 42.41 645 ILE B C 1
ATOM 10757 O O . ILE B 1 357 ? 18.680 -33.099 23.975 1.00 41.29 645 ILE B O 1
ATOM 10773 N N . ASN B 1 358 ? 19.680 -34.276 25.620 1.00 44.81 646 ASN B N 1
ATOM 10774 C CA . ASN B 1 358 ? 20.925 -34.488 24.890 1.00 46.44 646 ASN B CA 1
ATOM 10775 C C . ASN B 1 358 ? 20.774 -35.579 23.841 1.00 48.29 646 ASN B C 1
ATOM 10776 O O . ASN B 1 358 ? 20.116 -36.593 24.072 1.00 48.99 646 ASN B O 1
ATOM 10787 N N . VAL B 1 359 ? 21.397 -35.369 22.688 1.00 49.89 647 VAL B N 1
ATOM 10788 C CA . VAL B 1 359 ? 21.216 -36.260 21.552 1.00 51.62 647 VAL B CA 1
ATOM 10789 C C . VAL B 1 359 ? 22.491 -36.375 20.727 1.00 52.60 647 VAL B C 1
ATOM 10790 O O . VAL B 1 359 ? 23.174 -35.380 20.487 1.00 51.96 647 VAL B O 1
ATOM 10803 N N . SER B 1 360 ? 22.805 -37.594 20.297 1.00 52.99 648 SER B N 1
ATOM 10804 C CA . SER B 1 360 ? 23.975 -37.834 19.461 1.00 53.00 648 SER B CA 1
ATOM 10805 C C . SER B 1 360 ? 23.623 -37.624 17.989 1.00 51.05 648 SER B C 1
ATOM 10806 O O . SER B 1 360 ? 22.498 -37.907 17.576 1.00 51.08 648 SER B O 1
ATOM 10814 N N . PRO B 1 361 ? 24.584 -37.124 17.192 1.00 49.11 649 PRO B N 1
ATOM 10815 C CA . PRO B 1 361 ? 24.357 -36.831 15.769 1.00 47.71 649 PRO B CA 1
ATOM 10816 C C . PRO B 1 361 ? 24.371 -38.057 14.857 1.00 47.99 649 PRO B C 1
ATOM 10817 O O . PRO B 1 361 ? 24.006 -37.952 13.685 1.00 47.98 649 PRO B O 1
ATOM 10828 N N . PHE B 1 362 ? 24.789 -39.201 15.384 1.00 48.51 650 PHE B N 1
ATOM 10829 C CA . PHE B 1 362 ? 25.168 -40.328 14.537 1.00 51.10 650 PHE B CA 1
ATOM 10830 C C . PHE B 1 362 ? 24.002 -41.181 14.051 1.00 52.17 650 PHE B C 1
ATOM 10831 O O . PHE B 1 362 ? 22.980 -41.316 14.723 1.00 52.27 650 PHE B O 1
ATOM 10848 N N . GLN B 1 363 ? 24.183 -41.751 12.864 1.00 52.54 651 GLN B N 1
ATOM 10849 C CA . GLN B 1 363 ? 23.166 -42.572 12.218 1.00 53.76 651 GLN B CA 1
ATOM 10850 C C . GLN B 1 363 ? 22.875 -43.840 13.013 1.00 55.02 651 GLN B C 1
ATOM 10851 O O . GLN B 1 363 ? 21.734 -44.300 13.067 1.00 55.66 651 GLN B O 1
ATOM 10865 N N . ASP B 1 364 ? 23.906 -44.405 13.633 1.00 55.20 652 ASP B N 1
ATOM 10866 C CA . ASP B 1 364 ? 23.732 -45.611 14.432 1.00 55.65 652 ASP B CA 1
ATOM 10867 C C . ASP B 1 364 ? 23.077 -45.287 15.778 1.00 53.86 652 ASP B C 1
ATOM 10868 O O . ASP B 1 364 ? 22.827 -46.178 16.589 1.00 54.61 652 ASP B O 1
ATOM 10877 N N . CYS B 1 365 ? 22.814 -44.003 16.008 1.00 51.61 653 CYS B N 1
ATOM 10878 C CA . CYS B 1 365 ? 22.097 -43.554 17.195 1.00 49.53 653 CYS B CA 1
ATOM 10879 C C . CYS B 1 365 ? 20.694 -43.073 16.838 1.00 48.51 653 CYS B C 1
ATOM 10880 O O . CYS B 1 365 ? 19.941 -42.628 17.707 1.00 48.06 653 CYS B O 1
ATOM 10888 N N . PHE B 1 366 ? 20.351 -43.165 15.557 1.00 47.13 654 PHE B N 1
ATOM 10889 C CA . PHE B 1 366 ? 19.099 -42.611 15.049 1.00 45.05 654 PHE B CA 1
ATOM 10890 C C . PHE B 1 366 ? 17.895 -42.995 15.909 1.00 44.33 654 PHE B C 1
ATOM 10891 O O . PHE B 1 366 ? 17.277 -42.138 16.537 1.00 44.05 654 PHE B O 1
ATOM 10908 N N . GLN B 1 367 ? 17.572 -44.283 15.948 1.00 45.18 655 GLN B N 1
ATOM 10909 C CA . GLN B 1 367 ? 16.380 -44.741 16.653 1.00 45.96 655 GLN B CA 1
ATOM 10910 C C . GLN B 1 367 ? 16.343 -44.247 18.096 1.00 46.78 655 GLN B C 1
ATOM 10911 O O . GLN B 1 367 ? 15.303 -43.789 18.564 1.00 46.61 655 GLN B O 1
ATOM 10925 N N . GLU B 1 368 ? 17.467 -44.345 18.801 1.00 47.44 656 GLU B N 1
ATOM 10926 C CA . GLU B 1 368 ? 17.548 -43.824 20.159 1.00 47.81 656 GLU B CA 1
ATOM 10927 C C . GLU B 1 368 ? 17.268 -42.325 20.182 1.00 45.45 656 GLU B C 1
ATOM 10928 O O . GLU B 1 368 ? 16.639 -41.818 21.110 1.00 44.45 656 GLU B O 1
ATOM 10940 N N . SER B 1 369 ? 17.732 -41.617 19.159 1.00 43.15 657 SER B N 1
ATOM 10941 C CA . SER B 1 369 ? 17.578 -40.170 19.118 1.00 40.41 657 SER B CA 1
ATOM 10942 C C . SER B 1 369 ? 16.118 -39.796 18.921 1.00 39.45 657 SER B C 1
ATOM 10943 O O . SER B 1 369 ? 15.618 -38.868 19.554 1.00 39.67 657 SER B O 1
ATOM 10951 N N . VAL B 1 370 ? 15.438 -40.521 18.041 1.00 39.52 658 VAL B N 1
ATOM 10952 C CA . VAL B 1 370 ? 14.019 -40.298 17.815 1.00 40.40 658 VAL B CA 1
ATOM 10953 C C . VAL B 1 370 ? 13.249 -40.580 19.099 1.00 43.01 658 VAL B C 1
ATOM 10954 O O . VAL B 1 370 ? 12.399 -39.793 19.506 1.00 42.39 658 VAL B O 1
ATOM 10967 N N . LYS B 1 371 ? 13.562 -41.698 19.745 1.00 45.60 659 LYS B N 1
ATOM 10968 C CA . LYS B 1 371 ? 12.879 -42.076 20.975 1.00 48.70 659 LYS B CA 1
ATOM 10969 C C . LYS B 1 371 ? 13.044 -40.975 22.018 1.00 47.73 659 LYS B C 1
ATOM 10970 O O . LYS B 1 371 ? 12.091 -40.592 22.695 1.00 47.78 659 LYS B O 1
ATOM 10989 N N . SER B 1 372 ? 14.267 -40.471 22.137 1.00 47.76 660 SER B N 1
ATOM 10990 C CA . SER B 1 372 ? 14.581 -39.420 23.096 1.00 46.93 660 SER B CA 1
ATOM 10991 C C . SER B 1 372 ? 13.798 -38.145 22.786 1.00 46.58 660 SER B C 1
ATOM 10992 O O . SER B 1 372 ? 13.294 -37.478 23.691 1.00 46.17 660 SER B O 1
ATOM 11000 N N . LEU B 1 373 ? 13.689 -37.816 21.502 1.00 44.84 661 LEU B N 1
ATOM 11001 C CA . LEU B 1 373 ? 13.008 -36.597 21.075 1.00 43.72 661 LEU B CA 1
ATOM 11002 C C . LEU B 1 373 ? 11.492 -36.664 21.257 1.00 43.40 661 LEU B C 1
ATOM 11003 O O . LEU B 1 373 ? 10.873 -35.687 21.683 1.00 42.84 661 LEU B O 1
ATOM 11019 N N . ARG B 1 374 ? 10.890 -37.805 20.935 1.00 42.80 662 ARG B N 1
ATOM 11020 C CA . ARG B 1 374 ? 9.445 -37.955 21.076 1.00 42.80 662 ARG B CA 1
ATOM 11021 C C . ARG B 1 374 ? 9.045 -37.879 22.545 1.00 43.27 662 ARG B C 1
ATOM 11022 O O . ARG B 1 374 ? 7.968 -37.386 22.880 1.00 43.38 662 ARG B O 1
ATOM 11043 N N . PHE B 1 375 ? 9.918 -38.367 23.419 1.00 43.50 663 PHE B N 1
ATOM 11044 C CA . PHE B 1 375 ? 9.696 -38.245 24.851 1.00 45.05 663 PHE B CA 1
ATOM 11045 C C . PHE B 1 375 ? 9.763 -36.778 25.256 1.00 44.93 663 PHE B C 1
ATOM 11046 O O . PHE B 1 375 ? 8.847 -36.258 25.896 1.00 44.33 663 PHE B O 1
ATOM 11063 N N . ALA B 1 376 ? 10.845 -36.113 24.865 1.00 43.41 664 ALA B N 1
ATOM 11064 C CA . ALA B 1 376 ? 11.038 -34.707 25.195 1.00 42.12 664 ALA B CA 1
ATOM 11065 C C . ALA B 1 376 ? 9.850 -33.871 24.736 1.00 42.74 664 ALA B C 1
ATOM 11066 O O . ALA B 1 376 ? 9.492 -32.887 25.382 1.00 43.15 664 ALA B O 1
ATOM 11073 N N . ALA B 1 377 ? 9.243 -34.264 23.619 1.00 44.21 665 ALA B N 1
ATOM 11074 C CA . ALA B 1 377 ? 8.072 -33.568 23.102 1.00 45.04 665 ALA B CA 1
ATOM 11075 C C . ALA B 1 377 ? 6.930 -33.652 24.105 1.00 47.39 665 ALA B C 1
ATOM 11076 O O . ALA B 1 377 ? 6.183 -32.692 24.293 1.00 48.76 665 ALA B O 1
ATOM 11083 N N . SER B 1 378 ? 6.803 -34.807 24.750 1.00 47.63 666 SER B N 1
ATOM 11084 C CA . SER B 1 378 ? 5.760 -35.014 25.746 1.00 48.05 666 SER B CA 1
ATOM 11085 C C . SER B 1 378 ? 6.004 -34.132 26.967 1.00 48.57 666 SER B C 1
ATOM 11086 O O . SER B 1 378 ? 5.090 -33.475 27.469 1.00 48.68 666 SER B O 1
ATOM 11094 N N . VAL B 1 379 ? 7.248 -34.122 27.434 1.00 47.20 667 VAL B N 1
ATOM 11095 C CA . VAL B 1 379 ? 7.633 -33.339 28.599 1.00 47.10 667 VAL B CA 1
ATOM 11096 C C . VAL B 1 379 ? 7.325 -31.861 28.405 1.00 48.79 667 VAL B C 1
ATOM 11097 O O . VAL B 1 379 ? 6.815 -31.203 29.309 1.00 49.60 667 VAL B O 1
ATOM 11110 N N . ASN B 1 380 ? 7.646 -31.343 27.224 1.00 49.61 668 ASN B N 1
ATOM 11111 C CA . ASN B 1 380 ? 7.441 -29.931 26.930 1.00 50.35 668 ASN B CA 1
ATOM 11112 C C . ASN B 1 380 ? 5.966 -29.545 26.974 1.00 51.87 668 ASN B C 1
ATOM 11113 O O . ASN B 1 380 ? 5.627 -28.363 27.062 1.00 51.63 668 ASN B O 1
ATOM 11124 N N . SER B 1 381 ? 5.092 -30.546 26.914 1.00 53.09 669 SER B N 1
ATOM 11125 C CA . SER B 1 381 ? 3.652 -30.311 26.916 1.00 54.99 669 SER B CA 1
ATOM 11126 C C . SER B 1 381 ? 3.048 -30.358 28.319 1.00 57.71 669 SER B C 1
ATOM 11127 O O . SER B 1 381 ? 1.844 -30.157 28.488 1.00 57.34 669 SER B O 1
ATOM 11135 N N . CYS B 1 382 ? 3.879 -30.622 29.322 1.00 60.43 670 CYS B N 1
ATOM 11136 C CA . CYS B 1 382 ? 3.393 -30.771 30.690 1.00 66.09 670 CYS B CA 1
ATOM 11137 C C . CYS B 1 382 ? 3.256 -29.442 31.424 1.00 69.92 670 CYS B C 1
ATOM 11138 O O . CYS B 1 382 ? 4.241 -28.740 31.649 1.00 69.33 670 CYS B O 1
ATOM 11146 N N . LYS B 1 383 ? 2.026 -29.100 31.791 1.00 74.16 671 LYS B N 1
ATOM 11147 C CA . LYS B 1 383 ? 1.795 -28.058 32.784 1.00 78.14 671 LYS B CA 1
ATOM 11148 C C . LYS B 1 383 ? 0.607 -28.437 33.665 1.00 82.57 671 LYS B C 1
ATOM 11149 O O . LYS B 1 383 ? -0.504 -28.650 33.177 1.00 83.71 671 LYS B O 1
ATOM 11168 N N . MET B 1 384 ? 0.858 -28.528 34.967 1.00 85.94 672 MET B N 1
ATOM 11169 C CA . MET B 1 384 ? -0.124 -29.044 35.912 1.00 89.68 672 MET B CA 1
ATOM 11170 C C . MET B 1 384 ? -0.253 -28.1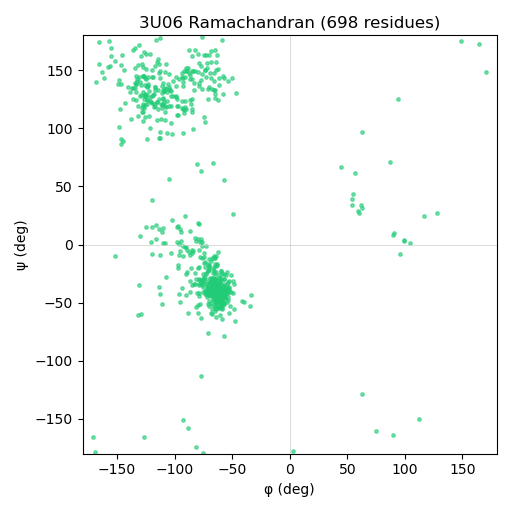10 37.111 1.00 91.74 672 MET B C 1
ATOM 11171 O O . MET B 1 384 ? -1.327 -27.570 37.373 1.00 93.03 672 MET B O 1
ATOM 11185 N N . THR B 1 385 ? 0.847 -27.923 37.835 1.00 91.87 673 THR B N 1
ATOM 11186 C CA . THR B 1 385 ? 0.866 -27.029 38.987 1.00 92.96 673 THR B CA 1
ATOM 11187 C C . THR B 1 385 ? 1.945 -25.963 38.823 1.00 90.65 673 THR B C 1
ATOM 11188 O O . THR B 1 385 ? 1.744 -24.800 39.175 1.00 89.97 673 THR B O 1
#

Nearest PDB structures (foldseek):
  3u06-assembly1_B  TM=1.003E+00  e=9.845E-74  Drosophila melanogaster
  1n6m-assembly1_B  TM=9.380E-01  e=6.289E-54  Drosophila melanogaster
  3u06-assembly1_A  TM=8.136E-01  e=6.809E-57  Drosophila melanogaster
  1n6m-assembly1_A  TM=8.085E-01  e=4.047E-55  Drosophila melanogaster
  1cz7-assembly1_A  TM=8.891E-01  e=1.519E-51  Drosophila melanogaster

Foldseek 3Di:
DVVVVVVVVVVVVVVVVVVVVVVVVVVVVVVVVLVVLVVVVVVVLVVLLVVCVVLPLEFEEEEAADDDPVCPVFAFWDWDDPDQFKIWTVQPVHTQMFGGSGYHYHPQAQVNLQVVVLSCLVVLQQFFAEEEEEAAAPPLQLCCQQQNDPVGGHNPVVSVVSNVVVQVVCVVSQKHKKKKKFKWKAALQAIDGLQDPDDDGWDWAADPVGRQAIDIPPYDIDTDDDPVRVVVRVVSSVVSQAPPLTNLQMKMWMKIWMWMARPPVGDIHIYMYIYMRHHHPPDVSSCQLVVLVLVQLLCQLLVPDDRPLPSGNNSSNCRSQRHDSHGYYYYQGGYRGSVCVVRNSVSSVSSVSSVVSND/DVVVVVVVVVVVVVVVVVVVVVVVVVVVVVVVVVVVVVVVVVVVVVLVVLLVVQAVVFFFAEEEEEADQDPVCPVFAFFDWDDPDQFKIFTDFNVDDVVDDRIFGGSGYHYNPDALVNVLSNCLVLLLCLLVQAAFEEEEAAAPPQQLCCADANDPVGGHNVLVSLVSVVVSVVVVVVVVKDKKKKKFKWKAFLQDIDGQCVDPDHDIDIDDHSVRVVVVVVSSVVRQVGSLAMKIKMKIWIWMAHVVPGDIHTGMYIYMRHHGPDDDNGNVLVVLVLQQLVCLLVLDDDGPCPPGDNSVVCVSVPQGTHSHYYYQGAYRGSVCVVRRVVSRVSSSSSSNGHHD

Organism: Drosophila melanogaster (NCBI:txid7227)

Radius of gyration: 32.13 Å; Cα contacts (8 Å, |Δi|>4): 1276; chains: 2; bounding box: 93×79×79 Å